Protein AF-A0A3B1D691-F1 (afdb_monomer_lite)

pLDDT: mean 89.22, std 8.23, range [53.0, 98.44]

Foldseek 3Di:
DLKAKFWQAFDKFFFDQQGDIDAKDKDKQCCGGVVPDHRGFHFQAQKKKKAKKFFKAKDDVVCVQQPGRDMPLVVLCSLPNLRSQLRIWMAGRRVSAFFAQQFFRDKDWRADQRPNKTWTWMWTWGAYNRRMTMIMIHPTDIPPSNDGMMIGGNTIMMMMDHDDADPWQKWKDQLPFDQDTDPPHGDKGKDQLQACLLPFAFWADPRRQHGDNVQDGCQFVVQKGKDKCVVVVAQDPVRDIGIWIKGHQLARPVDPPLRNSWRHFMKMFNLCPPHPGEFKQQWKKKKFFWAQAPVLQPDQWSFQFWAAWLGQRAFRQWTWGDPVPQWIWIAGNDDPVPTQTDNLDDHRDTKIWMWTGNCRTPQWTFIDILLHTSDIHGHDMFGQHQNLVFGAFSQRHGDDCSQAVSVVRDHRSNDWDPQPPVPRPGIGGSRRIMGGSGGSYDPVVDGISRHHIMITRMMMMISHGDDSVRSNVVD

Radius of gyration: 22.94 Å; chains: 1; bounding box: 53×48×65 Å

Sequence (475 aa):
DNDTLFDLTGMELKCVLFGDCFLDQSRDSANHPIPAGTPQYILPHTGYRYQLEGTLSTSGLIEAIIPNGSTLAEMMDILDPGQSRMLTGYTRNPAGDLPNSKNPIWLQRFNDDIAGLTLDITLETSISDQGVSRFEIRDIDISLGILFGTLRITEGSALIETWTPSPRQQTEWHFDDSLESVPNSGPSALRYLDDPAFGTILGGIGNEDNPDPSIPTGVTEAQSSFTTTTALGIPGPGGAEDMVFVTSPARNLSDSNPDFYRGVGLALFPATQPDFPGQFIGQWTLIYDLYIPGASWNTEWPLALIHGSHNNDGRASGLIRNPGNGNGSIGFDAQPGDYLQTNLLGPDRWMRIALVANFMQTNTTDIYIDGSLIGSTNSDWYYNSIDPTTPLYGDGEPVDPADWQAWGDFPSPWAQSSGTYPGSLGPTPLASLLGLFCDLGDPDLGPGGRSETAYLANLYFADDMLTPDEIATLG

Secondary structure (DSSP, 8-state):
---EEEE-TT-EEEE-TTSPBPP-EEEETTTSBSSSSSPP-PPP-SEEEEEEEEEEEEEETGGGTS-TT-BHHHHHHHHSTTGGGGGEEEEE-TT-SPPPTT-EEEEEEEEEEETTEEEEEEEEEEE-TT--EEEEEEEEEETTS---EEEEEEEEEEEEEE--PPPPPEEEE--SSSSPPPTTS-S-EEEETT-GGG-SPB-STT-TTSB-TTS-SSHHHHH-EEEEHHHHTSPPGGGS--EEEEPPPSS-TT---GGGGTT-SEEEE---TTSTT-SEESEEEEEEEEE--HHHHTSS--EEEEE-STT--SS-SEEEE--SSSSEEEEES--TTSPEEESS--SSSEEEEEEEEETTTTSEEEEEETTEEEEEE----EE----TTS-B-TTSPBPPGGGTGGGTS---TT-B--S-STT-SS--B----EEES---EETTTEE-------EEEEEEEESSPPPHHHHHHH-

Structure (mmCIF, N/CA/C/O backbone):
data_AF-A0A3B1D691-F1
#
_entry.id   AF-A0A3B1D691-F1
#
loop_
_atom_site.group_PDB
_atom_site.id
_atom_site.type_symbol
_atom_site.label_atom_id
_atom_site.label_alt_id
_atom_site.label_comp_id
_atom_site.label_asym_id
_atom_site.label_entity_id
_atom_site.label_seq_id
_atom_site.pdbx_PDB_ins_code
_atom_site.Cartn_x
_atom_site.Cartn_y
_atom_site.Cartn_z
_atom_site.occupancy
_atom_site.B_iso_or_equiv
_atom_site.auth_seq_id
_atom_site.auth_comp_id
_atom_site.auth_asym_id
_atom_site.auth_atom_id
_atom_site.pdbx_PDB_model_num
ATOM 1 N N . ASP A 1 1 ? -24.476 -16.483 16.155 1.00 57.62 1 ASP A N 1
ATOM 2 C CA . ASP A 1 1 ? -23.487 -15.443 15.859 1.00 57.62 1 ASP A CA 1
ATOM 3 C C . ASP A 1 1 ? -22.309 -15.640 16.772 1.00 57.62 1 ASP A C 1
ATOM 5 O O . ASP A 1 1 ? -22.502 -15.795 17.974 1.00 57.62 1 ASP A O 1
ATOM 9 N N . ASN A 1 2 ? -21.138 -15.814 16.167 1.00 83.12 2 ASN A N 1
ATOM 10 C CA . ASN A 1 2 ? -19.875 -16.060 16.865 1.00 83.12 2 ASN A CA 1
ATOM 11 C C . ASN A 1 2 ? -19.069 -14.764 16.961 1.00 83.12 2 ASN A C 1
ATOM 13 O O . ASN A 1 2 ? -17.846 -14.796 17.002 1.00 83.12 2 ASN A O 1
ATOM 17 N N . ASP A 1 3 ? -19.767 -13.637 16.927 1.00 92.44 3 ASP A N 1
ATOM 18 C CA . ASP A 1 3 ? -19.159 -12.325 16.948 1.00 92.44 3 ASP A CA 1
ATOM 19 C C . ASP A 1 3 ? -18.801 -11.984 18.388 1.00 92.44 3 ASP A C 1
ATOM 21 O O . ASP A 1 3 ? -19.453 -12.415 19.347 1.00 92.44 3 ASP A O 1
ATOM 25 N N . THR A 1 4 ? -17.751 -11.197 18.538 1.00 95.62 4 THR A N 1
ATOM 26 C CA . THR A 1 4 ? -17.334 -10.670 19.827 1.00 95.62 4 THR A CA 1
ATOM 27 C C . THR A 1 4 ? -17.537 -9.170 19.824 1.00 95.62 4 THR A C 1
ATOM 29 O O . THR A 1 4 ? -16.941 -8.475 19.005 1.00 95.62 4 THR A O 1
ATOM 32 N N . LEU A 1 5 ? -18.342 -8.679 20.758 1.00 97.12 5 LEU A N 1
ATOM 33 C CA . LEU A 1 5 ? -18.544 -7.264 21.026 1.00 97.12 5 LEU A CA 1
ATOM 34 C C . LEU A 1 5 ? -18.115 -6.997 22.465 1.00 97.12 5 LEU A C 1
ATOM 36 O O . LEU A 1 5 ? -18.632 -7.623 23.394 1.00 97.12 5 LEU A O 1
ATOM 40 N N . PHE A 1 6 ? -17.173 -6.084 22.666 1.00 97.25 6 PHE A N 1
ATOM 41 C CA . PHE A 1 6 ? -16.606 -5.844 23.988 1.00 97.25 6 PHE A CA 1
ATOM 42 C C . PHE A 1 6 ? -16.349 -4.372 24.279 1.00 97.25 6 PHE A C 1
ATOM 44 O O . PHE A 1 6 ? -16.187 -3.548 23.382 1.00 97.25 6 PHE A O 1
ATOM 51 N N . ASP A 1 7 ? -16.384 -4.058 25.570 1.00 97.38 7 ASP A N 1
ATOM 52 C CA . ASP A 1 7 ? -16.367 -2.706 26.110 1.00 97.38 7 ASP A CA 1
ATOM 53 C C . ASP A 1 7 ? -14.942 -2.153 26.192 1.00 97.38 7 ASP A C 1
ATOM 55 O O . ASP A 1 7 ? -14.055 -2.747 26.817 1.00 97.38 7 ASP A O 1
ATOM 59 N N . LEU A 1 8 ? -14.748 -0.978 25.592 1.00 96.62 8 LEU A N 1
ATOM 60 C CA . LEU A 1 8 ? -13.500 -0.215 25.650 1.00 96.62 8 LEU A CA 1
ATOM 61 C C . LEU A 1 8 ? -13.529 0.853 26.756 1.00 96.62 8 LEU A C 1
ATOM 63 O O . LEU A 1 8 ? -12.516 1.504 27.032 1.00 96.62 8 LEU A O 1
ATOM 67 N N . THR A 1 9 ? -14.671 1.033 27.428 1.00 96.06 9 THR A N 1
ATOM 68 C CA . THR A 1 9 ? -14.871 2.077 28.432 1.00 96.06 9 THR A CA 1
ATOM 69 C C . THR A 1 9 ? -13.839 1.992 29.549 1.00 96.06 9 THR A C 1
ATOM 71 O O . THR A 1 9 ? -13.694 1.006 30.278 1.00 96.06 9 THR A O 1
ATOM 74 N N . GLY A 1 10 ? -13.134 3.099 29.742 1.00 92.25 10 GLY A N 1
ATOM 75 C CA . GLY A 1 10 ? -12.125 3.271 30.767 1.00 92.25 10 GLY A CA 1
ATOM 76 C C . GLY A 1 10 ? -10.715 2.866 30.365 1.00 92.25 10 GLY A C 1
ATOM 77 O O . GLY A 1 10 ? -9.855 2.929 31.235 1.00 92.25 10 GLY A O 1
ATOM 78 N N . MET A 1 11 ? -10.461 2.474 29.113 1.00 92.75 11 MET A N 1
ATOM 79 C CA . MET A 1 11 ? -9.091 2.509 28.590 1.00 92.75 11 MET A CA 1
ATOM 80 C C . MET A 1 11 ? -8.576 3.949 28.634 1.00 92.75 11 MET A C 1
ATOM 82 O O . MET A 1 11 ? -9.296 4.878 28.258 1.00 92.75 11 MET A O 1
ATOM 86 N N . GLU A 1 12 ? -7.367 4.135 29.156 1.00 87.94 12 GLU A N 1
ATOM 87 C CA . GLU A 1 12 ? -6.803 5.451 29.444 1.00 87.94 12 GLU A CA 1
ATOM 88 C C . GLU A 1 12 ? -5.333 5.507 29.030 1.00 87.94 12 GLU A C 1
ATOM 90 O O . GLU A 1 12 ? -4.517 4.720 29.503 1.00 87.94 12 GLU A O 1
ATOM 95 N N . LEU A 1 13 ? -4.998 6.491 28.202 1.00 81.19 13 LEU A N 1
ATOM 96 C CA . LEU A 1 13 ? -3.643 6.986 28.041 1.00 81.19 13 LEU A CA 1
ATOM 97 C C . LEU A 1 13 ? -3.464 8.152 29.006 1.00 81.19 13 LEU A C 1
ATOM 99 O O . LEU A 1 13 ? -4.230 9.116 29.018 1.00 81.19 13 LEU A O 1
ATOM 103 N N . LYS A 1 14 ? -2.442 8.066 29.842 1.00 77.25 14 LYS A N 1
ATOM 104 C CA . LYS A 1 14 ? -2.111 9.112 30.801 1.00 77.25 14 LYS A CA 1
ATOM 105 C C . LYS A 1 14 ? -0.615 9.328 30.768 1.00 77.25 14 LYS A C 1
ATOM 107 O O . LYS A 1 14 ? 0.132 8.363 30.670 1.00 77.25 14 LYS A O 1
ATOM 112 N N . CYS A 1 15 ? -0.186 10.575 30.890 1.00 70.00 15 CYS A N 1
ATOM 113 C CA . CYS A 1 15 ? 1.228 10.910 31.013 1.00 70.00 15 CYS A CA 1
ATOM 114 C C . CYS A 1 15 ? 1.434 11.793 32.241 1.00 70.00 15 CYS A C 1
ATOM 116 O O . CYS A 1 15 ? 0.626 12.679 32.550 1.00 70.00 15 CYS A O 1
ATOM 118 N N . VAL A 1 16 ? 2.477 11.484 33.012 1.00 66.25 16 VAL A N 1
ATOM 119 C CA . VAL A 1 16 ? 2.854 12.288 34.175 1.00 66.25 16 VAL A CA 1
ATOM 120 C C . VAL A 1 16 ? 3.767 13.408 33.700 1.00 66.25 16 VAL A C 1
ATOM 122 O O . VAL A 1 16 ? 4.692 13.175 32.934 1.00 66.25 16 VAL A O 1
ATOM 125 N N . LEU A 1 17 ? 3.544 14.624 34.199 1.00 66.31 17 LEU A N 1
ATOM 126 C CA . LEU A 1 17 ? 4.439 15.745 33.925 1.00 66.31 17 LEU A CA 1
ATOM 127 C C . LEU A 1 17 ? 5.874 15.400 34.377 1.00 66.31 17 LEU A C 1
ATOM 129 O O . LEU A 1 17 ? 6.113 15.191 35.568 1.00 66.31 17 LEU A O 1
ATOM 133 N N . PHE A 1 18 ? 6.805 15.376 33.427 1.00 67.00 18 PHE A N 1
ATOM 134 C CA . PHE A 1 18 ? 8.198 14.929 33.550 1.00 67.00 18 PHE A CA 1
ATOM 135 C C . PHE A 1 18 ? 8.370 13.466 33.995 1.00 67.00 18 PHE A C 1
ATOM 137 O O . PHE A 1 18 ? 9.363 13.136 34.647 1.00 67.00 18 PHE A O 1
ATOM 144 N N . GLY A 1 19 ? 7.408 12.599 33.681 1.00 64.94 19 GLY A N 1
ATOM 145 C CA . GLY A 1 19 ? 7.466 11.168 33.968 1.00 64.94 19 GLY A CA 1
ATOM 146 C C . GLY A 1 19 ? 6.964 10.322 32.804 1.00 64.94 19 GLY A C 1
ATOM 147 O O . GLY A 1 19 ? 6.595 10.846 31.756 1.00 64.94 19 GLY A O 1
ATOM 148 N N . ASP A 1 20 ? 6.957 9.010 33.015 1.00 64.81 20 ASP A N 1
ATOM 149 C CA . ASP A 1 20 ? 6.553 8.048 31.994 1.00 64.81 20 ASP A CA 1
ATOM 150 C C . ASP A 1 20 ? 5.060 8.201 31.650 1.00 64.81 20 ASP A C 1
ATOM 152 O O . ASP A 1 20 ? 4.220 8.519 32.509 1.00 64.81 20 ASP A O 1
ATOM 156 N N . CYS A 1 21 ? 4.721 7.945 30.388 1.00 68.31 21 CYS A N 1
ATOM 157 C CA . CYS A 1 21 ? 3.351 7.618 30.022 1.00 68.31 21 CYS A CA 1
ATOM 158 C C . CYS A 1 21 ? 2.994 6.237 30.600 1.00 68.31 21 CYS A C 1
ATOM 160 O O . CYS A 1 21 ? 3.854 5.376 30.794 1.00 68.31 21 CYS A O 1
ATOM 162 N N . PHE A 1 22 ? 1.736 6.056 31.005 1.00 70.62 22 PHE A N 1
ATOM 163 C CA . PHE A 1 22 ? 1.278 4.817 31.635 1.00 70.62 22 PHE A CA 1
ATOM 164 C C . PHE A 1 22 ? 1.398 3.627 30.666 1.00 70.62 22 PHE A C 1
ATOM 166 O O . PHE A 1 22 ? 1.433 3.801 29.453 1.00 70.62 22 PHE A O 1
ATOM 173 N N . LEU A 1 23 ? 1.448 2.420 31.239 1.00 77.06 23 LEU A N 1
ATOM 174 C CA . LEU A 1 23 ? 1.605 1.148 30.525 1.00 77.06 23 LEU A CA 1
ATOM 175 C C . LEU A 1 23 ? 0.515 0.920 29.467 1.00 77.06 23 LEU A C 1
ATOM 177 O O . LEU A 1 23 ? -0.616 1.387 29.639 1.00 77.06 23 LEU A O 1
ATOM 181 N N . ASP A 1 24 ? 0.850 0.102 28.467 1.00 86.06 24 ASP A N 1
ATOM 182 C CA . ASP A 1 24 ? -0.071 -0.447 27.470 1.00 86.06 24 ASP A CA 1
ATOM 183 C C . ASP A 1 24 ? -1.425 -0.836 28.084 1.00 86.06 24 ASP A C 1
ATOM 185 O O . ASP A 1 24 ? -1.514 -1.435 29.165 1.00 86.06 24 ASP A O 1
ATOM 189 N N . GLN A 1 25 ? -2.499 -0.490 27.382 1.00 90.38 25 GLN A N 1
ATOM 190 C CA . GLN A 1 25 ? -3.868 -0.796 27.774 1.00 90.38 25 GLN A CA 1
ATOM 191 C C . GLN A 1 25 ? -4.410 -1.916 26.896 1.00 90.38 25 GLN A C 1
ATOM 193 O O . GLN A 1 25 ? -4.257 -1.883 25.681 1.00 90.38 25 GLN A O 1
ATOM 198 N N . SER A 1 26 ? -5.119 -2.868 27.501 1.00 92.44 26 SER A N 1
ATOM 199 C CA . SER A 1 26 ? -5.760 -3.976 26.789 1.00 92.44 26 SER A CA 1
ATOM 200 C C . SER A 1 26 ? -7.170 -4.208 27.323 1.00 92.44 26 SER A C 1
ATOM 202 O O . SER A 1 26 ? -7.387 -4.255 28.538 1.00 92.44 26 SER A O 1
ATOM 204 N N . ARG A 1 27 ? -8.124 -4.424 26.416 1.00 95.19 27 ARG A N 1
ATOM 205 C CA . ARG A 1 27 ? -9.469 -4.943 26.712 1.00 95.19 27 ARG A CA 1
ATOM 206 C C . ARG A 1 27 ? -9.759 -6.134 25.819 1.00 95.19 27 ARG A C 1
ATOM 208 O O . ARG A 1 27 ? -9.230 -6.229 24.719 1.00 95.19 27 ARG A O 1
ATOM 215 N N . ASP A 1 28 ? -10.587 -7.047 26.313 1.00 95.69 28 ASP A N 1
ATOM 216 C CA . ASP A 1 28 ? -10.854 -8.304 25.627 1.00 95.69 28 ASP A CA 1
ATOM 217 C C . ASP A 1 28 ? -12.293 -8.789 25.810 1.00 95.69 28 ASP A C 1
ATOM 219 O O . ASP A 1 28 ? -12.979 -8.437 26.777 1.00 95.69 28 ASP A O 1
ATOM 223 N N . SER A 1 29 ? -12.724 -9.633 24.879 1.00 96.00 29 SER A N 1
ATOM 224 C CA . SER A 1 29 ? -14.077 -10.177 24.801 1.00 96.00 29 SER A CA 1
ATOM 225 C C . SER A 1 29 ? -14.427 -11.183 25.895 1.00 96.00 29 SER A C 1
ATOM 227 O O . SER A 1 29 ? -15.605 -11.466 26.118 1.00 96.00 29 SER A O 1
ATOM 229 N N . ALA A 1 30 ? -13.438 -11.726 26.606 1.00 95.94 30 ALA A N 1
ATOM 230 C CA . ALA A 1 30 ? -13.677 -12.677 27.682 1.00 95.94 30 ALA A CA 1
ATOM 231 C C . ALA A 1 30 ? -13.988 -11.969 29.009 1.00 95.94 30 ALA A C 1
ATOM 233 O O . ALA A 1 30 ? -14.872 -12.392 29.754 1.00 95.94 30 ALA A O 1
ATOM 234 N N . ASN A 1 31 ? -13.275 -10.882 29.293 1.00 97.00 31 ASN A N 1
ATOM 235 C CA . ASN A 1 31 ? -13.349 -10.134 30.542 1.00 97.00 31 ASN A CA 1
ATOM 236 C C . ASN A 1 31 ? -14.277 -8.915 30.452 1.00 97.00 31 ASN A C 1
ATOM 238 O O . ASN A 1 31 ? -14.790 -8.470 31.480 1.00 97.00 31 ASN A O 1
ATOM 242 N N . HIS A 1 32 ? -14.512 -8.386 29.247 1.00 97.38 32 HIS A N 1
ATOM 243 C CA . HIS A 1 32 ? -15.295 -7.168 29.019 1.00 97.38 32 HIS A CA 1
ATOM 244 C C . HIS A 1 32 ? -16.404 -7.324 27.959 1.00 97.38 32 HIS A C 1
ATOM 246 O O . HIS A 1 32 ? -16.571 -6.428 27.136 1.00 97.38 32 HIS A O 1
ATOM 252 N N . PRO A 1 33 ? -17.181 -8.424 27.939 1.00 97.00 33 PRO A N 1
ATOM 253 C CA . PRO A 1 33 ? -18.195 -8.629 26.909 1.00 97.00 33 PRO A CA 1
ATOM 254 C C . PRO A 1 33 ? -19.327 -7.596 26.993 1.00 97.00 33 PRO A C 1
ATOM 256 O O . PRO A 1 33 ? -19.698 -7.144 28.079 1.00 97.00 33 PRO A O 1
ATOM 259 N N . ILE A 1 34 ? -19.939 -7.295 25.849 1.00 95.19 34 ILE A N 1
ATOM 260 C CA . ILE A 1 34 ? -21.197 -6.555 25.736 1.00 95.19 34 ILE A CA 1
ATOM 261 C C . ILE A 1 34 ? -22.274 -7.511 25.193 1.00 95.19 34 ILE A C 1
ATOM 263 O O . ILE A 1 34 ? -22.114 -8.055 24.099 1.00 95.19 34 ILE A O 1
ATOM 267 N N . PRO A 1 35 ? -23.396 -7.719 25.912 1.00 93.38 35 PRO A N 1
ATOM 268 C CA . PRO A 1 35 ? -23.671 -7.252 27.272 1.00 93.38 35 PRO A CA 1
ATOM 269 C C . PRO A 1 35 ? -22.764 -7.931 28.311 1.00 93.38 35 PRO A C 1
ATOM 271 O O . PRO A 1 35 ? -22.343 -9.074 28.129 1.00 93.38 35 PRO A O 1
ATOM 274 N N . ALA A 1 36 ? -22.527 -7.245 29.434 1.00 92.25 36 ALA A N 1
ATOM 275 C CA . ALA A 1 36 ? -21.703 -7.767 30.522 1.00 92.25 36 ALA A CA 1
ATOM 276 C C . ALA A 1 36 ? -22.196 -9.143 31.000 1.00 92.25 36 ALA A C 1
ATOM 278 O O . ALA A 1 36 ? -23.390 -9.346 31.240 1.00 92.25 36 ALA A O 1
ATOM 279 N N . GLY A 1 37 ? -21.265 -10.082 31.181 1.00 92.38 37 GLY A N 1
ATOM 280 C CA . GLY A 1 37 ? -21.577 -11.424 31.659 1.00 92.38 37 GLY A CA 1
ATOM 281 C C . GLY A 1 37 ? -20.672 -12.494 31.068 1.00 92.38 37 GLY A C 1
ATOM 282 O O . GLY A 1 37 ? -19.541 -12.663 31.508 1.00 92.38 37 GLY A O 1
ATOM 283 N N . THR A 1 38 ? -21.218 -13.281 30.143 1.00 92.94 38 THR A N 1
ATOM 284 C CA . THR A 1 38 ? -20.552 -14.490 29.641 1.00 92.94 38 THR A CA 1
ATOM 285 C C . THR A 1 38 ? -19.380 -14.111 28.734 1.00 92.94 38 THR A C 1
ATOM 287 O O . THR A 1 38 ? -19.610 -13.349 27.796 1.00 92.94 38 THR A O 1
ATOM 290 N N . PRO A 1 39 ? -18.170 -14.656 28.969 1.00 95.88 39 PRO A N 1
ATOM 291 C CA . PRO A 1 39 ? -17.042 -14.510 28.056 1.00 95.88 39 PRO A CA 1
ATOM 292 C C . PRO A 1 39 ? -17.434 -14.840 26.614 1.00 95.88 39 PRO A C 1
ATOM 294 O O . PRO A 1 39 ? -18.080 -15.863 26.368 1.00 95.88 39 PRO A O 1
ATOM 297 N N . GLN A 1 40 ? -17.049 -13.982 25.676 1.00 95.50 40 GLN A N 1
ATOM 298 C CA . GLN A 1 40 ? -17.309 -14.168 24.252 1.00 95.50 40 GLN A CA 1
ATOM 299 C C . GLN A 1 40 ? -16.039 -14.625 23.542 1.00 95.50 40 GLN A C 1
ATOM 301 O O . GLN A 1 40 ? -14.947 -14.125 23.822 1.00 95.50 40 GLN A O 1
ATOM 306 N N . TYR A 1 41 ? -16.204 -15.561 22.610 1.00 94.81 41 TYR A N 1
ATOM 307 C CA . TYR A 1 41 ? -15.119 -16.121 21.817 1.00 94.81 41 TYR A CA 1
ATOM 308 C C . TYR A 1 41 ? -15.534 -16.164 20.353 1.00 94.81 41 TYR A C 1
ATOM 310 O O . TYR A 1 41 ? -16.637 -16.621 20.043 1.00 94.81 41 TYR A O 1
ATOM 318 N N . ILE A 1 42 ? -14.637 -15.729 19.477 1.00 93.94 42 ILE A N 1
ATOM 319 C CA . ILE A 1 42 ? -14.790 -15.866 18.036 1.00 93.94 42 ILE A CA 1
ATOM 320 C C . ILE A 1 42 ? -14.393 -17.276 17.603 1.00 93.94 42 ILE A C 1
ATOM 322 O O . ILE A 1 42 ? -13.520 -17.910 18.201 1.00 93.94 42 ILE A O 1
ATOM 326 N N . LEU A 1 43 ? -15.064 -17.795 16.577 1.00 93.25 43 LEU A N 1
ATOM 327 C CA . LEU A 1 43 ? -14.732 -19.098 16.008 1.00 93.25 43 LEU A CA 1
ATOM 328 C C . LEU A 1 43 ? -13.729 -18.961 14.854 1.00 93.25 43 LEU A C 1
ATOM 330 O O . LEU A 1 43 ? -13.714 -17.922 14.193 1.00 93.25 43 LEU A O 1
ATOM 334 N N . PRO A 1 44 ? -12.951 -20.026 14.571 1.00 93.06 44 PRO A N 1
ATOM 335 C CA . PRO A 1 44 ? -12.160 -20.107 13.352 1.00 93.06 44 PRO A CA 1
ATOM 336 C C . PRO A 1 44 ? -13.004 -19.791 12.111 1.00 93.06 44 PRO A C 1
ATOM 338 O O . PRO A 1 44 ? -14.091 -20.353 11.928 1.00 93.06 44 PRO A O 1
ATOM 341 N N . HIS A 1 45 ? -12.510 -18.887 11.270 1.00 93.56 45 HIS A N 1
ATOM 342 C CA . HIS A 1 45 ? -13.159 -18.502 10.024 1.00 93.56 45 HIS A CA 1
ATOM 343 C C . HIS A 1 45 ? -12.133 -18.083 8.969 1.00 93.56 45 HIS A C 1
ATOM 345 O O . HIS A 1 45 ? -11.012 -17.699 9.295 1.00 93.56 45 HIS A O 1
ATOM 351 N N . THR A 1 46 ? -12.524 -18.101 7.694 1.00 91.69 46 THR A N 1
ATOM 3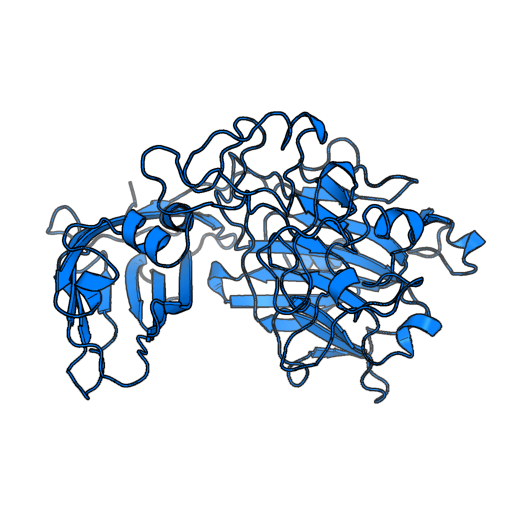52 C CA . THR A 1 46 ? -11.659 -17.712 6.565 1.00 91.69 46 THR A CA 1
ATOM 353 C C . THR A 1 46 ? -11.424 -16.202 6.447 1.00 91.69 46 THR A C 1
ATOM 355 O O . THR A 1 46 ? -10.699 -15.757 5.562 1.00 91.69 46 THR A O 1
ATOM 358 N N . GLY A 1 47 ? -12.039 -15.397 7.311 1.00 91.25 47 GLY A N 1
ATOM 359 C CA . GLY A 1 47 ? -11.923 -13.945 7.312 1.00 91.25 47 GLY A CA 1
ATOM 360 C C . GLY A 1 47 ? -12.640 -13.323 8.504 1.00 91.25 47 GLY A C 1
ATOM 361 O O . GLY A 1 47 ? -13.552 -13.931 9.076 1.00 91.25 47 GLY A O 1
ATOM 362 N N . TYR A 1 48 ? -12.217 -12.116 8.862 1.00 91.94 48 TYR A N 1
ATOM 363 C CA . TYR A 1 48 ? -12.749 -11.344 9.981 1.00 91.94 48 TYR A CA 1
ATOM 364 C C . TYR A 1 48 ? -12.995 -9.900 9.551 1.00 91.94 48 TYR A C 1
ATOM 366 O O . TYR A 1 48 ? -12.232 -9.352 8.755 1.00 91.94 48 TYR A O 1
ATOM 374 N N . ARG A 1 49 ? -14.044 -9.286 10.096 1.00 92.25 49 ARG A N 1
ATOM 375 C CA . ARG A 1 49 ? -14.289 -7.843 10.015 1.00 92.25 49 ARG A CA 1
ATOM 376 C C . ARG A 1 49 ? -14.181 -7.248 11.408 1.00 92.25 49 ARG A C 1
ATOM 378 O O . ARG A 1 49 ? -14.641 -7.865 12.367 1.00 92.25 49 ARG A O 1
ATOM 385 N N . TYR A 1 50 ? -13.609 -6.054 11.501 1.00 92.81 50 TYR A N 1
ATOM 386 C CA . TYR A 1 50 ? -13.573 -5.286 12.738 1.00 92.81 50 TYR A CA 1
ATOM 387 C C . TYR A 1 50 ? -14.277 -3.939 12.586 1.00 92.81 50 TYR A C 1
ATOM 389 O O . TYR A 1 50 ? -14.382 -3.382 11.488 1.00 92.81 50 TYR A O 1
ATOM 397 N N . GLN A 1 51 ? -14.760 -3.429 13.712 1.00 94.38 51 GLN A N 1
ATOM 398 C CA . GLN A 1 51 ? -15.281 -2.079 13.851 1.00 94.38 51 GLN A CA 1
ATOM 399 C C . GLN A 1 51 ? -14.951 -1.549 15.245 1.00 94.38 51 GLN A C 1
ATOM 401 O O . GLN A 1 51 ? -15.195 -2.225 16.246 1.00 94.38 51 GLN A O 1
ATOM 406 N N . LEU A 1 52 ? -14.411 -0.335 15.291 1.00 94.88 52 LEU A N 1
ATOM 407 C CA . LEU A 1 52 ? -14.031 0.369 16.508 1.00 94.88 52 LEU A CA 1
ATOM 408 C C . LEU A 1 52 ? -14.815 1.671 16.616 1.00 94.88 52 LEU A C 1
ATOM 410 O O . LEU A 1 52 ? -14.929 2.431 15.656 1.00 94.88 52 LEU A O 1
ATOM 414 N N . GLU A 1 53 ? -15.324 1.956 17.805 1.00 96.19 53 GLU A N 1
ATOM 415 C CA . GLU A 1 53 ? -16.020 3.203 18.092 1.00 96.19 53 GLU A CA 1
ATOM 416 C C . GLU A 1 53 ? -15.756 3.650 19.527 1.00 96.19 53 GLU A C 1
ATOM 418 O O . GLU A 1 53 ? -15.524 2.846 20.432 1.00 96.19 53 GLU A O 1
ATOM 423 N N . GLY A 1 54 ? -15.821 4.957 19.756 1.00 95.50 54 GLY A N 1
ATOM 424 C CA . GLY A 1 54 ? -15.756 5.483 21.106 1.00 95.50 54 GLY A CA 1
ATOM 425 C C . GLY A 1 54 ? -15.871 6.993 21.176 1.00 95.50 54 GLY A C 1
ATOM 426 O O . GLY A 1 54 ? -15.727 7.691 20.178 1.00 95.50 54 GLY A O 1
ATOM 427 N N . THR A 1 55 ? -16.132 7.478 22.381 1.00 97.12 55 THR A N 1
ATOM 428 C CA . THR A 1 55 ? -16.071 8.879 22.791 1.00 97.12 55 THR A CA 1
ATOM 429 C C . THR A 1 55 ? -14.949 9.032 23.805 1.00 97.12 55 THR A C 1
ATOM 431 O O . THR A 1 55 ? -14.749 8.179 24.674 1.00 97.12 55 THR A O 1
ATOM 434 N N . LEU A 1 56 ? -14.207 10.124 23.693 1.00 95.00 56 LEU A N 1
ATOM 435 C CA . LEU A 1 56 ? -13.021 10.407 24.475 1.00 95.00 56 LEU A CA 1
ATOM 436 C C . LEU A 1 56 ? -13.307 11.523 25.475 1.00 95.00 56 LEU A C 1
ATOM 438 O O . LEU A 1 56 ? -13.906 12.549 25.156 1.00 95.00 56 LEU A O 1
ATOM 442 N N . SER A 1 57 ? -12.815 11.350 26.696 1.00 95.38 57 SER A N 1
ATOM 443 C CA . SER A 1 57 ? -12.566 12.454 27.609 1.00 95.38 57 SER A CA 1
ATOM 444 C C . SER A 1 57 ? -11.080 12.743 27.632 1.00 95.38 57 SER A C 1
ATOM 446 O O . SER A 1 57 ? -10.269 11.873 27.963 1.00 95.38 57 SER A O 1
ATOM 448 N N . THR A 1 58 ? -10.735 13.972 27.281 1.00 91.19 58 THR A N 1
ATOM 449 C CA . THR A 1 58 ? -9.361 14.454 27.282 1.00 91.19 58 THR A CA 1
ATOM 450 C C . THR A 1 58 ? -9.181 15.521 28.355 1.00 91.19 58 THR A C 1
ATOM 452 O O . THR A 1 58 ? -10.139 16.160 28.790 1.00 91.19 58 THR A O 1
ATOM 455 N N . SER A 1 59 ? -7.959 15.670 28.861 1.00 89.88 59 SER A N 1
ATOM 456 C CA . SER A 1 59 ? -7.617 16.735 29.805 1.00 89.88 59 SER A CA 1
ATOM 457 C C . SER A 1 59 ? -6.178 17.205 29.625 1.00 89.88 59 SER A C 1
ATOM 459 O O . SER A 1 59 ? -5.343 16.502 29.049 1.00 89.88 59 SER A O 1
ATOM 461 N N . GLY A 1 60 ? -5.870 18.386 30.159 1.00 85.44 60 GLY A N 1
ATOM 462 C CA . GLY A 1 60 ? -4.514 18.931 30.144 1.00 85.44 60 GLY A CA 1
ATOM 463 C C . GLY A 1 60 ? -4.088 19.376 28.744 1.00 85.44 60 GLY A C 1
ATOM 464 O O . GLY A 1 60 ? -4.868 19.983 28.022 1.00 85.44 60 GLY A O 1
ATOM 465 N N . LEU A 1 61 ? -2.840 19.104 28.368 1.00 81.06 61 LEU A N 1
ATOM 466 C CA . LEU A 1 61 ? -2.295 19.447 27.055 1.00 81.06 61 LEU A CA 1
ATOM 467 C C . LEU A 1 61 ? -2.886 18.577 25.937 1.00 81.06 61 LEU A C 1
ATOM 469 O O . LEU A 1 61 ? -3.030 19.063 24.823 1.00 81.06 61 LEU A O 1
ATOM 473 N N . ILE A 1 62 ? -3.299 17.341 26.243 1.00 81.44 62 ILE A N 1
ATOM 474 C CA . ILE A 1 62 ? -3.995 16.478 25.275 1.00 81.44 62 ILE A CA 1
ATOM 475 C C . ILE A 1 62 ? -5.304 17.132 24.819 1.00 81.44 62 ILE A C 1
ATOM 477 O O . ILE A 1 62 ? -5.599 17.117 23.633 1.00 81.44 62 ILE A O 1
ATOM 481 N N . GLU A 1 63 ? -6.054 17.762 25.731 1.00 88.56 63 GLU A N 1
ATOM 482 C CA . GLU A 1 63 ? -7.318 18.449 25.409 1.00 88.56 63 GLU A CA 1
ATOM 483 C C . GLU A 1 63 ? -7.140 19.608 24.416 1.00 88.56 63 GLU A C 1
ATOM 485 O O . GLU A 1 63 ? -8.066 19.945 23.683 1.00 88.56 63 GLU A O 1
ATOM 490 N N . ALA A 1 64 ? -5.947 20.211 24.368 1.00 84.12 64 ALA A N 1
ATOM 491 C CA . ALA A 1 64 ? -5.637 21.270 23.413 1.00 84.12 64 ALA A CA 1
ATOM 492 C C . ALA A 1 64 ? -5.428 20.751 21.979 1.00 84.12 64 ALA A C 1
ATOM 494 O O . ALA A 1 64 ? -5.511 21.547 21.047 1.00 84.12 64 ALA A O 1
ATOM 495 N N . ILE A 1 65 ? -5.151 19.453 21.816 1.00 85.31 65 ILE A N 1
ATOM 496 C CA . ILE A 1 65 ? -4.943 18.793 20.519 1.00 85.31 65 ILE A CA 1
ATOM 497 C C . ILE A 1 65 ? -6.205 18.025 20.130 1.00 85.31 65 ILE A C 1
ATOM 499 O O . ILE A 1 65 ? -6.764 18.254 19.066 1.00 85.31 65 ILE A O 1
ATOM 503 N N . ILE A 1 66 ? -6.681 17.158 21.026 1.00 89.25 66 ILE A N 1
ATOM 504 C CA . ILE A 1 66 ? -7.884 16.342 20.863 1.00 89.25 66 ILE A CA 1
ATOM 505 C C . ILE A 1 66 ? -8.939 16.875 21.841 1.00 89.25 66 ILE A C 1
ATOM 507 O O . ILE A 1 66 ? -8.828 16.613 23.045 1.00 89.25 66 ILE A O 1
ATOM 511 N N . PRO A 1 67 ? -9.952 17.629 21.376 1.00 93.12 67 PRO A N 1
ATOM 512 C CA . PRO A 1 67 ? -10.957 18.231 22.244 1.00 93.12 67 PRO A CA 1
ATOM 513 C C . PRO A 1 67 ? -11.689 17.219 23.133 1.00 93.12 67 PRO A C 1
ATOM 515 O O . PRO A 1 67 ? -11.976 16.085 22.748 1.00 93.12 67 PRO A O 1
ATOM 518 N N . ASN A 1 68 ? -12.038 17.634 24.351 1.00 95.62 68 ASN A N 1
ATOM 519 C CA . ASN A 1 68 ? -12.802 16.772 25.246 1.00 95.62 68 ASN A CA 1
ATOM 520 C C . ASN A 1 68 ? -14.216 16.541 24.690 1.00 95.62 68 ASN A C 1
ATOM 522 O O . ASN A 1 68 ? -14.950 17.495 24.429 1.00 95.62 68 ASN A O 1
ATOM 526 N N . GLY A 1 69 ? -14.617 15.274 24.589 1.00 95.44 69 GLY A N 1
ATOM 527 C CA . GLY A 1 69 ? -15.862 14.852 23.952 1.00 95.44 69 GLY A CA 1
ATOM 528 C C . GLY A 1 69 ? -15.696 14.403 22.500 1.00 95.44 69 GLY A C 1
ATOM 529 O O . GLY A 1 69 ? -16.685 13.950 21.931 1.00 95.44 69 GLY A O 1
ATOM 530 N N . SER A 1 70 ? -14.490 14.493 21.922 1.00 95.19 70 SER A N 1
ATOM 531 C CA . SER A 1 70 ? -14.216 13.962 20.585 1.00 95.19 70 SER A CA 1
ATOM 532 C C . SER A 1 70 ? -14.472 12.459 20.504 1.00 95.19 70 SER A C 1
ATOM 534 O O . SER A 1 70 ? -14.239 11.718 21.459 1.00 95.19 70 SER A O 1
ATOM 536 N N . THR A 1 71 ? -14.933 11.993 19.355 1.00 95.12 71 THR A N 1
ATOM 537 C CA . THR A 1 71 ? -15.035 10.569 19.038 1.00 95.12 71 THR A CA 1
ATOM 538 C C . THR A 1 71 ? -13.668 9.976 18.694 1.00 95.12 71 THR A C 1
ATOM 540 O O . THR A 1 71 ? -12.712 10.698 18.410 1.00 95.12 71 THR A O 1
ATOM 543 N N . LEU A 1 72 ? -13.565 8.645 18.689 1.00 92.44 72 LEU A N 1
ATOM 544 C CA . LEU A 1 72 ? -12.379 7.950 18.192 1.00 92.44 72 LEU A CA 1
ATOM 545 C C . LEU A 1 72 ? -12.120 8.291 16.715 1.00 92.44 72 LEU A C 1
ATOM 547 O O . LEU A 1 72 ? -10.973 8.481 16.341 1.00 92.44 72 LEU A O 1
ATOM 551 N N . ALA A 1 73 ? -13.172 8.434 15.903 1.00 91.94 73 ALA A N 1
ATOM 552 C CA . ALA A 1 73 ? -13.066 8.860 14.508 1.00 91.94 73 ALA A CA 1
ATOM 553 C C . ALA A 1 73 ? -12.469 10.270 14.388 1.00 91.94 73 ALA A C 1
ATOM 555 O O . ALA A 1 73 ? -11.473 10.456 13.702 1.00 91.94 73 ALA A O 1
ATOM 556 N N . GLU A 1 74 ? -13.010 11.235 15.134 1.00 92.38 74 GLU A N 1
ATOM 557 C CA . GLU A 1 74 ? -12.466 12.598 15.163 1.00 92.38 74 GLU A CA 1
ATOM 558 C C . GLU A 1 74 ? -11.023 12.622 15.671 1.00 92.38 74 GLU A C 1
ATOM 560 O O . GLU A 1 74 ? -10.222 13.388 15.160 1.00 92.38 74 GLU A O 1
ATOM 565 N N . MET A 1 75 ? -10.660 11.781 16.646 1.00 90.56 75 MET A N 1
ATOM 566 C CA . MET A 1 75 ? -9.265 11.649 17.068 1.00 90.56 75 MET A CA 1
ATOM 567 C C . MET A 1 75 ? -8.380 11.186 15.913 1.00 90.56 75 MET A C 1
ATOM 569 O O . MET A 1 75 ? -7.362 11.819 15.674 1.00 90.56 75 MET A O 1
ATOM 573 N N . MET A 1 76 ? -8.758 10.119 15.204 1.00 90.06 76 MET A N 1
ATOM 574 C CA . MET A 1 76 ? -7.988 9.619 14.060 1.00 90.06 76 MET A CA 1
ATOM 575 C C . MET A 1 76 ? -7.787 10.721 13.015 1.00 90.06 76 MET A C 1
ATOM 577 O O . MET A 1 76 ? -6.664 10.928 12.584 1.00 90.06 76 MET A O 1
ATOM 581 N N . ASP A 1 77 ? -8.838 11.480 12.700 1.00 90.06 77 ASP A N 1
ATOM 582 C CA . ASP A 1 77 ? -8.787 12.567 11.714 1.00 90.06 77 ASP A CA 1
ATOM 583 C C . ASP A 1 77 ? -8.070 13.839 12.212 1.00 90.06 77 ASP A C 1
ATOM 585 O O . ASP A 1 77 ? -7.598 14.634 11.403 1.00 90.06 77 ASP A O 1
ATOM 589 N N . ILE A 1 78 ? -7.977 14.056 13.530 1.00 88.56 78 ILE A N 1
ATOM 590 C CA . ILE A 1 78 ? -7.117 15.095 14.126 1.00 88.56 78 ILE A CA 1
ATOM 591 C C . ILE A 1 78 ? -5.645 14.697 14.004 1.00 88.56 78 ILE A C 1
ATOM 593 O O . ILE A 1 78 ? -4.800 15.567 13.798 1.00 88.56 78 ILE A O 1
ATOM 597 N N . LEU A 1 79 ? -5.342 13.410 14.203 1.00 85.88 79 LEU A N 1
ATOM 598 C CA . LEU A 1 79 ? -3.982 12.892 14.101 1.00 85.88 79 LEU A CA 1
ATOM 599 C C . LEU A 1 79 ? -3.516 12.877 12.642 1.00 85.88 79 LEU A C 1
ATOM 601 O O . LEU A 1 79 ? -2.397 13.294 12.371 1.00 85.88 79 LEU A O 1
ATOM 605 N N . ASP A 1 80 ? -4.379 12.432 11.730 1.00 85.88 80 ASP A N 1
ATOM 606 C CA . ASP A 1 80 ? -4.135 12.414 10.290 1.00 85.88 80 ASP A CA 1
ATOM 607 C C . ASP A 1 80 ? -5.485 12.427 9.527 1.00 85.88 80 ASP A C 1
ATOM 609 O O . ASP A 1 80 ? -6.264 11.467 9.617 1.00 85.88 80 ASP A O 1
ATOM 613 N N . PRO A 1 81 ? -5.822 13.523 8.816 1.00 88.00 81 PRO A N 1
ATOM 614 C CA . PRO A 1 81 ? -7.115 13.691 8.158 1.00 88.00 81 PRO A CA 1
ATOM 615 C C . PRO A 1 81 ? -7.512 12.539 7.219 1.00 88.00 81 PRO A C 1
ATOM 617 O O . PRO A 1 81 ? -6.839 12.224 6.239 1.00 88.00 81 PRO A O 1
ATOM 620 N N . GLY A 1 82 ? -8.689 11.958 7.464 1.00 86.12 82 GLY A N 1
ATOM 621 C CA . GLY A 1 82 ? -9.261 10.870 6.671 1.00 86.12 82 GLY A CA 1
ATOM 622 C C . GLY A 1 82 ? -8.933 9.478 7.214 1.00 86.12 82 GLY A C 1
ATOM 623 O O . GLY A 1 82 ? -9.448 8.496 6.677 1.00 86.12 82 GLY A O 1
ATOM 624 N N . GLN A 1 83 ? -8.124 9.354 8.273 1.00 87.62 83 GLN A N 1
ATOM 625 C CA . GLN A 1 83 ? -7.801 8.064 8.891 1.00 87.62 83 GLN A CA 1
ATOM 626 C C . GLN A 1 83 ? -8.938 7.451 9.709 1.00 87.62 83 GLN A C 1
ATOM 628 O O . GLN A 1 83 ? -8.871 6.266 10.048 1.00 87.62 83 GLN A O 1
ATOM 633 N N . SER A 1 84 ? -10.021 8.178 9.997 1.00 88.88 84 SER A N 1
ATOM 634 C CA . SER A 1 84 ? -11.205 7.593 10.642 1.00 88.88 84 SER A CA 1
ATOM 635 C C . SER A 1 84 ? -11.778 6.398 9.871 1.00 88.88 84 SER A C 1
ATOM 637 O O . SER A 1 84 ? -12.332 5.477 10.477 1.00 88.88 84 SER A O 1
ATOM 639 N N . ARG A 1 85 ? -11.549 6.341 8.553 1.00 85.06 85 ARG A N 1
ATOM 640 C CA . ARG A 1 85 ? -11.898 5.211 7.680 1.00 85.06 85 ARG A CA 1
ATOM 641 C C . ARG A 1 85 ? -11.229 3.885 8.068 1.00 85.06 85 ARG A C 1
ATOM 643 O O . ARG A 1 85 ? -11.767 2.827 7.752 1.00 85.06 85 ARG A O 1
ATOM 650 N N . MET A 1 86 ? -10.104 3.929 8.787 1.00 87.12 86 MET A N 1
ATOM 651 C CA . MET A 1 86 ? -9.368 2.747 9.255 1.00 87.12 86 MET A CA 1
ATOM 652 C C . MET A 1 86 ? -9.996 2.090 10.489 1.00 87.12 86 MET A C 1
ATOM 654 O O . MET A 1 86 ? -9.597 0.989 10.861 1.00 87.12 86 MET A O 1
ATOM 658 N N . LEU A 1 87 ? -10.990 2.721 11.127 1.00 90.06 87 LEU A N 1
ATOM 659 C CA . LEU A 1 87 ? -11.695 2.153 12.286 1.00 90.06 87 LEU A CA 1
ATOM 660 C C . LEU A 1 87 ? -12.640 1.004 11.917 1.00 90.06 87 LEU A C 1
ATOM 662 O O . LEU A 1 87 ? -13.189 0.344 12.800 1.00 90.06 87 LEU A O 1
ATOM 666 N N . THR A 1 88 ? -12.814 0.744 10.624 1.00 89.56 88 THR A N 1
ATOM 667 C CA . THR A 1 88 ? -13.520 -0.421 10.098 1.00 89.56 88 THR A CA 1
ATOM 668 C C . THR A 1 88 ? -12.710 -1.055 8.986 1.00 89.56 88 THR A C 1
ATOM 670 O O . THR A 1 88 ? -12.199 -0.347 8.121 1.00 89.56 88 THR A O 1
ATOM 673 N N . GLY A 1 89 ? -12.652 -2.379 8.948 1.00 88.75 89 GLY A N 1
ATOM 674 C CA . GLY A 1 89 ? -11.916 -3.066 7.896 1.00 88.75 89 GLY A CA 1
ATOM 675 C C . GLY A 1 89 ? -12.087 -4.573 7.931 1.00 88.75 89 GLY A C 1
ATOM 676 O O . GLY A 1 89 ? -12.818 -5.124 8.761 1.00 88.75 89 GLY A O 1
ATOM 677 N N . TYR A 1 90 ? -11.407 -5.230 6.999 1.00 89.06 90 TYR A N 1
ATOM 678 C CA . TYR A 1 90 ? -11.503 -6.662 6.764 1.00 89.06 90 TYR A CA 1
ATOM 679 C C . TYR A 1 90 ? -10.111 -7.273 6.670 1.00 89.06 90 TYR A C 1
ATOM 681 O O . TYR A 1 90 ? -9.213 -6.692 6.068 1.00 89.06 90 TYR A O 1
ATOM 689 N N . THR A 1 91 ? -9.970 -8.495 7.178 1.00 89.38 91 THR A N 1
ATOM 690 C CA . THR A 1 91 ? -8.731 -9.273 7.074 1.00 89.38 91 THR A CA 1
ATOM 691 C C . THR A 1 91 ? -9.051 -10.690 6.630 1.00 89.38 91 THR A C 1
ATOM 693 O O . THR A 1 91 ? -9.934 -11.351 7.191 1.00 89.38 91 THR A O 1
ATOM 696 N N . ARG A 1 92 ? -8.338 -11.175 5.608 1.00 88.50 92 ARG A N 1
ATOM 697 C CA . ARG A 1 92 ? -8.440 -12.561 5.151 1.00 88.50 92 ARG A CA 1
ATOM 698 C C . ARG A 1 92 ? -7.645 -13.462 6.081 1.00 88.50 92 ARG A C 1
ATOM 700 O O . ARG A 1 92 ? -6.582 -13.119 6.598 1.00 88.50 92 ARG A O 1
ATOM 707 N N . ASN A 1 93 ? -8.167 -14.663 6.268 1.00 89.44 93 ASN A N 1
ATOM 708 C CA . ASN A 1 93 ? -7.522 -15.705 7.044 1.00 89.44 93 ASN A CA 1
ATOM 709 C C . ASN A 1 93 ? -7.600 -17.037 6.284 1.00 89.44 93 ASN A C 1
ATOM 711 O O . ASN A 1 93 ? -8.396 -17.903 6.649 1.00 89.44 93 ASN A O 1
ATOM 715 N N . PRO A 1 94 ? -6.802 -17.220 5.214 1.00 85.50 94 PRO A N 1
ATOM 716 C CA . PRO A 1 94 ? -6.936 -18.367 4.312 1.00 85.50 94 PRO A CA 1
ATOM 717 C C . PRO A 1 94 ? -6.826 -19.731 5.004 1.00 85.50 94 PRO A C 1
ATOM 719 O O . PRO A 1 94 ? -7.455 -20.693 4.569 1.00 85.50 94 PRO A O 1
ATOM 722 N N . ALA A 1 95 ? -6.074 -19.813 6.107 1.00 86.00 95 ALA A N 1
ATOM 723 C CA . ALA A 1 95 ? -5.955 -21.028 6.909 1.00 86.00 95 ALA A CA 1
ATOM 724 C C . ALA A 1 95 ? -7.297 -21.492 7.504 1.00 86.00 95 ALA A C 1
ATOM 726 O O . ALA A 1 95 ? -7.465 -22.675 7.779 1.00 86.00 95 ALA A O 1
ATOM 727 N N . GLY A 1 96 ? -8.244 -20.576 7.730 1.00 88.50 96 GLY A N 1
ATOM 728 C CA . GLY A 1 96 ? -9.540 -20.862 8.349 1.00 88.50 96 GLY A CA 1
ATOM 729 C C . GLY A 1 96 ? -9.478 -21.204 9.842 1.00 88.50 96 GLY A C 1
ATOM 730 O O . GLY A 1 96 ? -10.515 -21.189 10.499 1.00 88.50 96 GLY A O 1
ATOM 731 N N . ASP A 1 97 ? -8.289 -21.474 10.380 1.00 90.00 97 ASP A N 1
ATOM 732 C CA . ASP A 1 97 ? -8.028 -21.709 11.799 1.00 90.00 97 ASP A CA 1
ATOM 733 C C . ASP A 1 97 ? -8.021 -20.394 12.600 1.00 90.00 97 ASP A C 1
ATOM 735 O O . ASP A 1 97 ? -7.982 -19.302 12.032 1.00 90.00 97 ASP A O 1
ATOM 739 N N . LEU A 1 98 ? -8.058 -20.460 13.935 1.00 87.94 98 LEU A N 1
ATOM 740 C CA . LEU A 1 98 ? -7.847 -19.253 14.740 1.00 87.94 98 LEU A CA 1
ATOM 741 C C . LEU A 1 98 ? -6.439 -18.692 14.481 1.00 87.94 98 LEU A C 1
ATOM 743 O O . LEU A 1 98 ? -5.486 -19.479 14.413 1.00 87.94 98 LEU A O 1
ATOM 747 N N . PRO A 1 99 ? -6.286 -17.360 14.359 1.00 72.19 99 PRO A N 1
ATOM 748 C CA . PRO A 1 99 ? -4.972 -16.753 14.241 1.00 72.19 99 PRO A CA 1
ATOM 749 C C . PRO A 1 99 ? -4.092 -17.148 15.431 1.00 72.19 99 PRO A C 1
ATOM 751 O O . PRO A 1 99 ? -4.572 -17.392 16.541 1.00 72.19 99 PRO A O 1
ATOM 754 N N . ASN A 1 100 ? -2.780 -17.222 15.209 1.00 68.94 100 ASN A N 1
ATOM 755 C CA . ASN A 1 100 ? -1.850 -17.376 16.321 1.00 68.94 100 ASN A CA 1
ATOM 756 C C . ASN A 1 100 ? -2.043 -16.195 17.288 1.00 68.94 100 ASN A C 1
ATOM 758 O O . ASN A 1 100 ? -2.358 -15.093 16.850 1.00 68.94 100 ASN A O 1
ATOM 762 N N . SER A 1 101 ? -1.809 -16.393 18.587 1.00 57.12 101 SER A N 1
ATOM 763 C CA . SER A 1 101 ? -2.093 -15.418 19.657 1.00 57.12 101 SER A CA 1
ATOM 764 C C . SER A 1 101 ? -1.349 -14.077 19.565 1.00 57.12 101 SER A C 1
ATOM 766 O O . SER A 1 101 ? -1.495 -13.237 20.449 1.00 57.12 101 SER A O 1
ATOM 768 N N . LYS A 1 102 ? -0.551 -13.884 18.513 1.00 59.38 102 LYS A N 1
ATOM 769 C CA . LYS A 1 102 ? 0.199 -12.671 18.190 1.00 59.38 102 LYS A CA 1
ATOM 770 C C . LYS A 1 102 ? -0.192 -12.039 16.855 1.00 59.38 102 LYS A C 1
ATOM 772 O O . LYS A 1 102 ? 0.466 -11.087 16.464 1.00 59.38 102 LYS A O 1
ATOM 777 N N . ASN A 1 103 ? -1.171 -12.588 16.138 1.00 71.56 103 ASN A N 1
ATOM 778 C CA . ASN A 1 103 ? -1.510 -12.117 14.803 1.00 71.56 103 ASN A CA 1
ATOM 779 C C . ASN A 1 103 ? -2.599 -11.041 14.919 1.00 71.56 103 ASN A C 1
ATOM 781 O O . ASN A 1 103 ? -3.722 -11.367 15.333 1.00 71.56 103 ASN A O 1
ATOM 785 N N . PRO A 1 104 ? -2.296 -9.783 14.563 1.00 83.06 104 PRO A N 1
ATOM 786 C CA . PRO A 1 104 ? -3.318 -8.762 14.451 1.00 83.06 104 PRO A CA 1
ATOM 787 C C . PRO A 1 104 ? -4.365 -9.153 13.402 1.00 83.06 104 PRO A C 1
ATOM 789 O O . PRO A 1 104 ? -4.133 -9.943 12.483 1.00 83.06 104 PRO A O 1
ATOM 792 N N . ILE A 1 105 ? -5.551 -8.579 13.546 1.00 86.88 105 ILE A N 1
ATOM 793 C CA . ILE A 1 105 ? -6.485 -8.407 12.434 1.00 86.88 105 ILE A CA 1
ATOM 794 C C . ILE A 1 105 ? -6.455 -6.973 11.907 1.00 86.88 105 ILE A C 1
ATOM 796 O O . ILE A 1 105 ? -6.902 -6.749 10.790 1.00 86.88 105 ILE A O 1
ATOM 800 N N . TRP A 1 106 ? -5.943 -6.029 12.697 1.00 88.19 106 TRP A N 1
ATOM 801 C CA . TRP A 1 106 ? -5.676 -4.652 12.306 1.00 88.19 106 TRP A CA 1
ATOM 802 C C . TRP A 1 106 ? -4.654 -4.031 13.252 1.00 88.19 106 TRP A C 1
ATOM 804 O O . TRP A 1 106 ? -4.675 -4.308 14.454 1.00 88.19 106 TRP A O 1
ATOM 814 N N . LEU A 1 107 ? -3.795 -3.173 12.713 1.00 87.19 107 LEU A N 1
ATOM 815 C CA . LEU A 1 107 ? -2.852 -2.368 13.471 1.00 87.19 107 LEU A CA 1
ATOM 816 C C . LEU A 1 107 ? -2.639 -1.032 12.758 1.00 87.19 107 LEU A C 1
ATOM 818 O O . LEU A 1 107 ? -2.410 -1.011 11.552 1.00 87.19 107 LEU A O 1
ATOM 822 N N . GLN A 1 108 ? -2.672 0.061 13.515 1.00 85.00 108 GLN A N 1
ATOM 823 C CA . GLN A 1 108 ? -2.294 1.393 13.059 1.00 85.00 108 GLN A CA 1
ATOM 824 C C . GLN A 1 108 ? -1.291 1.988 14.037 1.00 85.00 108 GLN A C 1
ATOM 826 O O . GLN A 1 108 ? -1.544 2.032 15.242 1.00 85.00 108 GLN A O 1
ATOM 831 N N . ARG A 1 109 ? -0.175 2.491 13.511 1.00 84.50 109 ARG A N 1
ATOM 832 C CA . ARG A 1 109 ? 0.793 3.269 14.280 1.00 84.50 109 ARG A CA 1
ATOM 833 C C . ARG A 1 109 ? 0.720 4.728 13.856 1.00 84.50 109 ARG A C 1
ATOM 835 O O . ARG A 1 109 ? 0.697 5.026 12.667 1.00 84.50 109 ARG A O 1
ATOM 842 N N . PHE A 1 110 ? 0.693 5.614 14.835 1.00 81.69 110 PHE A N 1
ATOM 843 C CA . PHE A 1 110 ? 0.885 7.045 14.659 1.00 81.69 110 PHE A CA 1
ATOM 844 C C . PHE A 1 110 ? 2.274 7.365 15.180 1.00 81.69 110 PHE A C 1
ATOM 846 O O . PHE A 1 110 ? 2.544 7.070 16.338 1.00 81.69 110 PHE A O 1
ATOM 853 N N . ASN A 1 111 ? 3.143 7.900 14.328 1.00 81.38 111 ASN A N 1
ATOM 854 C CA . ASN A 1 111 ? 4.482 8.347 14.696 1.00 81.38 111 ASN A CA 1
ATOM 855 C C . ASN A 1 111 ? 4.734 9.683 13.996 1.00 81.38 111 ASN A C 1
ATOM 857 O O . ASN A 1 111 ? 5.187 9.696 12.855 1.00 81.38 111 ASN A O 1
ATOM 861 N N . ASP A 1 112 ? 4.344 10.782 14.643 1.00 74.19 112 ASP A N 1
ATOM 862 C CA . ASP A 1 112 ? 4.474 12.118 14.054 1.00 74.19 112 ASP A CA 1
ATOM 863 C C . ASP A 1 112 ? 4.560 13.234 15.112 1.00 74.19 112 ASP A C 1
ATOM 865 O O . ASP A 1 112 ? 4.238 13.039 16.290 1.00 74.19 112 ASP A O 1
ATOM 869 N N . ASP A 1 113 ? 4.994 14.420 14.686 1.00 75.38 113 ASP A N 1
ATOM 870 C CA . ASP A 1 113 ? 5.054 15.651 15.467 1.00 75.38 113 ASP A CA 1
ATOM 871 C C . ASP A 1 113 ? 3.743 16.443 15.353 1.00 75.38 113 ASP A C 1
ATOM 873 O O . ASP A 1 113 ? 3.555 17.304 14.491 1.00 75.38 113 ASP A O 1
ATOM 877 N N . ILE A 1 114 ? 2.841 16.243 16.311 1.00 69.25 114 ILE A N 1
ATOM 878 C CA . ILE A 1 114 ? 1.530 16.895 16.319 1.00 69.25 114 ILE A CA 1
ATOM 879 C C . ILE A 1 114 ? 1.569 18.106 17.243 1.00 69.25 114 ILE A C 1
ATOM 881 O O . ILE A 1 114 ? 1.776 17.998 18.453 1.00 69.25 114 ILE A O 1
ATOM 885 N N . ALA A 1 115 ? 1.379 19.297 16.668 1.00 70.06 115 ALA A N 1
ATOM 886 C CA . ALA A 1 115 ? 1.424 20.573 17.391 1.00 70.06 115 ALA A CA 1
ATOM 887 C C . ALA A 1 115 ? 2.715 20.771 18.226 1.00 70.06 115 ALA A C 1
ATOM 889 O O . ALA A 1 115 ? 2.697 21.403 19.287 1.00 70.06 115 ALA A O 1
ATOM 890 N N . GLY A 1 116 ? 3.847 20.252 17.731 1.00 69.00 116 GLY A N 1
ATOM 891 C CA . GLY A 1 116 ? 5.158 20.335 18.386 1.00 69.00 116 GLY A CA 1
ATOM 892 C C . GLY A 1 116 ? 5.402 19.279 19.469 1.00 69.00 116 GLY A C 1
ATOM 893 O O . GLY A 1 116 ? 6.302 19.461 20.292 1.00 69.00 116 GLY A O 1
ATOM 894 N N . LEU A 1 117 ? 4.599 18.213 19.496 1.00 69.12 117 LEU A N 1
ATOM 895 C CA . LEU A 1 117 ? 4.755 17.063 20.381 1.00 69.12 117 LEU A CA 1
ATOM 896 C C . LEU A 1 117 ? 4.920 15.807 19.529 1.00 69.12 117 LEU A C 1
ATOM 898 O O . LEU A 1 117 ? 4.002 15.453 18.794 1.00 69.12 117 LEU A O 1
ATOM 902 N N . THR A 1 118 ? 6.055 15.124 19.661 1.00 76.75 118 THR A N 1
ATOM 903 C CA . THR A 1 118 ? 6.236 13.816 19.021 1.00 76.75 118 THR A CA 1
ATOM 904 C C . THR A 1 118 ? 5.362 12.806 19.741 1.00 76.75 118 THR A C 1
ATOM 906 O O . THR A 1 118 ? 5.501 12.633 20.958 1.00 76.75 118 THR A O 1
ATOM 909 N N . LEU A 1 119 ? 4.471 12.165 18.997 1.00 76.50 119 LEU A N 1
ATOM 910 C CA . LEU A 1 119 ? 3.539 11.158 19.470 1.00 76.50 119 LEU A CA 1
ATOM 911 C C . LEU A 1 119 ? 3.833 9.838 18.763 1.00 76.50 119 LEU A C 1
ATOM 913 O O . LEU A 1 119 ? 3.747 9.772 17.542 1.00 76.50 119 LEU A O 1
ATOM 917 N N . ASP A 1 120 ? 4.125 8.797 19.538 1.00 82.44 120 ASP A N 1
ATOM 918 C CA . ASP A 1 120 ? 4.153 7.408 19.092 1.00 82.44 120 ASP A CA 1
ATOM 919 C C . ASP A 1 120 ? 3.036 6.646 19.810 1.00 82.44 120 ASP A C 1
ATOM 921 O O . ASP A 1 120 ? 3.035 6.563 21.039 1.00 82.44 120 ASP A O 1
ATOM 925 N N . ILE A 1 121 ? 2.037 6.164 19.072 1.00 83.69 121 ILE A N 1
ATOM 926 C CA . ILE A 1 121 ? 0.945 5.340 19.606 1.00 83.69 121 ILE A CA 1
ATOM 927 C C . ILE A 1 121 ? 0.622 4.246 18.601 1.00 83.69 121 ILE A C 1
ATOM 929 O O . ILE A 1 121 ? 0.392 4.519 17.425 1.00 83.69 121 ILE A O 1
ATOM 933 N N . THR A 1 122 ? 0.491 3.015 19.088 1.00 87.56 122 THR A N 1
ATOM 934 C CA . THR A 1 122 ? -0.045 1.893 18.317 1.00 87.56 122 THR A CA 1
ATOM 935 C C . THR A 1 122 ? -1.442 1.521 18.805 1.00 87.56 122 THR A C 1
ATOM 937 O O . THR A 1 122 ? -1.651 1.251 19.990 1.00 87.56 122 THR A O 1
ATOM 940 N N . LEU A 1 123 ? -2.396 1.475 17.878 1.00 89.12 123 LEU A N 1
ATOM 941 C CA . LEU A 1 123 ? -3.721 0.891 18.064 1.00 89.12 123 LEU A CA 1
ATOM 942 C C . LEU A 1 123 ? -3.743 -0.478 17.386 1.00 89.12 123 LEU A C 1
ATOM 944 O O . LEU A 1 123 ? -3.349 -0.596 16.229 1.00 89.12 123 LEU A O 1
ATOM 948 N N . GLU A 1 124 ? -4.208 -1.510 18.084 1.00 91.19 124 GLU A N 1
ATOM 949 C CA . GLU A 1 124 ? -4.225 -2.874 17.554 1.00 91.19 124 GLU A CA 1
ATOM 950 C C . GLU A 1 124 ? -5.523 -3.593 17.902 1.00 91.19 124 GLU A C 1
ATOM 952 O O . GLU A 1 124 ? -6.036 -3.483 19.014 1.00 91.19 124 GLU A O 1
ATOM 957 N N . THR A 1 125 ? -6.029 -4.380 16.957 1.00 91.56 125 THR A N 1
ATOM 958 C CA . THR A 1 125 ? -7.060 -5.388 17.204 1.00 91.56 125 THR A CA 1
ATOM 959 C C . THR A 1 125 ? -6.519 -6.766 16.838 1.00 91.56 125 THR A C 1
ATOM 961 O O . THR A 1 125 ? -5.951 -6.938 15.760 1.00 91.56 125 THR A O 1
ATOM 964 N N . SER A 1 126 ? -6.711 -7.764 17.702 1.00 92.56 126 SER A N 1
ATOM 965 C CA . SER A 1 126 ? -6.180 -9.122 17.518 1.00 92.56 126 SER A CA 1
ATOM 966 C C . SER A 1 126 ? -7.131 -10.211 18.030 1.00 92.56 126 SER A C 1
ATOM 968 O O . SER A 1 126 ? -8.089 -9.944 18.762 1.00 92.56 126 SER A O 1
ATOM 970 N N . ILE A 1 127 ? -6.880 -11.459 17.617 1.00 92.00 127 ILE A N 1
ATOM 971 C CA . ILE A 1 127 ? -7.621 -12.654 18.049 1.00 92.00 127 ILE A CA 1
ATOM 972 C C . ILE A 1 127 ? -6.623 -13.666 18.616 1.00 92.00 127 ILE A C 1
ATOM 974 O O . ILE A 1 127 ? -5.618 -13.983 17.984 1.00 92.00 127 ILE A O 1
ATOM 978 N N . SER A 1 128 ? -6.899 -14.197 19.808 1.00 90.06 128 SER A N 1
ATOM 979 C CA . SER A 1 128 ? -6.055 -15.217 20.429 1.00 90.06 128 SER A CA 1
ATOM 980 C C . SER A 1 128 ? -6.269 -16.619 19.845 1.00 90.06 128 SER A C 1
ATOM 982 O O . SER A 1 128 ? -7.290 -16.913 19.225 1.00 90.06 128 SER A O 1
ATOM 984 N N . ASP A 1 129 ? -5.363 -17.542 20.172 1.00 88.88 129 ASP A N 1
ATOM 985 C CA . ASP A 1 129 ? -5.481 -18.970 19.841 1.00 88.88 129 ASP A CA 1
ATOM 986 C C . ASP A 1 129 ? -6.664 -19.678 20.540 1.00 88.88 129 ASP A C 1
ATOM 988 O O . ASP A 1 129 ? -6.987 -20.822 20.222 1.00 88.88 129 ASP A O 1
ATOM 992 N N . GLN A 1 130 ? -7.324 -19.001 21.487 1.00 90.88 130 GLN A N 1
ATOM 993 C CA . GLN A 1 130 ? -8.559 -19.442 22.142 1.00 90.88 130 GLN A CA 1
ATOM 994 C C . GLN A 1 130 ? -9.807 -18.726 21.603 1.00 90.88 130 GLN A C 1
ATOM 996 O O . GLN A 1 130 ? -10.899 -18.942 22.124 1.00 90.88 130 GLN A O 1
ATOM 1001 N N . GLY A 1 131 ? -9.660 -17.843 20.612 1.00 92.00 131 GLY A N 1
ATOM 1002 C CA . GLY A 1 131 ? -10.752 -17.040 20.067 1.00 92.00 131 GLY A CA 1
ATOM 1003 C C . GLY A 1 131 ? -11.117 -15.838 20.936 1.00 92.00 131 GLY A C 1
ATOM 1004 O O . GLY A 1 131 ? -12.202 -15.289 20.790 1.00 92.00 131 GLY A O 1
ATOM 1005 N N . VAL A 1 132 ? -10.257 -15.425 21.871 1.00 93.94 132 VAL A N 1
ATOM 1006 C CA . VAL A 1 132 ? -10.479 -14.181 22.622 1.00 93.94 132 VAL A CA 1
ATOM 1007 C C . VAL A 1 132 ? -10.068 -13.012 21.744 1.00 93.94 132 VAL A C 1
ATOM 1009 O O . VAL A 1 132 ? -8.904 -12.907 21.363 1.00 93.94 132 VAL A O 1
ATOM 1012 N N . SER A 1 133 ? -11.018 -12.134 21.475 1.00 94.50 133 SER A N 1
ATOM 1013 C CA . SER A 1 133 ? -10.816 -10.913 20.708 1.00 94.50 133 SER A CA 1
ATOM 1014 C C . SER A 1 133 ? -10.315 -9.804 21.620 1.00 94.50 133 SER A C 1
ATOM 1016 O O . SER A 1 133 ? -10.769 -9.700 22.764 1.00 94.50 133 SER A O 1
ATOM 1018 N N . ARG A 1 134 ? -9.377 -8.988 21.141 1.00 94.38 134 ARG A N 1
ATOM 1019 C CA . ARG A 1 134 ? -8.697 -7.971 21.943 1.00 94.38 134 ARG A CA 1
ATOM 1020 C C . ARG A 1 134 ? -8.526 -6.668 21.173 1.00 94.38 134 ARG A C 1
ATOM 1022 O O . ARG A 1 134 ? -8.291 -6.696 19.971 1.00 94.38 134 ARG A O 1
ATOM 1029 N N . PHE A 1 135 ? -8.602 -5.556 21.896 1.00 94.38 135 PHE A N 1
ATOM 1030 C CA . PHE A 1 135 ? -8.145 -4.245 21.449 1.00 94.38 135 PHE A CA 1
ATOM 1031 C C . PHE A 1 135 ? -7.071 -3.719 22.408 1.00 94.38 135 PHE A C 1
ATOM 1033 O O . PHE A 1 135 ? -7.241 -3.790 23.633 1.00 94.38 135 PHE A O 1
ATOM 1040 N N . GLU A 1 136 ? -5.977 -3.203 21.852 1.00 92.44 136 GLU A N 1
ATOM 1041 C CA . GLU A 1 136 ? -4.816 -2.706 22.590 1.00 92.44 136 GLU A CA 1
ATOM 1042 C C . GLU A 1 136 ? -4.443 -1.285 22.149 1.00 92.44 136 GLU A C 1
ATOM 1044 O O . GLU A 1 136 ? -4.497 -0.945 20.969 1.00 92.44 136 GLU A O 1
ATOM 1049 N N . ILE A 1 137 ? -4.049 -0.465 23.126 1.00 89.25 137 ILE A N 1
ATOM 1050 C CA . ILE A 1 137 ? -3.347 0.807 22.919 1.00 89.25 137 ILE A CA 1
ATOM 1051 C C . ILE A 1 137 ? -1.964 0.604 23.529 1.00 89.25 137 ILE A C 1
ATOM 1053 O O . ILE A 1 137 ? -1.863 0.437 24.749 1.00 89.25 137 ILE A O 1
ATOM 1057 N N . ARG A 1 138 ? -0.923 0.562 22.701 1.00 87.62 138 ARG A N 1
ATOM 1058 C CA . ARG A 1 138 ? 0.431 0.175 23.116 1.00 87.62 138 ARG A CA 1
ATOM 1059 C C . ARG A 1 138 ? 1.514 1.028 22.469 1.00 87.62 138 ARG A C 1
ATOM 1061 O O . ARG A 1 138 ? 1.215 1.851 21.607 1.00 87.62 138 ARG A O 1
ATOM 1068 N N . ASP A 1 139 ? 2.753 0.815 22.908 1.00 80.31 139 ASP A N 1
ATOM 1069 C CA . ASP A 1 139 ? 3.951 1.505 22.405 1.00 80.31 139 ASP A CA 1
ATOM 1070 C C . ASP A 1 139 ? 3.818 3.032 22.491 1.00 80.31 139 ASP A C 1
ATOM 1072 O O . ASP A 1 139 ? 4.160 3.765 21.570 1.00 80.31 139 ASP A O 1
ATOM 1076 N N . ILE A 1 140 ? 3.273 3.496 23.618 1.00 76.31 140 ILE A N 1
ATOM 1077 C CA . ILE A 1 140 ? 3.014 4.911 23.864 1.00 76.31 140 ILE A CA 1
ATOM 1078 C C . ILE A 1 140 ? 4.332 5.601 24.227 1.00 76.31 140 ILE A C 1
ATOM 1080 O O . ILE A 1 140 ? 4.798 5.481 25.365 1.00 76.31 140 ILE A O 1
ATOM 1084 N N . ASP A 1 141 ? 4.901 6.358 23.292 1.00 76.19 141 ASP A N 1
ATOM 1085 C CA . ASP A 1 141 ? 6.034 7.252 23.543 1.00 76.19 141 ASP A CA 1
ATOM 1086 C C . ASP A 1 141 ? 5.664 8.689 23.182 1.00 76.19 141 ASP A C 1
ATOM 1088 O O . ASP A 1 141 ? 5.068 8.974 22.148 1.00 76.19 141 ASP A O 1
ATOM 1092 N N . ILE A 1 142 ? 5.992 9.615 24.073 1.00 72.12 142 ILE A N 1
ATOM 1093 C CA . ILE A 1 142 ? 5.695 11.029 23.904 1.00 72.12 142 ILE A CA 1
ATOM 1094 C C . ILE A 1 142 ? 6.932 11.817 24.298 1.00 72.12 142 ILE A C 1
ATOM 1096 O O . ILE A 1 142 ? 7.306 11.886 25.479 1.00 72.12 142 ILE A O 1
ATOM 1100 N N . SER A 1 143 ? 7.557 12.453 23.309 1.00 63.62 143 SER A N 1
ATOM 1101 C CA . SER A 1 143 ? 8.838 13.112 23.522 1.00 63.62 143 SER A CA 1
ATOM 1102 C C . SER A 1 143 ? 8.712 14.258 24.541 1.00 63.62 143 SER A C 1
ATOM 1104 O O . SER A 1 143 ? 7.734 15.005 24.600 1.00 63.62 143 SER A O 1
ATOM 1106 N N . LEU A 1 144 ? 9.736 14.371 25.398 1.00 58.47 144 LEU A N 1
ATOM 1107 C CA . LEU A 1 144 ? 9.942 15.390 26.439 1.00 58.47 144 LEU A CA 1
ATOM 1108 C C . LEU A 1 144 ? 9.159 15.238 27.761 1.00 58.47 144 LEU A C 1
ATOM 1110 O O . LEU A 1 144 ? 9.448 15.988 28.699 1.00 58.47 144 LEU A O 1
ATOM 1114 N N . GLY A 1 145 ? 8.201 14.313 27.892 1.00 53.03 145 GLY A N 1
ATOM 1115 C CA . GLY A 1 145 ? 7.428 14.130 29.137 1.00 53.03 145 GLY A CA 1
ATOM 1116 C C . GLY A 1 145 ? 6.702 15.398 29.626 1.00 53.03 145 GLY A C 1
ATOM 1117 O O . GLY A 1 145 ? 6.226 15.460 30.755 1.00 53.03 145 GLY A O 1
ATOM 1118 N N . ILE A 1 146 ? 6.632 16.455 28.808 1.00 54.16 146 ILE A N 1
ATOM 1119 C CA . ILE A 1 146 ? 5.988 17.739 29.150 1.00 54.16 146 ILE A CA 1
ATOM 1120 C C . ILE A 1 146 ? 4.472 17.649 28.940 1.00 54.16 146 ILE A C 1
ATOM 1122 O O . ILE A 1 146 ? 3.725 18.550 29.324 1.00 54.16 146 ILE A O 1
ATOM 1126 N N . LEU A 1 147 ? 4.012 16.546 28.350 1.00 58.59 147 LEU A N 1
ATOM 1127 C CA . LEU A 1 147 ? 2.611 16.229 28.170 1.00 58.59 147 LEU A CA 1
ATOM 1128 C C . LEU A 1 147 ? 2.001 15.857 29.530 1.00 58.59 147 LEU A C 1
ATOM 1130 O O . LEU A 1 147 ? 2.147 14.754 30.046 1.00 58.59 147 LEU A O 1
ATOM 1134 N N . PHE A 1 148 ? 1.327 16.833 30.138 1.00 71.06 148 PHE A N 1
ATOM 1135 C CA . PHE A 1 148 ? 0.395 16.612 31.239 1.00 71.06 148 PHE A CA 1
ATOM 1136 C C . PHE A 1 148 ? -0.996 16.429 30.648 1.00 71.06 148 PHE A C 1
ATOM 1138 O O . PHE A 1 148 ? -1.490 17.334 29.981 1.00 71.06 148 PHE A O 1
ATOM 1145 N N . GLY A 1 149 ? -1.647 15.301 30.909 1.00 77.19 149 GLY A N 1
ATOM 1146 C CA . GLY A 1 149 ? -3.009 15.087 30.440 1.00 77.19 149 GLY A CA 1
ATOM 1147 C C . GLY A 1 149 ? -3.459 13.642 30.523 1.00 77.19 149 GLY A C 1
ATOM 1148 O O . GLY A 1 149 ? -2.696 12.743 30.888 1.00 77.19 149 GLY A O 1
ATOM 1149 N N . THR A 1 150 ? -4.725 13.444 30.187 1.00 84.00 150 THR A N 1
ATOM 1150 C CA . THR A 1 150 ? -5.347 12.126 30.048 1.00 84.00 150 THR A CA 1
ATOM 1151 C C . THR A 1 150 ? -6.111 12.087 28.740 1.00 84.00 150 THR A C 1
ATOM 1153 O O . THR A 1 150 ? -6.741 13.079 28.391 1.00 84.00 150 THR A O 1
ATOM 1156 N N . LEU A 1 151 ? -6.115 10.943 28.074 1.00 87.81 151 LEU A N 1
ATOM 1157 C CA . LEU A 1 151 ? -7.074 10.564 27.050 1.00 87.81 151 LEU A CA 1
ATOM 1158 C C . LEU A 1 151 ? -7.749 9.296 27.545 1.00 87.81 151 LEU A C 1
ATOM 1160 O O . LEU A 1 151 ? -7.081 8.304 27.811 1.00 87.81 151 LEU A O 1
ATOM 1164 N N . ARG A 1 152 ? -9.065 9.324 27.714 1.00 92.62 152 ARG A N 1
ATOM 1165 C CA . ARG A 1 152 ? -9.820 8.194 28.248 1.00 92.62 152 ARG A CA 1
ATOM 1166 C C . ARG A 1 152 ? -11.035 7.914 27.390 1.00 92.62 152 ARG A C 1
ATOM 1168 O O . ARG A 1 152 ? -11.836 8.815 27.181 1.00 92.62 152 ARG A O 1
ATOM 1175 N N . ILE A 1 153 ? -11.238 6.660 27.003 1.00 95.06 153 ILE A N 1
ATOM 1176 C CA . ILE A 1 153 ? -12.486 6.231 26.367 1.00 95.06 153 ILE A CA 1
ATOM 1177 C C . ILE A 1 153 ? -13.588 6.244 27.438 1.00 95.06 153 ILE A C 1
ATOM 1179 O O . ILE A 1 153 ? -13.517 5.499 28.419 1.00 95.06 153 ILE A O 1
ATOM 1183 N N . THR A 1 154 ? -14.573 7.132 27.316 1.00 96.44 154 THR A N 1
ATOM 1184 C CA . THR A 1 154 ? -15.697 7.252 28.266 1.00 96.44 154 THR A CA 1
ATOM 1185 C C . THR A 1 154 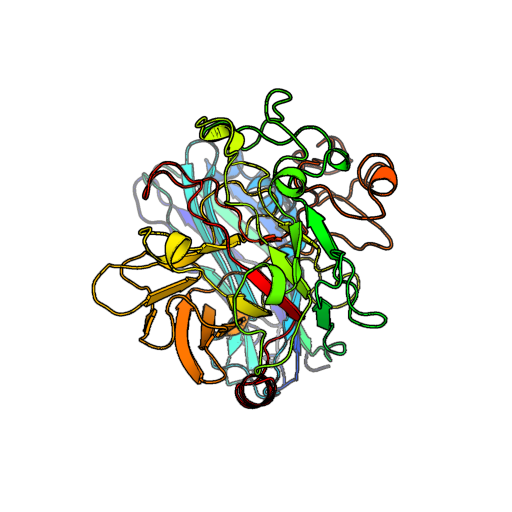? -16.859 6.337 27.926 1.00 96.44 154 THR A C 1
ATOM 1187 O O . THR A 1 154 ? -17.584 5.925 28.828 1.00 96.44 154 THR A O 1
ATOM 1190 N N . GLU A 1 155 ? -17.005 6.028 26.647 1.00 96.19 155 GLU A N 1
ATOM 1191 C CA . GLU A 1 155 ? -17.944 5.073 26.076 1.00 96.19 155 GLU A CA 1
ATOM 1192 C C . GLU A 1 155 ? -17.311 4.573 24.781 1.00 96.19 155 GLU A C 1
ATOM 1194 O O . GLU A 1 155 ? -16.775 5.381 24.028 1.00 96.19 155 GLU A O 1
ATOM 1199 N N . GLY A 1 156 ? -17.311 3.271 24.523 1.00 96.19 156 GLY A N 1
ATOM 1200 C CA . GLY A 1 156 ? -16.746 2.739 23.289 1.00 96.19 156 GLY A CA 1
ATOM 1201 C C . GLY A 1 156 ? -16.808 1.228 23.222 1.00 96.19 156 GLY A C 1
ATOM 1202 O O . GLY A 1 156 ? -16.916 0.551 24.248 1.00 96.19 156 GLY A O 1
ATOM 1203 N N . SER A 1 157 ? -16.741 0.704 22.007 1.00 97.06 157 SER A N 1
ATOM 1204 C CA . SER A 1 157 ? -16.844 -0.722 21.750 1.00 97.06 157 SER A CA 1
ATOM 1205 C C . SER A 1 157 ? -15.890 -1.158 20.643 1.00 97.06 157 SER A C 1
ATOM 1207 O O . SER A 1 157 ? -15.489 -0.372 19.782 1.00 97.06 157 SER A O 1
ATOM 1209 N N . ALA A 1 158 ? -15.511 -2.429 20.702 1.00 97.12 158 ALA A N 1
ATOM 1210 C CA . ALA A 1 158 ? -14.858 -3.128 19.612 1.00 97.12 158 ALA A CA 1
ATOM 1211 C C . ALA A 1 158 ? -15.720 -4.327 19.220 1.00 97.12 158 ALA A C 1
ATOM 1213 O O . ALA A 1 158 ? -16.066 -5.162 20.063 1.00 97.12 158 ALA A O 1
ATOM 1214 N N . LEU A 1 159 ? -16.061 -4.396 17.938 1.00 96.25 159 LEU A N 1
ATOM 1215 C CA . LEU A 1 159 ? -16.742 -5.516 17.308 1.00 96.25 159 LEU A CA 1
ATOM 1216 C C . LEU A 1 159 ? -15.743 -6.262 16.429 1.00 96.25 159 LEU A C 1
ATOM 1218 O O . LEU A 1 159 ? -15.080 -5.650 15.595 1.00 96.25 159 LEU A O 1
ATOM 1222 N N . ILE A 1 160 ? -15.682 -7.581 16.584 1.00 95.19 160 ILE A N 1
ATOM 1223 C CA . ILE A 1 160 ? -15.045 -8.480 15.622 1.00 95.19 160 ILE A CA 1
ATOM 1224 C C . ILE A 1 160 ? -16.058 -9.551 15.243 1.00 95.19 160 ILE A C 1
ATOM 1226 O O . ILE A 1 160 ? -16.582 -10.248 16.115 1.00 95.19 160 ILE A O 1
ATOM 1230 N N . GLU A 1 161 ? -16.323 -9.684 13.950 1.00 94.69 161 GLU A N 1
ATOM 1231 C CA . GLU A 1 161 ? -17.279 -10.640 13.398 1.00 94.69 161 GLU A CA 1
ATOM 1232 C C . GLU A 1 161 ? -16.620 -11.550 12.359 1.00 94.69 161 GLU A C 1
ATOM 1234 O O . GLU A 1 161 ? -15.638 -11.190 11.700 1.00 94.69 161 GLU A O 1
ATOM 1239 N N . THR A 1 162 ? -17.159 -12.760 12.214 1.00 93.69 162 THR A N 1
ATOM 1240 C CA . THR A 1 162 ? -16.711 -13.675 11.159 1.00 93.69 162 THR A CA 1
ATOM 1241 C C . THR A 1 162 ? -17.215 -13.199 9.802 1.00 93.69 162 THR A C 1
ATOM 1243 O O . THR A 1 162 ? -18.397 -12.899 9.647 1.00 93.69 162 THR A O 1
ATOM 1246 N N . TRP A 1 163 ? -16.346 -13.198 8.796 1.00 91.31 163 TRP A N 1
ATOM 1247 C CA . TRP A 1 163 ? -16.668 -12.746 7.445 1.00 91.31 163 TRP A CA 1
ATOM 1248 C C . TRP A 1 163 ? -16.216 -13.773 6.406 1.00 91.31 163 TRP A C 1
ATOM 1250 O O . TRP A 1 163 ? -15.115 -14.315 6.492 1.00 91.31 163 TRP A O 1
ATOM 1260 N N . THR A 1 164 ? -17.071 -14.068 5.422 1.00 91.06 164 THR A N 1
ATOM 1261 C CA . THR A 1 164 ? -16.702 -14.919 4.279 1.00 91.06 164 THR A CA 1
ATOM 1262 C C . THR A 1 164 ? -16.061 -14.050 3.209 1.00 91.06 164 THR A C 1
ATOM 1264 O O . THR A 1 164 ? -16.777 -13.213 2.652 1.00 91.06 164 THR A O 1
ATOM 1267 N N . PRO A 1 165 ? -14.766 -14.249 2.890 1.00 89.56 165 PRO A N 1
ATOM 1268 C CA . PRO A 1 165 ? -14.114 -13.423 1.900 1.00 89.56 165 PRO A CA 1
ATOM 1269 C C . PRO A 1 165 ? -14.781 -13.457 0.535 1.00 89.56 165 PRO A C 1
ATOM 1271 O O . PRO A 1 165 ? -15.218 -14.517 0.075 1.00 89.56 165 PRO A O 1
ATOM 1274 N N . SER A 1 166 ? -14.828 -12.301 -0.128 1.00 87.56 166 SER A N 1
ATOM 1275 C CA . SER A 1 166 ? -15.117 -12.254 -1.557 1.00 87.56 166 SER A CA 1
ATOM 1276 C C . SER A 1 166 ? -14.050 -13.051 -2.323 1.00 87.56 166 SER A C 1
ATOM 1278 O O . SER A 1 166 ? -12.920 -13.227 -1.840 1.00 87.56 166 SER A O 1
ATOM 1280 N N . PRO A 1 167 ? -14.369 -13.555 -3.528 1.00 88.94 167 PRO A N 1
ATOM 1281 C CA . PRO A 1 167 ? -13.346 -14.096 -4.412 1.00 88.94 167 PRO A CA 1
ATOM 1282 C C . PRO A 1 167 ? -12.189 -13.106 -4.570 1.00 88.94 167 PRO A C 1
ATOM 1284 O O . PRO A 1 167 ? -12.419 -11.899 -4.616 1.00 88.94 167 PRO A O 1
ATOM 1287 N N . ARG A 1 168 ? -10.961 -13.629 -4.633 1.00 89.50 168 ARG A N 1
ATOM 1288 C CA . ARG A 1 168 ? -9.765 -12.835 -4.936 1.00 89.50 168 ARG A CA 1
ATOM 1289 C C . ARG A 1 168 ? -9.993 -12.034 -6.215 1.00 89.50 168 ARG A C 1
ATOM 1291 O O . ARG A 1 168 ? -10.395 -12.603 -7.234 1.00 89.50 168 ARG A O 1
ATOM 1298 N N . GLN A 1 169 ? -9.697 -10.747 -6.156 1.00 92.25 169 GLN A N 1
ATOM 1299 C CA . GLN A 1 169 ? -9.599 -9.891 -7.322 1.00 92.25 169 GLN A CA 1
ATOM 1300 C C . GLN A 1 169 ? -8.151 -9.903 -7.799 1.00 92.25 169 GLN A C 1
ATOM 1302 O O . GLN A 1 169 ? -7.220 -9.704 -7.021 1.00 92.25 169 GLN A O 1
ATOM 1307 N N . GLN A 1 170 ? -7.960 -10.200 -9.080 1.00 94.25 170 GLN A N 1
ATOM 1308 C CA . GLN A 1 170 ? -6.636 -10.396 -9.652 1.00 94.25 170 GLN A CA 1
ATOM 1309 C C . GLN A 1 170 ? -6.553 -9.765 -11.030 1.00 94.25 170 GLN A C 1
ATOM 1311 O O . GLN A 1 170 ? -7.317 -10.129 -11.922 1.00 94.25 170 GLN A O 1
ATOM 1316 N N . THR A 1 171 ? -5.625 -8.839 -11.200 1.00 97.00 171 THR A N 1
ATOM 1317 C CA . THR A 1 171 ? -5.451 -8.072 -12.430 1.00 97.00 171 THR A CA 1
ATOM 1318 C C . THR A 1 171 ? -4.105 -8.409 -13.040 1.00 97.00 171 THR A C 1
ATOM 1320 O O . THR A 1 171 ? -3.105 -8.498 -12.330 1.00 97.00 171 THR A O 1
ATOM 1323 N N . GLU A 1 172 ? -4.088 -8.612 -14.352 1.00 96.81 172 GLU A N 1
ATOM 1324 C CA . GLU A 1 172 ? -2.896 -8.989 -15.105 1.00 96.81 172 GLU A CA 1
ATOM 1325 C C . GLU A 1 172 ? -2.673 -7.997 -16.246 1.00 96.81 172 GLU A C 1
ATOM 1327 O O . GLU A 1 172 ? -3.634 -7.507 -16.842 1.00 96.81 172 GLU A O 1
ATOM 1332 N N . TRP A 1 173 ? -1.412 -7.723 -16.563 1.00 97.75 173 TRP A N 1
ATOM 1333 C CA . TRP A 1 173 ? -0.985 -6.896 -17.689 1.00 97.75 173 TRP A CA 1
ATOM 1334 C C . TRP A 1 173 ? 0.093 -7.637 -18.474 1.00 97.75 173 TRP A C 1
ATOM 1336 O O . TRP A 1 173 ? 1.030 -8.143 -17.860 1.00 97.75 173 TRP A O 1
ATOM 1346 N N . HIS A 1 174 ? -0.029 -7.666 -19.805 1.00 95.00 174 HIS A N 1
ATOM 1347 C CA . HIS A 1 174 ? 0.944 -8.280 -20.736 1.00 95.00 174 HIS A CA 1
ATOM 1348 C C . HIS A 1 174 ? 1.742 -7.241 -21.544 1.00 95.00 174 HIS A C 1
ATOM 1350 O O . HIS A 1 174 ? 2.584 -7.595 -22.353 1.00 95.00 174 HIS A O 1
ATOM 1356 N N . PHE A 1 175 ? 1.468 -5.944 -21.345 1.00 95.25 175 PHE A N 1
ATOM 1357 C CA . PHE A 1 175 ? 2.161 -4.822 -21.999 1.00 95.25 175 PHE A CA 1
ATOM 1358 C C . PHE A 1 175 ? 2.265 -4.918 -23.537 1.00 95.25 175 PHE A C 1
ATOM 1360 O O . PHE A 1 175 ? 3.230 -4.448 -24.146 1.00 95.25 175 PHE A O 1
ATOM 1367 N N . ASP A 1 176 ? 1.216 -5.450 -24.168 1.00 89.19 176 ASP A N 1
ATOM 1368 C CA . ASP A 1 176 ? 1.022 -5.508 -25.621 1.00 89.19 176 ASP A CA 1
ATOM 1369 C C . ASP A 1 176 ? 0.641 -4.125 -26.196 1.00 89.19 176 ASP A C 1
ATOM 1371 O O . ASP A 1 176 ? -0.489 -3.896 -26.628 1.00 89.19 176 ASP A O 1
ATOM 1375 N N . ASP A 1 177 ? 1.594 -3.189 -26.199 1.00 92.88 177 ASP A N 1
ATOM 1376 C CA . ASP A 1 177 ? 1.477 -1.816 -26.738 1.00 92.88 177 ASP A CA 1
ATOM 1377 C C . ASP A 1 177 ? 0.569 -0.881 -25.918 1.00 92.88 177 ASP A C 1
ATOM 1379 O O . ASP A 1 177 ? 0.197 0.206 -26.365 1.00 92.88 177 ASP A O 1
ATOM 1383 N N . SER A 1 178 ? 0.187 -1.286 -24.705 1.00 95.38 178 SER A N 1
ATOM 1384 C CA . SER A 1 178 ? -0.637 -0.470 -23.814 1.00 95.38 178 SER A CA 1
ATOM 1385 C C . SER A 1 178 ? -0.429 -0.804 -22.332 1.00 95.38 178 SER A C 1
ATOM 1387 O O . SER A 1 178 ? 0.163 -1.821 -21.968 1.00 95.38 178 SER A O 1
ATOM 1389 N N . LEU A 1 179 ? -0.934 0.080 -21.465 1.00 96.62 179 LEU A N 1
ATOM 1390 C CA . LEU A 1 179 ? -1.067 -0.151 -20.020 1.00 96.62 179 LEU A CA 1
ATOM 1391 C C . LEU A 1 179 ? -2.430 -0.769 -19.647 1.00 96.62 179 LEU A C 1
ATOM 1393 O O . LEU A 1 179 ? -2.770 -0.847 -18.465 1.00 96.62 179 LEU A O 1
ATOM 1397 N N . GLU A 1 180 ? -3.238 -1.172 -20.633 1.00 95.94 180 GLU A N 1
ATOM 1398 C CA . GLU A 1 180 ? -4.534 -1.797 -20.371 1.00 95.94 180 GLU A CA 1
ATOM 1399 C C . GLU A 1 180 ? -4.331 -3.194 -19.778 1.00 95.94 180 GLU A C 1
ATOM 1401 O O . GLU A 1 180 ? -3.432 -3.941 -20.172 1.00 95.94 180 GLU A O 1
ATOM 1406 N N . SER A 1 181 ? -5.167 -3.546 -18.804 1.00 96.31 181 SER A N 1
ATOM 1407 C CA . SER A 1 181 ? -5.157 -4.886 -18.235 1.00 96.31 181 SER A CA 1
ATOM 1408 C C . SER A 1 181 ? -5.719 -5.905 -19.227 1.00 96.31 181 SER A C 1
ATOM 1410 O O . SER A 1 181 ? -6.488 -5.589 -20.141 1.00 96.31 181 SER A O 1
ATOM 1412 N N . VAL A 1 182 ? -5.345 -7.167 -19.034 1.00 96.38 182 VAL A N 1
ATOM 1413 C CA . VAL A 1 182 ? -5.848 -8.289 -19.825 1.00 96.38 182 VAL A CA 1
ATOM 1414 C C . VAL A 1 182 ? -7.382 -8.310 -19.746 1.00 96.38 182 VAL A C 1
ATOM 1416 O O . VAL A 1 182 ? -7.939 -8.239 -18.642 1.00 96.38 182 VAL A O 1
ATOM 1419 N N . PRO A 1 183 ? -8.104 -8.447 -20.877 1.00 93.75 183 PRO A N 1
ATOM 1420 C CA . PRO A 1 183 ? -9.561 -8.443 -20.870 1.00 93.75 183 PRO A CA 1
ATOM 1421 C C . PRO A 1 183 ? -10.155 -9.506 -19.941 1.00 93.75 183 PRO A C 1
ATOM 1423 O O . PRO A 1 183 ? -9.843 -10.693 -20.053 1.00 93.75 183 PRO A O 1
ATOM 1426 N N . ASN A 1 184 ? -11.107 -9.094 -19.102 1.00 90.44 184 ASN A N 1
ATOM 1427 C CA . ASN A 1 184 ? -11.737 -9.919 -18.059 1.00 90.44 184 ASN A CA 1
ATOM 1428 C C . ASN A 1 184 ? -10.802 -10.337 -16.908 1.00 90.44 184 ASN A C 1
ATOM 1430 O O . ASN A 1 184 ? -11.163 -11.238 -16.147 1.00 90.44 184 ASN A O 1
ATOM 1434 N N . SER A 1 185 ? -9.632 -9.706 -16.765 1.00 92.75 185 SER A N 1
ATOM 1435 C CA . SER A 1 185 ? -8.925 -9.688 -15.482 1.00 92.75 185 SER A CA 1
ATOM 1436 C C . SER A 1 185 ? -9.628 -8.735 -14.496 1.00 92.75 185 SER A C 1
ATOM 1438 O O . SER A 1 185 ? -10.703 -8.203 -14.788 1.00 92.75 185 SER A O 1
ATOM 1440 N N . GLY A 1 186 ? -9.084 -8.610 -13.289 1.00 91.69 186 GLY A N 1
ATOM 1441 C CA . GLY A 1 186 ? -9.608 -7.795 -12.198 1.00 91.69 186 GLY A CA 1
ATOM 1442 C C . GLY A 1 186 ? -9.696 -6.299 -12.525 1.00 91.69 186 GLY A C 1
ATOM 1443 O O . GLY A 1 186 ? -9.300 -5.858 -13.604 1.00 91.69 186 GLY A O 1
ATOM 1444 N N . PRO A 1 187 ? -10.255 -5.502 -11.601 1.00 92.56 187 PRO A N 1
ATOM 1445 C CA . PRO A 1 187 ? -10.630 -4.116 -11.875 1.00 92.56 187 PRO A CA 1
ATOM 1446 C C . PRO A 1 187 ? -9.456 -3.134 -11.843 1.00 92.56 187 PRO A C 1
ATOM 1448 O O . PRO A 1 187 ? -9.649 -1.958 -12.145 1.00 92.56 187 PRO A O 1
ATOM 1451 N N . SER A 1 188 ? -8.262 -3.579 -11.449 1.00 94.94 188 SER A N 1
ATOM 1452 C CA . SER A 1 188 ? -7.136 -2.673 -11.243 1.00 94.94 188 SER A CA 1
ATOM 1453 C C . SER A 1 188 ? -6.690 -2.028 -12.554 1.00 94.94 188 SER A C 1
ATOM 1455 O O . SER A 1 188 ? -6.802 -2.606 -13.636 1.00 94.94 188 SER A O 1
ATOM 1457 N N . ALA A 1 189 ? -6.133 -0.828 -12.454 1.00 95.38 189 ALA A N 1
ATOM 1458 C CA . ALA A 1 189 ? -5.704 -0.052 -13.607 1.00 95.38 189 ALA A CA 1
ATOM 1459 C C . ALA A 1 189 ? -4.302 0.526 -13.400 1.00 95.38 189 ALA A C 1
ATOM 1461 O O . ALA A 1 189 ? -3.886 0.792 -12.271 1.00 95.38 189 ALA A O 1
ATOM 1462 N N . LEU A 1 190 ? -3.595 0.752 -14.509 1.00 96.44 190 LEU A N 1
ATOM 1463 C CA . LEU A 1 190 ? -2.309 1.442 -14.548 1.00 96.44 190 LEU A CA 1
ATOM 1464 C C . LEU A 1 190 ? -2.432 2.742 -15.341 1.00 96.44 190 LEU A C 1
ATOM 1466 O O . LEU A 1 190 ? -3.066 2.772 -16.396 1.00 96.44 190 LEU A O 1
ATOM 1470 N N . ARG A 1 191 ? -1.764 3.795 -14.869 1.00 95.19 191 ARG A N 1
ATOM 1471 C CA . ARG A 1 191 ? -1.506 5.028 -15.629 1.00 95.19 191 ARG A CA 1
ATOM 1472 C C . ARG A 1 191 ? -0.084 5.516 -15.374 1.00 95.19 191 ARG A C 1
ATOM 1474 O O . ARG A 1 191 ? 0.588 5.039 -14.462 1.00 95.19 191 ARG A O 1
ATOM 1481 N N . TYR A 1 192 ? 0.382 6.466 -16.174 1.00 95.31 192 TYR A N 1
ATOM 1482 C CA . TYR A 1 192 ? 1.607 7.196 -15.858 1.00 95.31 192 TYR A CA 1
ATOM 1483 C C . TYR A 1 192 ? 1.357 8.087 -14.643 1.00 95.31 192 TYR A C 1
ATOM 1485 O O . TYR A 1 192 ? 0.340 8.771 -14.588 1.00 95.31 192 TYR A O 1
ATOM 1493 N N . LEU A 1 193 ? 2.257 8.064 -13.663 1.00 93.12 193 LEU A N 1
ATOM 1494 C CA . LEU A 1 193 ? 2.091 8.774 -12.395 1.00 93.12 193 LEU A CA 1
ATOM 1495 C C . LEU A 1 193 ? 2.014 10.303 -12.596 1.00 93.12 193 LEU A C 1
ATOM 1497 O O . LEU A 1 193 ? 1.290 10.986 -11.880 1.00 93.12 193 LEU A O 1
ATOM 1501 N N . ASP A 1 194 ? 2.679 10.824 -13.624 1.00 93.25 194 ASP A N 1
ATOM 1502 C CA . ASP A 1 194 ? 2.668 12.218 -14.069 1.00 93.25 194 ASP A CA 1
ATOM 1503 C C . ASP A 1 194 ? 1.814 12.439 -15.325 1.00 93.25 194 ASP A C 1
ATOM 1505 O O . ASP A 1 194 ? 2.095 13.354 -16.106 1.00 93.25 194 ASP A O 1
ATOM 1509 N N . ASP A 1 195 ? 0.785 11.616 -15.558 1.00 92.88 195 ASP A N 1
ATOM 1510 C CA . ASP A 1 195 ? -0.169 11.859 -16.642 1.00 92.88 195 ASP A CA 1
ATOM 1511 C C . ASP A 1 195 ? -0.692 13.308 -16.542 1.00 92.88 195 ASP A C 1
ATOM 1513 O O . ASP A 1 195 ? -1.247 13.684 -15.503 1.00 92.88 195 ASP A O 1
ATOM 1517 N N . PRO A 1 196 ? -0.541 14.144 -17.593 1.00 90.56 196 PRO A N 1
ATOM 1518 C CA . PRO A 1 196 ? -1.006 15.528 -17.575 1.00 90.56 196 PRO A CA 1
ATOM 1519 C C . PRO A 1 196 ? -2.493 15.684 -17.234 1.00 90.56 196 PRO A C 1
ATOM 1521 O O . PRO A 1 196 ? -2.911 16.772 -16.835 1.00 90.56 196 PRO A O 1
ATOM 1524 N N . ALA A 1 197 ? -3.292 14.623 -17.393 1.00 88.44 197 ALA A N 1
ATOM 1525 C CA . ALA A 1 197 ? -4.669 14.580 -16.938 1.00 88.44 197 ALA A CA 1
ATOM 1526 C C . ALA A 1 197 ? -4.777 14.851 -15.430 1.00 88.44 197 ALA A C 1
ATOM 1528 O O . ALA A 1 197 ? -5.612 15.663 -15.060 1.00 88.44 197 ALA A O 1
ATOM 1529 N N . PHE A 1 198 ? -3.901 14.292 -14.582 1.00 86.88 198 PHE A N 1
ATOM 1530 C CA . PHE A 1 198 ? -3.961 14.419 -13.114 1.00 86.88 198 PHE A CA 1
ATOM 1531 C C . PHE A 1 198 ? -3.782 15.838 -12.565 1.00 86.88 198 PHE A C 1
ATOM 1533 O O . PHE A 1 198 ? -3.936 16.054 -11.361 1.00 86.88 198 PHE A O 1
ATOM 1540 N N . GLY A 1 199 ? -3.464 16.805 -13.425 1.00 86.00 199 GLY A N 1
ATOM 1541 C CA . GLY A 1 199 ? -3.300 18.199 -13.051 1.00 86.00 199 GLY A CA 1
ATOM 1542 C C . GLY A 1 199 ? -1.918 18.497 -12.481 1.00 86.00 199 GLY A C 1
ATOM 1543 O O . GLY A 1 199 ? -0.912 17.906 -12.871 1.00 86.00 199 GLY A O 1
ATOM 1544 N N . THR A 1 200 ? -1.864 19.498 -11.607 1.00 88.00 200 THR A N 1
ATOM 1545 C CA . THR A 1 200 ? -0.609 19.974 -11.024 1.00 88.00 200 THR A CA 1
ATOM 1546 C C . THR A 1 200 ? -0.067 18.948 -10.033 1.00 88.00 200 THR A C 1
ATOM 1548 O O . THR A 1 200 ? -0.726 18.649 -9.041 1.00 88.00 200 THR A O 1
ATOM 1551 N N . ILE A 1 201 ? 1.145 18.456 -10.284 1.00 89.69 201 ILE A N 1
ATOM 1552 C CA . ILE A 1 201 ? 1.859 17.543 -9.385 1.00 89.69 201 ILE A CA 1
ATOM 1553 C C . ILE A 1 201 ? 2.236 18.295 -8.099 1.00 89.69 201 ILE A C 1
ATOM 1555 O O . ILE A 1 201 ? 2.505 19.500 -8.123 1.00 89.69 201 ILE A O 1
ATOM 1559 N N . LEU A 1 202 ? 2.246 17.590 -6.969 1.00 85.75 202 LEU A N 1
ATOM 1560 C CA . LEU A 1 202 ? 2.799 18.106 -5.715 1.00 85.75 202 LEU A CA 1
ATOM 1561 C C . LEU A 1 202 ? 4.305 18.420 -5.857 1.00 85.75 202 LEU A C 1
ATOM 1563 O O . LEU A 1 202 ? 4.979 17.925 -6.759 1.00 85.75 202 LEU A O 1
ATOM 1567 N N . GLY A 1 203 ? 4.838 19.274 -4.989 1.00 82.75 203 GLY A N 1
ATOM 1568 C CA . GLY A 1 203 ? 6.222 19.745 -5.049 1.00 82.75 203 GLY A CA 1
ATOM 1569 C C . GLY A 1 203 ? 7.264 18.666 -4.747 1.00 82.75 203 GLY A C 1
ATOM 1570 O O . GLY A 1 203 ? 6.939 17.544 -4.384 1.00 82.75 203 GLY A O 1
ATOM 1571 N N . GLY A 1 204 ? 8.542 18.994 -4.901 1.00 80.06 204 GLY A N 1
ATOM 1572 C CA . GLY A 1 204 ? 9.645 18.081 -4.599 1.00 80.06 204 GLY A CA 1
ATOM 1573 C C . GLY A 1 204 ? 9.980 17.943 -3.113 1.00 80.06 204 GLY A C 1
ATOM 1574 O O . GLY A 1 204 ? 9.151 18.192 -2.239 1.00 80.06 204 GLY A O 1
ATOM 1575 N N . ILE A 1 205 ? 11.235 17.578 -2.842 1.00 80.00 205 ILE A N 1
ATOM 1576 C CA . ILE A 1 205 ? 11.749 17.364 -1.483 1.00 80.00 205 ILE A CA 1
ATOM 1577 C C . ILE A 1 205 ? 11.621 18.656 -0.658 1.00 80.00 205 ILE A C 1
ATOM 1579 O O . ILE A 1 205 ? 12.127 19.711 -1.046 1.00 80.00 205 ILE A O 1
ATOM 1583 N N . GLY A 1 206 ? 10.997 18.570 0.515 1.00 79.44 206 GLY A N 1
ATOM 1584 C CA . GLY A 1 206 ? 10.708 19.691 1.410 1.00 79.44 206 GLY A CA 1
ATOM 1585 C C . GLY A 1 206 ? 9.497 20.540 1.007 1.00 79.44 206 GLY A C 1
ATOM 1586 O O . GLY A 1 206 ? 9.283 21.603 1.597 1.00 79.44 206 GLY A O 1
ATOM 1587 N N . ASN A 1 207 ? 8.735 20.120 -0.003 1.00 81.75 207 ASN A N 1
ATOM 1588 C CA . ASN A 1 207 ? 7.491 20.755 -0.423 1.00 81.75 207 ASN A CA 1
ATOM 1589 C C . ASN A 1 207 ? 6.421 19.711 -0.779 1.00 81.75 207 ASN A C 1
ATOM 1591 O O . ASN A 1 207 ? 5.676 19.877 -1.751 1.00 81.75 207 ASN A O 1
ATOM 1595 N N . GLU A 1 208 ? 6.367 18.623 -0.009 1.00 81.19 208 GLU A N 1
ATOM 1596 C CA . GLU A 1 208 ? 5.708 17.403 -0.442 1.00 81.19 208 GLU A CA 1
ATOM 1597 C C . GLU A 1 208 ? 4.170 17.502 -0.507 1.00 81.19 208 GLU A C 1
ATOM 1599 O O . GLU A 1 208 ? 3.524 16.714 -1.195 1.00 81.19 208 GLU A O 1
ATOM 1604 N N . ASP A 1 209 ? 3.576 18.510 0.115 1.00 80.12 209 ASP A N 1
ATOM 1605 C CA . ASP A 1 209 ? 2.116 18.638 0.198 1.00 80.12 209 ASP A CA 1
ATOM 1606 C C . ASP A 1 209 ? 1.553 19.785 -0.642 1.00 80.12 209 ASP A C 1
ATOM 1608 O O . ASP A 1 209 ? 0.344 20.013 -0.661 1.00 80.12 209 ASP A O 1
ATOM 1612 N N . ASN A 1 210 ? 2.408 20.534 -1.346 1.00 85.62 210 ASN A N 1
ATOM 1613 C CA . ASN A 1 210 ? 1.984 21.738 -2.057 1.00 85.62 210 ASN A CA 1
ATOM 1614 C C . ASN A 1 210 ? 2.076 21.548 -3.575 1.00 85.62 210 ASN A C 1
ATOM 1616 O O . ASN A 1 210 ? 3.169 21.279 -4.074 1.00 85.62 210 ASN A O 1
ATOM 1620 N N . PRO A 1 211 ? 0.986 21.762 -4.334 1.00 88.31 211 PRO A N 1
ATOM 1621 C CA . PRO A 1 211 ? 1.016 21.734 -5.794 1.00 88.31 211 PRO A CA 1
ATOM 1622 C C . PRO A 1 211 ? 2.047 22.707 -6.381 1.00 88.31 211 PRO A C 1
ATOM 1624 O O . PRO A 1 211 ? 2.060 23.892 -6.034 1.00 88.31 211 PRO A O 1
ATOM 1627 N N . ASP A 1 212 ? 2.866 22.233 -7.320 1.00 90.31 212 ASP A N 1
ATOM 1628 C CA . ASP A 1 212 ? 3.887 23.030 -7.998 1.00 90.31 212 ASP A CA 1
ATOM 1629 C C . ASP A 1 212 ? 3.753 22.923 -9.534 1.00 90.31 212 ASP A C 1
ATOM 1631 O O . ASP A 1 212 ? 4.131 21.920 -10.140 1.00 90.31 212 ASP A O 1
ATOM 1635 N N . PRO A 1 213 ? 3.247 23.973 -10.213 1.00 91.00 213 PRO A N 1
ATOM 1636 C CA . PRO A 1 213 ? 3.055 23.969 -11.665 1.00 91.00 213 PRO A CA 1
ATOM 1637 C C . PRO A 1 213 ? 4.364 24.024 -12.468 1.00 91.00 213 PRO A C 1
ATOM 1639 O O . PRO A 1 213 ? 4.316 24.036 -13.698 1.00 91.00 213 PRO A O 1
ATOM 1642 N N . SER A 1 214 ? 5.521 24.131 -11.809 1.00 89.06 214 SER A N 1
ATOM 1643 C CA . SER A 1 214 ? 6.827 24.052 -12.465 1.00 89.06 214 SER A CA 1
ATOM 1644 C C . SER A 1 214 ? 7.321 22.617 -12.659 1.00 89.06 214 SER A C 1
ATOM 1646 O O . SER A 1 214 ? 8.198 22.404 -13.500 1.00 89.06 214 SER A O 1
ATOM 1648 N N . ILE A 1 215 ? 6.745 21.645 -11.940 1.00 89.56 215 ILE A N 1
ATOM 1649 C CA . ILE A 1 215 ? 7.075 20.228 -12.097 1.00 89.56 215 ILE A CA 1
ATOM 1650 C C . ILE A 1 215 ? 6.524 19.743 -13.448 1.00 89.56 215 ILE A C 1
ATOM 1652 O O . ILE A 1 215 ? 5.336 19.929 -13.734 1.00 89.56 215 ILE A O 1
ATOM 1656 N N . PRO A 1 216 ? 7.364 19.160 -14.321 1.00 90.62 216 PRO A N 1
ATOM 1657 C CA . PRO A 1 216 ? 6.921 18.693 -15.627 1.00 90.62 216 PRO A CA 1
ATOM 1658 C C . PRO A 1 216 ? 5.995 17.475 -15.506 1.00 90.62 216 PRO A C 1
ATOM 1660 O O . PRO A 1 216 ? 6.228 16.589 -14.691 1.00 90.62 216 PRO A O 1
ATOM 1663 N N . THR A 1 217 ? 4.985 17.414 -16.375 1.00 93.50 217 THR A N 1
ATOM 1664 C CA . THR A 1 217 ? 4.096 16.256 -16.561 1.00 93.50 217 THR A CA 1
ATOM 1665 C C . THR A 1 217 ? 4.412 15.528 -17.873 1.00 93.50 217 THR A C 1
ATOM 1667 O O . THR A 1 217 ? 5.057 16.087 -18.767 1.00 93.50 217 THR A O 1
ATOM 1670 N N . GLY A 1 218 ? 3.954 14.281 -18.013 1.00 94.94 218 GLY A N 1
ATOM 1671 C CA . GLY A 1 218 ? 4.143 13.449 -19.209 1.00 94.94 218 GLY A CA 1
ATOM 1672 C C . GLY A 1 218 ? 5.591 13.006 -19.461 1.00 94.94 218 GLY A C 1
ATOM 1673 O O . GLY A 1 218 ? 5.917 12.535 -20.552 1.00 94.94 218 GLY A O 1
ATOM 1674 N N . VAL A 1 219 ? 6.471 13.158 -18.473 1.00 95.75 219 VAL A N 1
ATOM 1675 C CA . VAL A 1 219 ? 7.862 12.703 -18.500 1.00 95.75 219 VAL A CA 1
ATOM 1676 C C . VAL A 1 219 ? 7.914 11.183 -18.525 1.00 95.75 219 VAL A C 1
ATOM 1678 O O . VAL A 1 219 ? 8.662 10.633 -19.334 1.00 95.75 219 VAL A O 1
ATOM 1681 N N . THR A 1 220 ? 7.117 10.491 -17.702 1.00 96.31 220 THR A N 1
ATOM 1682 C CA . THR A 1 220 ? 7.148 9.020 -17.674 1.00 96.31 220 THR A CA 1
ATOM 1683 C C . THR A 1 220 ? 6.794 8.449 -19.038 1.00 96.31 220 THR A C 1
ATOM 1685 O O . THR A 1 220 ? 7.539 7.616 -19.552 1.00 96.31 220 THR A O 1
ATOM 1688 N N . GLU A 1 221 ? 5.703 8.916 -19.650 1.00 96.81 221 GLU A N 1
ATOM 1689 C CA . GLU A 1 221 ? 5.292 8.472 -20.984 1.00 96.81 221 GLU A CA 1
ATOM 1690 C C . GLU A 1 221 ? 6.382 8.758 -22.021 1.00 96.81 221 GLU A C 1
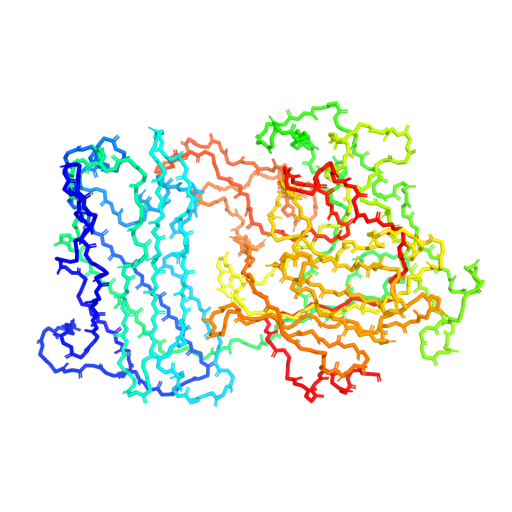ATOM 1692 O O . GLU A 1 221 ? 6.776 7.866 -22.768 1.00 96.81 221 GLU A O 1
ATOM 1697 N N . ALA A 1 222 ? 6.928 9.979 -22.031 1.00 97.25 222 ALA A N 1
ATOM 1698 C CA . ALA A 1 222 ? 7.947 10.385 -22.996 1.00 97.25 222 ALA A CA 1
ATOM 1699 C C . ALA A 1 222 ? 9.266 9.597 -22.880 1.00 97.25 222 ALA A C 1
ATOM 1701 O O . ALA A 1 222 ? 10.016 9.511 -23.856 1.00 97.25 222 ALA A O 1
ATOM 1702 N N . GLN A 1 223 ? 9.572 9.056 -21.697 1.00 97.12 223 GLN A N 1
ATOM 1703 C CA . GLN A 1 223 ? 10.781 8.272 -21.424 1.00 97.12 223 GLN A CA 1
ATOM 1704 C C . GLN A 1 223 ? 10.553 6.758 -21.457 1.00 97.12 223 GLN A C 1
ATOM 1706 O O . GLN A 1 223 ? 11.523 6.000 -21.402 1.00 97.12 223 GLN A O 1
ATOM 1711 N N . SER A 1 224 ? 9.299 6.324 -21.545 1.00 97.75 224 SER A N 1
ATOM 1712 C CA . SER A 1 224 ? 8.927 4.916 -21.626 1.00 97.75 224 SER A CA 1
ATOM 1713 C C . SER A 1 224 ? 8.632 4.516 -23.069 1.00 97.75 224 SER A C 1
ATOM 1715 O O . SER A 1 224 ? 8.479 5.352 -23.959 1.00 97.75 224 SER A O 1
ATOM 1717 N N . SER A 1 225 ? 8.578 3.214 -23.337 1.00 97.69 225 SER A N 1
ATOM 1718 C CA . SER A 1 225 ? 8.152 2.725 -24.652 1.00 97.69 225 SER A CA 1
ATOM 1719 C C . SER A 1 225 ? 7.654 1.291 -24.592 1.00 97.69 225 SER A C 1
ATOM 1721 O O . SER A 1 225 ? 8.090 0.522 -23.742 1.00 97.69 225 SER A O 1
ATOM 1723 N N . PHE A 1 226 ? 6.801 0.921 -25.541 1.00 98.31 226 PHE A N 1
ATOM 1724 C CA . PHE A 1 226 ? 6.480 -0.471 -25.834 1.00 98.31 226 PHE A CA 1
ATOM 1725 C C . PHE A 1 226 ? 7.319 -0.939 -27.017 1.00 98.31 226 PHE A C 1
ATOM 1727 O O . PHE A 1 226 ? 7.451 -0.240 -28.026 1.00 98.31 226 PHE A O 1
ATOM 1734 N N . THR A 1 227 ? 7.954 -2.099 -26.888 1.00 97.94 227 THR A N 1
ATOM 1735 C CA . THR A 1 227 ? 8.829 -2.627 -27.939 1.00 97.94 227 THR A CA 1
ATOM 1736 C C . THR A 1 227 ? 8.974 -4.136 -27.830 1.00 97.94 227 THR A C 1
ATOM 1738 O O . THR A 1 227 ? 8.584 -4.739 -26.839 1.00 97.94 227 THR A O 1
ATOM 1741 N N . THR A 1 228 ? 9.552 -4.768 -28.847 1.00 97.88 228 THR A N 1
ATOM 1742 C CA . THR A 1 228 ? 9.803 -6.212 -28.821 1.00 97.88 228 THR A CA 1
ATOM 1743 C C . THR A 1 228 ? 11.152 -6.538 -28.193 1.00 97.88 228 THR A C 1
ATOM 1745 O O . THR A 1 228 ? 12.139 -5.811 -28.336 1.00 97.88 228 THR A O 1
ATOM 1748 N N . THR A 1 229 ? 11.228 -7.707 -27.572 1.00 97.69 229 THR A N 1
ATOM 1749 C CA . THR A 1 229 ? 12.480 -8.306 -27.078 1.00 97.69 229 THR A CA 1
ATOM 1750 C C . THR A 1 229 ? 13.536 -8.444 -28.185 1.00 97.69 229 THR A C 1
ATOM 1752 O O . THR A 1 229 ? 14.706 -8.121 -27.969 1.00 97.69 229 THR A O 1
ATOM 1755 N N . THR A 1 230 ? 13.123 -8.773 -29.417 1.00 97.62 230 THR A N 1
ATOM 1756 C CA . THR A 1 230 ? 13.982 -8.738 -30.613 1.00 97.62 230 THR A CA 1
ATOM 1757 C C . THR A 1 230 ? 14.579 -7.352 -30.875 1.00 97.62 230 THR A C 1
ATOM 1759 O O . THR A 1 230 ? 15.776 -7.248 -31.150 1.00 97.62 230 THR A O 1
ATOM 1762 N N . ALA A 1 231 ? 13.784 -6.279 -30.790 1.00 97.81 231 ALA A N 1
ATOM 1763 C CA . ALA A 1 231 ? 14.266 -4.914 -31.017 1.00 97.81 231 ALA A CA 1
ATOM 1764 C C . ALA A 1 231 ? 15.256 -4.452 -29.935 1.00 97.81 231 ALA A C 1
ATOM 1766 O O . ALA A 1 231 ? 16.177 -3.689 -30.231 1.00 97.81 231 ALA A O 1
ATOM 1767 N N . LEU A 1 232 ? 15.101 -4.953 -28.709 1.00 97.38 232 LEU A N 1
ATOM 1768 C CA . LEU A 1 232 ? 16.031 -4.730 -27.600 1.00 97.38 232 LEU A CA 1
ATOM 1769 C C . LEU A 1 232 ? 17.288 -5.615 -27.677 1.00 97.38 232 LEU A C 1
ATOM 1771 O O . LEU A 1 232 ? 18.265 -5.354 -26.978 1.00 97.38 232 LEU A O 1
ATOM 1775 N N . GLY A 1 233 ? 17.295 -6.645 -28.529 1.00 97.19 233 GLY A N 1
ATOM 1776 C CA . GLY A 1 233 ? 18.413 -7.581 -28.660 1.00 97.19 233 GLY A CA 1
ATOM 1777 C C . GLY A 1 233 ? 18.567 -8.528 -27.466 1.00 97.19 233 GLY A C 1
ATOM 1778 O O . GLY A 1 233 ? 19.672 -9.005 -27.208 1.00 97.19 233 GLY A O 1
ATOM 1779 N N . ILE A 1 234 ? 17.475 -8.796 -26.749 1.00 97.19 234 ILE A N 1
ATOM 1780 C CA . ILE A 1 234 ? 17.429 -9.668 -25.569 1.00 97.19 234 ILE A CA 1
ATOM 1781 C C . ILE A 1 234 ? 16.603 -10.927 -25.877 1.00 97.19 234 ILE A C 1
ATOM 1783 O O . ILE A 1 234 ? 15.747 -10.894 -26.764 1.00 97.19 234 ILE A O 1
ATOM 1787 N N . PRO A 1 235 ? 16.823 -12.056 -25.178 1.00 96.31 235 PRO A N 1
ATOM 1788 C CA . PRO A 1 235 ? 15.862 -13.156 -25.222 1.00 96.31 235 PRO A CA 1
ATOM 1789 C C . PRO A 1 235 ? 14.530 -12.672 -24.647 1.00 96.31 235 PRO A C 1
ATOM 1791 O O . PRO A 1 235 ? 14.542 -11.878 -23.710 1.00 96.31 235 PRO A O 1
ATOM 1794 N N . GLY A 1 236 ? 13.394 -13.145 -25.153 1.00 94.81 236 GLY A N 1
ATOM 1795 C CA . GLY A 1 236 ? 12.127 -12.908 -24.464 1.00 94.81 236 GLY A CA 1
ATOM 1796 C C . GLY A 1 236 ? 11.856 -13.923 -23.346 1.00 94.81 236 GLY A C 1
ATOM 1797 O O . GLY A 1 236 ? 12.607 -14.903 -23.196 1.00 94.81 236 GLY A O 1
ATOM 1798 N N . PRO A 1 237 ? 10.845 -13.660 -22.504 1.00 91.88 237 PRO A N 1
ATOM 1799 C CA . PRO A 1 237 ? 10.510 -14.502 -21.363 1.00 91.88 237 PRO A CA 1
ATOM 1800 C C . PRO A 1 237 ? 10.186 -15.928 -21.827 1.00 91.88 237 PRO A C 1
ATOM 1802 O O . PRO A 1 237 ? 9.598 -16.155 -22.884 1.00 91.88 237 PRO A O 1
ATOM 1805 N N . GLY A 1 238 ? 10.688 -16.930 -21.097 1.00 88.31 238 GLY A N 1
ATOM 1806 C CA . GLY A 1 238 ? 10.569 -18.342 -21.496 1.00 88.31 238 GLY A CA 1
ATOM 1807 C C . GLY A 1 238 ? 11.259 -18.715 -22.824 1.00 88.31 238 GLY A C 1
ATOM 1808 O O . GLY A 1 238 ? 11.123 -19.847 -23.287 1.00 88.31 238 GLY A O 1
ATOM 1809 N N . GLY A 1 239 ? 12.013 -17.798 -23.443 1.00 90.06 239 GLY A N 1
ATOM 1810 C CA . GLY A 1 239 ? 12.664 -17.989 -24.741 1.00 90.06 239 GLY A CA 1
ATOM 1811 C C . GLY A 1 239 ? 11.771 -17.726 -25.960 1.00 90.06 239 GLY A C 1
ATOM 1812 O O . GLY A 1 239 ? 12.206 -18.004 -27.080 1.00 90.06 239 GLY A O 1
ATOM 1813 N N . ALA A 1 240 ? 10.556 -17.208 -25.768 1.00 92.06 240 ALA A N 1
ATOM 1814 C CA . ALA A 1 240 ? 9.675 -16.764 -26.847 1.00 92.06 240 ALA A CA 1
ATOM 1815 C C . ALA A 1 240 ? 9.853 -15.261 -27.107 1.00 92.06 240 ALA A C 1
ATOM 1817 O O . ALA A 1 240 ? 10.233 -14.528 -26.205 1.00 92.06 240 ALA A O 1
ATOM 1818 N N . GLU A 1 241 ? 9.614 -14.806 -28.339 1.00 95.19 241 GLU A N 1
ATOM 1819 C CA . GLU A 1 241 ? 9.521 -13.369 -28.622 1.00 95.19 241 GLU A CA 1
ATOM 1820 C C . GLU A 1 241 ? 8.287 -12.792 -27.928 1.00 95.19 241 GLU A C 1
ATOM 1822 O O . GLU A 1 241 ? 7.241 -13.437 -27.902 1.00 95.19 241 GLU A O 1
ATOM 1827 N N . ASP A 1 242 ? 8.438 -11.583 -27.400 1.00 95.56 242 ASP A N 1
ATOM 1828 C CA . ASP A 1 242 ? 7.405 -10.893 -26.632 1.00 95.56 242 ASP A CA 1
ATOM 1829 C C . ASP A 1 242 ? 7.484 -9.374 -26.815 1.00 95.56 242 ASP A C 1
ATOM 1831 O O . ASP A 1 242 ? 8.555 -8.848 -27.176 1.00 95.56 242 ASP A O 1
ATOM 1835 N N . MET A 1 243 ? 6.365 -8.695 -26.562 1.00 96.81 243 MET A N 1
ATOM 1836 C CA . MET A 1 243 ? 6.294 -7.247 -26.400 1.00 96.81 243 MET A CA 1
ATOM 1837 C C . MET A 1 243 ? 6.472 -6.895 -24.923 1.00 96.81 243 MET A C 1
ATOM 1839 O O . MET A 1 243 ? 6.043 -7.622 -24.041 1.00 96.81 243 MET A O 1
ATOM 1843 N N . VAL A 1 244 ? 7.197 -5.817 -24.642 1.00 97.62 244 VAL A N 1
ATOM 1844 C CA . VAL A 1 244 ? 7.551 -5.431 -23.276 1.00 97.62 244 VAL A CA 1
ATOM 1845 C C . VAL A 1 244 ? 7.405 -3.933 -23.097 1.00 97.62 244 VAL A C 1
ATOM 1847 O O . VAL A 1 244 ? 7.649 -3.151 -24.024 1.00 97.62 244 VAL A O 1
ATOM 1850 N N . PHE A 1 245 ? 7.087 -3.534 -21.872 1.00 98.44 245 PHE A N 1
ATOM 1851 C CA . PHE A 1 245 ? 7.163 -2.152 -21.439 1.00 98.44 245 PHE A CA 1
ATOM 1852 C C . PHE A 1 245 ? 8.582 -1.826 -20.964 1.00 98.44 245 PHE A C 1
ATOM 1854 O O . PHE A 1 245 ? 9.114 -2.442 -20.040 1.00 98.44 245 PHE A O 1
ATOM 1861 N N . VAL A 1 246 ? 9.209 -0.846 -21.604 1.00 98.12 246 VAL A N 1
ATOM 1862 C CA . VAL A 1 246 ? 10.479 -0.253 -21.186 1.00 98.12 246 VAL A CA 1
ATOM 1863 C C . VAL A 1 246 ? 10.169 0.869 -20.209 1.00 98.12 246 VAL A C 1
ATOM 1865 O O . VAL A 1 246 ? 9.599 1.884 -20.609 1.00 98.12 246 VAL A O 1
ATOM 1868 N N . THR A 1 247 ? 10.554 0.692 -18.947 1.00 97.19 247 THR A N 1
ATOM 1869 C CA . THR A 1 247 ? 10.250 1.665 -17.898 1.00 97.19 247 THR A CA 1
ATOM 1870 C C . THR A 1 247 ? 11.107 2.923 -18.034 1.00 97.19 247 THR A C 1
ATOM 1872 O O . THR A 1 247 ? 12.307 2.876 -18.342 1.00 97.19 247 THR A O 1
ATOM 1875 N N . SER A 1 248 ? 10.505 4.067 -17.723 1.00 95.56 248 SER A N 1
ATOM 1876 C CA . SER A 1 248 ? 11.250 5.276 -17.384 1.00 95.56 248 SER A CA 1
ATOM 1877 C C . SER A 1 248 ? 12.135 5.026 -16.150 1.00 95.56 248 SER A C 1
ATOM 1879 O O . SER A 1 248 ? 11.693 4.364 -15.208 1.00 95.56 248 SER A O 1
ATOM 1881 N N . PRO A 1 249 ? 13.352 5.595 -16.085 1.00 94.31 249 PRO A N 1
ATOM 1882 C CA . PRO A 1 249 ? 14.025 5.842 -14.811 1.00 94.31 249 PRO A CA 1
ATOM 1883 C C . PRO A 1 249 ? 13.141 6.700 -13.893 1.00 94.31 249 PRO A C 1
ATOM 1885 O O . PRO A 1 249 ? 12.328 7.481 -14.391 1.00 94.31 249 PRO A O 1
ATOM 1888 N N . ALA A 1 250 ? 13.340 6.646 -12.573 1.00 93.06 250 ALA A N 1
ATOM 1889 C CA . ALA A 1 250 ? 12.562 7.429 -11.589 1.00 93.06 250 ALA A CA 1
ATOM 1890 C C . ALA A 1 250 ? 12.929 8.930 -11.567 1.00 93.06 250 ALA A C 1
ATOM 1892 O O . ALA A 1 250 ? 12.917 9.582 -10.529 1.00 93.06 250 ALA A O 1
ATOM 1893 N N . ARG A 1 251 ? 13.354 9.481 -12.704 1.00 92.31 251 ARG A N 1
ATOM 1894 C CA . ARG A 1 251 ? 13.831 10.855 -12.839 1.00 92.31 251 ARG A CA 1
ATOM 1895 C C . ARG A 1 251 ? 13.638 11.363 -14.255 1.00 92.31 251 ARG A C 1
ATOM 1897 O O . ARG A 1 251 ? 13.716 10.600 -15.220 1.00 92.31 251 ARG A O 1
ATOM 1904 N N . ASN A 1 252 ? 13.500 12.675 -14.381 1.00 92.31 252 ASN A N 1
ATOM 1905 C CA . ASN A 1 252 ? 13.601 13.343 -15.667 1.00 92.31 252 ASN A CA 1
ATOM 1906 C C . ASN A 1 252 ? 15.055 13.288 -16.176 1.00 92.31 252 ASN A C 1
ATOM 1908 O O . ASN A 1 252 ? 15.977 13.784 -15.543 1.00 92.31 252 ASN A O 1
ATOM 1912 N N . LEU A 1 253 ? 15.297 12.686 -17.337 1.00 92.50 253 LEU A N 1
ATOM 1913 C CA . LEU A 1 253 ? 16.632 12.577 -17.932 1.00 92.50 253 LEU A CA 1
ATOM 1914 C C . LEU A 1 253 ? 17.120 13.890 -18.555 1.00 92.50 253 LEU A C 1
ATOM 1916 O O . LEU A 1 253 ? 18.308 14.027 -18.849 1.00 92.50 253 LEU A O 1
ATOM 1920 N N . SER A 1 254 ? 16.218 14.847 -18.773 1.00 92.31 254 SER A N 1
ATOM 1921 C CA . SER A 1 254 ? 16.551 16.163 -19.320 1.00 92.31 254 SER A CA 1
ATOM 1922 C C . SER A 1 254 ? 16.922 17.198 -18.255 1.00 92.31 254 SER A C 1
ATOM 1924 O O . SER A 1 254 ? 17.434 18.260 -18.613 1.00 92.31 254 SER A O 1
ATOM 1926 N N . ASP A 1 255 ? 16.719 16.890 -16.969 1.00 88.81 255 ASP A N 1
ATOM 1927 C CA . ASP A 1 255 ? 16.968 17.806 -15.858 1.00 88.81 255 ASP A CA 1
ATOM 1928 C C . ASP A 1 255 ? 17.373 17.047 -14.584 1.00 88.81 255 ASP A C 1
ATOM 1930 O O . ASP A 1 255 ? 16.764 16.055 -14.208 1.00 88.81 255 ASP A O 1
ATOM 1934 N N . SER A 1 256 ? 18.410 17.521 -13.899 1.00 86.12 256 SER A N 1
ATOM 1935 C CA . SER A 1 256 ? 18.919 16.904 -12.672 1.00 86.12 256 SER A CA 1
ATOM 1936 C C . SER A 1 256 ? 18.272 17.436 -11.386 1.00 86.12 256 SER A C 1
ATOM 1938 O O . SER A 1 256 ? 18.791 17.150 -10.307 1.00 86.12 256 SER A O 1
ATOM 1940 N N . ASN A 1 257 ? 17.235 18.277 -11.469 1.00 87.12 257 ASN A N 1
ATOM 1941 C CA . ASN A 1 257 ? 16.540 18.782 -10.289 1.00 87.12 257 ASN A CA 1
ATOM 1942 C C . ASN A 1 257 ? 15.821 17.628 -9.564 1.00 87.12 257 ASN A C 1
ATOM 1944 O O . ASN A 1 257 ? 14.916 17.035 -10.155 1.00 87.12 257 ASN A O 1
ATOM 1948 N N . PRO A 1 258 ? 16.169 17.319 -8.299 1.00 83.31 258 PRO A N 1
ATOM 1949 C CA . PRO A 1 258 ? 15.504 16.260 -7.548 1.00 83.31 258 PRO A CA 1
ATOM 1950 C C . PRO A 1 258 ? 14.006 16.487 -7.344 1.00 83.31 258 PRO A C 1
ATOM 1952 O O . PRO A 1 258 ? 13.272 15.515 -7.193 1.00 83.31 258 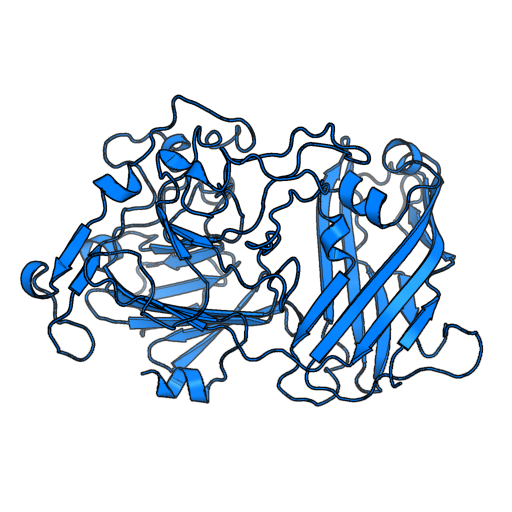PRO A O 1
ATOM 1955 N N . ASP A 1 259 ? 13.527 17.730 -7.422 1.00 81.12 259 ASP A N 1
ATOM 1956 C CA . ASP A 1 259 ? 12.091 18.001 -7.344 1.00 81.12 259 ASP A CA 1
ATOM 1957 C C . ASP A 1 259 ? 11.319 17.375 -8.513 1.00 81.12 259 ASP A C 1
ATOM 1959 O O . ASP A 1 259 ? 10.160 16.999 -8.369 1.00 81.12 259 ASP A O 1
ATOM 1963 N N . PHE A 1 260 ? 11.973 17.193 -9.665 1.00 86.62 260 PHE A N 1
ATOM 1964 C CA . PHE A 1 260 ? 11.370 16.590 -10.857 1.00 86.62 260 PHE A CA 1
ATOM 1965 C C . PHE A 1 260 ? 11.424 15.059 -10.844 1.00 86.62 260 PHE A C 1
ATOM 1967 O O . PHE A 1 260 ? 11.091 14.423 -11.842 1.00 86.62 260 PHE A O 1
ATOM 1974 N N . TYR A 1 261 ? 11.892 14.451 -9.753 1.00 86.31 261 TYR A N 1
ATOM 1975 C CA . TYR A 1 261 ? 11.782 13.005 -9.549 1.00 86.31 261 TYR A CA 1
ATOM 1976 C C . TYR A 1 261 ? 10.388 12.639 -9.033 1.00 86.31 261 TYR A C 1
ATOM 1978 O O . TYR A 1 261 ? 9.959 11.490 -9.150 1.00 86.31 261 TYR A O 1
ATOM 1986 N N . ARG A 1 262 ? 9.640 13.622 -8.512 1.00 85.94 262 ARG A N 1
ATOM 1987 C CA . ARG A 1 262 ? 8.251 13.420 -8.134 1.00 85.94 262 ARG A CA 1
ATOM 1988 C C . ARG A 1 262 ? 7.366 13.239 -9.356 1.00 85.94 262 ARG A C 1
ATOM 1990 O O . ARG A 1 262 ? 7.518 13.929 -10.357 1.00 85.94 262 ARG A O 1
ATOM 1997 N N . GLY A 1 263 ? 6.422 12.310 -9.250 1.00 81.19 263 GLY A N 1
ATOM 1998 C CA . GLY A 1 263 ? 5.471 12.032 -10.318 1.00 81.19 263 GLY A CA 1
ATOM 1999 C C . GLY A 1 263 ? 6.031 11.148 -11.432 1.00 81.19 263 GLY A C 1
ATOM 2000 O O . GLY A 1 263 ? 5.281 10.754 -12.309 1.00 81.19 263 GLY A O 1
ATOM 2001 N N . VAL A 1 264 ? 7.309 10.765 -11.407 1.00 90.62 264 VAL A N 1
ATOM 2002 C CA . VAL A 1 264 ? 7.883 9.910 -12.455 1.00 90.62 264 VAL A CA 1
ATOM 2003 C C . VAL A 1 264 ? 7.732 8.437 -12.083 1.00 90.62 264 VAL A C 1
ATOM 2005 O O . VAL A 1 264 ? 8.235 8.012 -11.047 1.00 90.62 264 VAL A O 1
ATOM 2008 N N . GLY A 1 265 ? 7.073 7.650 -12.933 1.00 94.44 265 GLY A N 1
ATOM 2009 C CA . GLY A 1 265 ? 6.798 6.227 -12.724 1.00 94.44 265 GLY A CA 1
ATOM 2010 C C . GLY A 1 265 ? 5.378 5.848 -13.143 1.00 94.44 265 GLY A C 1
ATOM 2011 O O . GLY A 1 265 ? 4.690 6.605 -13.826 1.00 94.44 265 GLY A O 1
ATOM 2012 N N . LEU A 1 266 ? 4.917 4.668 -12.739 1.00 95.62 266 LEU A N 1
ATOM 2013 C CA . LEU A 1 266 ? 3.526 4.257 -12.945 1.00 95.62 266 LEU A CA 1
ATOM 2014 C C . LEU A 1 266 ? 2.719 4.442 -11.660 1.00 95.62 266 LEU A C 1
ATOM 2016 O O . LEU A 1 266 ? 3.243 4.289 -10.560 1.00 95.62 266 LEU A O 1
ATOM 2020 N N . ALA A 1 267 ? 1.433 4.726 -11.816 1.00 94.75 267 ALA A N 1
ATOM 2021 C CA . ALA A 1 267 ? 0.434 4.664 -10.764 1.00 94.75 267 ALA A CA 1
ATOM 2022 C C . ALA A 1 267 ? -0.427 3.415 -10.973 1.00 94.75 267 ALA A C 1
ATOM 2024 O O . ALA A 1 267 ? -0.976 3.219 -12.060 1.00 94.75 267 ALA A O 1
ATOM 2025 N N . LEU A 1 268 ? -0.567 2.595 -9.935 1.00 95.75 268 LEU A N 1
ATOM 2026 C CA . LEU A 1 268 ? -1.487 1.464 -9.884 1.00 95.75 268 LEU A CA 1
ATOM 2027 C C . LEU A 1 268 ? -2.669 1.830 -8.990 1.00 95.75 268 LEU A C 1
ATOM 2029 O O . LEU A 1 268 ? -2.487 2.120 -7.810 1.00 95.75 268 LEU A O 1
ATOM 2033 N N . PHE A 1 269 ? -3.875 1.788 -9.553 1.00 94.94 269 PHE A N 1
ATOM 2034 C CA . PHE A 1 269 ? -5.135 1.868 -8.815 1.00 94.94 269 PHE A CA 1
ATOM 2035 C C . PHE A 1 269 ? -5.673 0.451 -8.598 1.00 94.94 269 PHE A C 1
ATOM 2037 O O . PHE A 1 269 ? -6.057 -0.186 -9.582 1.00 94.94 269 PHE A O 1
ATOM 2044 N N . PRO A 1 270 ? -5.701 -0.077 -7.356 1.00 93.12 270 PRO A N 1
ATOM 2045 C CA . PRO A 1 270 ? -6.204 -1.427 -7.105 1.00 93.12 270 PRO A CA 1
ATOM 2046 C C . PRO A 1 270 ? -7.672 -1.599 -7.507 1.00 93.12 270 PRO A C 1
ATOM 2048 O O . PRO A 1 270 ? -8.026 -2.648 -8.044 1.00 93.12 270 PRO A O 1
ATOM 2051 N N . ALA A 1 271 ? -8.487 -0.559 -7.291 1.00 92.19 271 ALA A N 1
ATOM 2052 C CA . ALA A 1 271 ? -9.908 -0.486 -7.638 1.00 92.19 271 ALA A CA 1
ATOM 2053 C C . ALA A 1 271 ? -10.759 -1.628 -7.061 1.00 92.19 271 ALA A C 1
ATOM 2055 O O . ALA A 1 271 ? -11.704 -2.083 -7.702 1.00 92.19 271 ALA A O 1
ATOM 2056 N N . THR A 1 272 ? -10.422 -2.110 -5.860 1.00 89.19 272 THR A N 1
ATOM 2057 C CA . THR A 1 272 ? -11.048 -3.321 -5.306 1.00 89.19 272 THR A CA 1
ATOM 2058 C C . THR A 1 272 ? -12.304 -3.054 -4.467 1.00 89.19 272 THR A C 1
ATOM 2060 O O . THR A 1 272 ? -13.063 -3.979 -4.181 1.00 89.19 272 THR A O 1
ATOM 2063 N N . GLN A 1 273 ? -12.577 -1.788 -4.134 1.00 88.31 273 GLN A N 1
ATOM 2064 C CA . GLN A 1 273 ? -13.832 -1.327 -3.518 1.00 88.31 273 GLN A CA 1
ATOM 2065 C C . GLN A 1 273 ? -15.032 -1.408 -4.482 1.00 88.31 273 GLN A C 1
ATOM 2067 O O . GLN A 1 273 ? -14.839 -1.372 -5.699 1.00 88.31 273 GLN A O 1
ATOM 2072 N N . PRO A 1 274 ? -16.284 -1.465 -3.976 1.00 79.50 274 PRO A N 1
ATOM 2073 C CA . PRO A 1 274 ? -16.705 -1.474 -2.563 1.00 79.50 274 PRO A CA 1
ATOM 2074 C C . PRO A 1 274 ? -16.599 -2.846 -1.884 1.00 79.50 274 PRO A C 1
ATOM 2076 O O . PRO A 1 274 ? -17.043 -3.023 -0.746 1.00 79.50 274 PRO A O 1
ATOM 2079 N N . ASP A 1 275 ? -16.074 -3.841 -2.597 1.00 77.00 275 ASP A N 1
ATOM 2080 C CA . ASP A 1 275 ? -15.819 -5.157 -2.035 1.00 77.00 275 ASP A CA 1
ATOM 2081 C C . ASP A 1 275 ? -14.621 -5.103 -1.055 1.00 77.00 275 ASP A C 1
ATOM 2083 O O . ASP A 1 275 ? -14.157 -4.048 -0.612 1.00 77.00 275 ASP A O 1
ATOM 2087 N N . PHE A 1 276 ? -14.119 -6.271 -0.661 1.00 74.38 276 PHE A N 1
ATOM 2088 C CA . PHE A 1 276 ? -12.873 -6.375 0.097 1.00 74.38 276 PHE A CA 1
ATOM 2089 C C . PHE A 1 276 ? -11.721 -5.626 -0.594 1.00 74.38 276 PHE A C 1
ATOM 2091 O O . PHE A 1 276 ? -11.648 -5.654 -1.823 1.00 74.38 276 PHE A O 1
ATOM 2098 N N . PRO A 1 277 ? -10.764 -5.045 0.159 1.00 69.44 277 PRO A N 1
ATOM 2099 C CA . PRO A 1 277 ? -10.582 -5.025 1.625 1.00 69.44 277 PRO A CA 1
ATOM 2100 C C . PRO A 1 277 ? -11.210 -3.858 2.387 1.00 69.44 277 PRO A C 1
ATOM 2102 O O . PRO A 1 277 ? -10.932 -3.668 3.573 1.00 69.44 277 PRO A O 1
ATOM 2105 N N . GLY A 1 278 ? -12.095 -3.094 1.754 1.00 78.62 278 GLY A N 1
ATOM 2106 C CA . GLY A 1 278 ? -12.457 -1.782 2.267 1.00 78.62 278 GLY A CA 1
ATOM 2107 C C . GLY A 1 278 ? -11.330 -0.783 1.998 1.00 78.62 278 GLY A C 1
ATOM 2108 O O . GLY A 1 278 ? -10.703 -0.821 0.941 1.00 78.62 278 GLY A O 1
ATOM 2109 N N . GLN A 1 279 ? -11.101 0.135 2.938 1.00 84.00 279 GLN A N 1
ATOM 2110 C CA . GLN A 1 279 ? -10.390 1.404 2.710 1.00 84.00 279 GLN A CA 1
ATOM 2111 C C . GLN A 1 279 ? -8.857 1.272 2.606 1.00 84.00 279 GLN A C 1
ATOM 2113 O O . GLN A 1 279 ? -8.169 2.227 2.249 1.00 84.00 279 GLN A O 1
ATOM 2118 N N . PHE A 1 280 ? -8.319 0.086 2.881 1.00 87.31 280 PHE A N 1
ATOM 2119 C CA . PHE A 1 280 ? -6.898 -0.238 2.790 1.00 87.31 280 PHE A CA 1
ATOM 2120 C C . PHE A 1 280 ? -6.705 -1.724 2.482 1.00 87.31 280 PHE A C 1
ATOM 2122 O O . PHE A 1 280 ? -7.557 -2.539 2.817 1.00 87.31 280 PHE A O 1
ATOM 2129 N N . ILE A 1 281 ? -5.560 -2.091 1.912 1.00 88.81 281 ILE A N 1
ATOM 2130 C CA . ILE A 1 281 ? -5.160 -3.456 1.568 1.00 88.81 281 ILE A CA 1
ATOM 2131 C C . ILE A 1 281 ? -3.959 -3.849 2.429 1.00 88.81 281 ILE A C 1
ATOM 2133 O O . ILE A 1 281 ? -2.837 -3.433 2.162 1.00 88.81 281 ILE A O 1
ATOM 2137 N N . GLY A 1 282 ? -4.182 -4.656 3.467 1.00 88.44 282 GLY A N 1
ATOM 2138 C CA . GLY A 1 282 ? -3.104 -5.166 4.332 1.00 88.44 282 GLY A CA 1
ATOM 2139 C C . GLY A 1 282 ? -2.567 -6.548 3.949 1.00 88.44 282 GLY A C 1
ATOM 2140 O O . GLY A 1 282 ? -1.651 -7.061 4.589 1.00 88.44 282 GLY A O 1
ATOM 2141 N N . GLN A 1 283 ? -3.167 -7.184 2.947 1.00 91.25 283 GLN A N 1
ATOM 2142 C CA . GLN A 1 283 ? -2.760 -8.479 2.412 1.00 91.25 283 GLN A CA 1
ATOM 2143 C C . GLN A 1 283 ? -2.865 -8.403 0.896 1.00 91.25 283 GLN A C 1
ATOM 2145 O O . GLN A 1 283 ? -3.950 -8.167 0.371 1.00 91.25 283 GLN A O 1
ATOM 2150 N N . TRP A 1 284 ? -1.743 -8.545 0.205 1.00 94.12 284 TRP A N 1
ATOM 2151 C CA . TRP A 1 284 ? -1.676 -8.355 -1.240 1.00 94.12 284 TRP A CA 1
ATOM 2152 C C . TRP A 1 284 ? -0.509 -9.128 -1.838 1.00 94.12 284 TRP A C 1
ATOM 2154 O O . TRP A 1 284 ? 0.438 -9.508 -1.146 1.00 94.12 284 TRP A O 1
ATOM 2164 N N . THR A 1 285 ? -0.570 -9.346 -3.147 1.00 96.69 285 THR A N 1
ATOM 2165 C CA . THR A 1 285 ? 0.536 -9.913 -3.912 1.00 96.69 285 THR A CA 1
ATOM 2166 C C . THR A 1 285 ? 0.779 -9.094 -5.165 1.00 96.69 285 THR A C 1
ATOM 2168 O O . THR A 1 285 ? -0.160 -8.789 -5.898 1.00 96.69 285 THR A O 1
ATOM 2171 N N . LEU A 1 286 ? 2.045 -8.791 -5.441 1.00 97.50 286 LEU A N 1
ATOM 2172 C CA . LEU A 1 286 ? 2.477 -8.168 -6.685 1.00 97.50 286 LEU A CA 1
ATOM 2173 C C . LEU A 1 286 ? 3.576 -9.019 -7.322 1.00 97.50 286 LEU A C 1
ATOM 2175 O O . LEU A 1 286 ? 4.552 -9.374 -6.660 1.00 97.50 286 LEU A O 1
ATOM 2179 N N . ILE A 1 287 ? 3.406 -9.375 -8.592 1.00 97.56 287 ILE A N 1
ATOM 2180 C CA . ILE A 1 287 ? 4.341 -10.214 -9.344 1.00 97.56 287 ILE A CA 1
ATOM 2181 C C . ILE A 1 287 ? 4.771 -9.472 -10.594 1.00 97.56 287 ILE A C 1
ATOM 2183 O O . ILE A 1 287 ? 3.937 -8.974 -11.347 1.00 97.56 287 ILE A O 1
ATOM 2187 N N . TYR A 1 288 ? 6.075 -9.448 -10.821 1.00 97.44 288 TYR A N 1
ATOM 2188 C CA . TYR A 1 288 ? 6.699 -8.791 -11.948 1.00 97.44 288 TYR A CA 1
ATOM 2189 C C . TYR A 1 288 ? 7.514 -9.797 -12.756 1.00 97.44 288 TYR A C 1
ATOM 2191 O O . TYR A 1 288 ? 8.375 -10.476 -12.192 1.00 97.44 288 TYR A O 1
ATOM 2199 N N . ASP A 1 289 ? 7.321 -9.819 -14.070 1.00 96.62 289 ASP A N 1
ATOM 2200 C CA . ASP A 1 289 ? 8.254 -10.457 -14.998 1.00 96.62 289 ASP A CA 1
ATOM 2201 C C . ASP A 1 289 ? 9.208 -9.393 -15.532 1.00 96.62 289 ASP A C 1
ATOM 2203 O O . ASP A 1 289 ? 8.868 -8.637 -16.441 1.00 96.62 289 ASP A O 1
ATOM 2207 N N . LEU A 1 290 ? 10.393 -9.312 -14.926 1.00 96.31 290 LEU A N 1
ATOM 2208 C CA . LEU A 1 290 ? 11.353 -8.224 -15.096 1.00 96.31 290 LEU A CA 1
ATOM 2209 C C . LEU A 1 290 ? 12.645 -8.681 -15.762 1.00 96.31 290 LEU A C 1
ATOM 2211 O O . LEU A 1 290 ? 13.211 -9.720 -15.426 1.00 96.31 290 LEU A O 1
ATOM 2215 N N . TYR A 1 291 ? 13.179 -7.827 -16.625 1.00 97.75 291 TYR A N 1
ATOM 2216 C CA . TYR A 1 291 ? 14.537 -7.902 -17.144 1.00 97.75 291 TYR A CA 1
ATOM 2217 C C . TYR A 1 291 ? 15.276 -6.616 -16.779 1.00 97.75 291 TYR A C 1
ATOM 2219 O O . TYR A 1 291 ? 14.857 -5.523 -17.162 1.00 97.75 291 TYR A O 1
ATOM 2227 N N . ILE A 1 292 ? 16.398 -6.730 -16.064 1.00 97.56 292 ILE A N 1
ATOM 2228 C CA . ILE A 1 292 ? 17.255 -5.583 -15.734 1.00 97.56 292 ILE A CA 1
ATOM 2229 C C . ILE A 1 292 ? 18.491 -5.626 -16.641 1.00 97.56 292 ILE A C 1
ATOM 2231 O O . ILE A 1 292 ? 19.328 -6.521 -16.479 1.00 97.56 292 ILE A O 1
ATOM 2235 N N . PRO A 1 293 ? 18.642 -4.686 -17.593 1.00 96.88 293 PRO A N 1
ATOM 2236 C CA . PRO A 1 293 ? 19.816 -4.636 -18.457 1.00 96.88 293 PRO A CA 1
ATOM 2237 C C . PRO A 1 293 ? 21.102 -4.446 -17.660 1.00 96.88 293 PRO A C 1
ATOM 2239 O O . PRO A 1 293 ? 21.119 -3.724 -16.661 1.00 96.88 293 PRO A O 1
ATOM 2242 N N . GLY A 1 294 ? 22.214 -4.996 -18.148 1.00 95.19 294 GLY A N 1
ATOM 2243 C CA . GLY A 1 294 ? 23.522 -4.823 -17.514 1.00 95.19 294 GLY A CA 1
ATOM 2244 C C . GLY A 1 294 ? 23.913 -3.353 -17.296 1.00 95.19 294 GLY A C 1
ATOM 2245 O O . GLY A 1 294 ? 24.551 -3.027 -16.299 1.00 95.19 294 GLY A O 1
ATOM 2246 N N . ALA A 1 295 ? 23.494 -2.442 -18.182 1.00 94.00 295 ALA A N 1
ATOM 2247 C CA . ALA A 1 295 ? 23.721 -1.003 -18.017 1.00 94.00 295 ALA A CA 1
ATOM 2248 C C . ALA A 1 295 ? 23.033 -0.437 -16.761 1.00 94.00 295 ALA A C 1
ATOM 2250 O O . ALA A 1 295 ? 23.674 0.287 -16.001 1.00 94.00 295 ALA A O 1
ATOM 2251 N N . SER A 1 296 ? 21.778 -0.822 -16.524 1.00 95.56 296 SER A N 1
ATOM 2252 C CA . SER A 1 296 ? 20.990 -0.454 -15.343 1.00 95.56 296 SER A CA 1
ATOM 2253 C C . SER A 1 296 ? 21.512 -1.145 -14.084 1.00 95.56 296 SER A C 1
ATOM 2255 O O . SER A 1 296 ? 21.662 -0.525 -13.040 1.00 95.56 296 SER A O 1
ATOM 2257 N N . TRP A 1 297 ? 21.877 -2.425 -14.192 1.00 95.00 297 TRP A N 1
ATOM 2258 C CA . TRP A 1 297 ? 22.387 -3.221 -13.074 1.00 95.00 297 TRP A CA 1
ATOM 2259 C C . TRP A 1 297 ? 23.711 -2.711 -12.496 1.00 95.00 297 TRP A C 1
ATOM 2261 O O . TRP A 1 297 ? 24.019 -2.951 -11.332 1.00 95.00 297 TRP A O 1
ATOM 2271 N N . ASN A 1 298 ? 24.532 -2.041 -13.305 1.00 92.12 298 ASN A N 1
ATOM 2272 C CA . ASN A 1 298 ? 25.836 -1.542 -12.870 1.00 92.12 298 ASN A CA 1
ATOM 2273 C C . ASN A 1 298 ? 25.752 -0.303 -11.959 1.00 92.12 298 ASN A C 1
ATOM 2275 O O . ASN A 1 298 ? 26.793 0.160 -11.487 1.00 92.12 298 ASN A O 1
ATOM 2279 N N . THR A 1 299 ? 24.556 0.232 -11.703 1.00 91.06 299 THR A N 1
ATOM 2280 C CA . THR A 1 299 ? 24.337 1.238 -10.659 1.00 91.06 299 THR A CA 1
ATOM 2281 C C . THR A 1 299 ? 24.146 0.562 -9.299 1.00 91.06 299 THR A C 1
ATOM 2283 O O . THR A 1 299 ? 23.828 -0.621 -9.209 1.00 91.06 299 THR A O 1
ATOM 2286 N N . GLU A 1 300 ? 24.351 1.304 -8.208 1.00 87.12 300 GLU A N 1
ATOM 2287 C CA . GLU A 1 300 ? 24.093 0.776 -6.859 1.00 87.12 300 GLU A CA 1
ATOM 2288 C C . GLU A 1 300 ? 22.602 0.467 -6.635 1.00 87.12 300 GLU A C 1
ATOM 2290 O O . GLU A 1 300 ? 22.264 -0.480 -5.918 1.00 87.12 300 GLU A O 1
ATOM 2295 N N . TRP A 1 301 ? 21.727 1.231 -7.297 1.00 88.88 301 TRP A N 1
ATOM 2296 C CA . TRP A 1 301 ? 20.272 1.170 -7.178 1.00 88.88 301 TRP A CA 1
ATOM 2297 C C . TRP A 1 301 ? 19.635 0.886 -8.541 1.00 88.88 301 TRP A C 1
ATOM 2299 O O . TRP A 1 301 ? 19.134 1.810 -9.187 1.00 88.88 301 TRP A O 1
ATOM 2309 N N . PRO A 1 302 ? 19.677 -0.371 -9.016 1.00 86.69 302 PRO A N 1
ATOM 2310 C CA . PRO A 1 302 ? 19.167 -0.695 -10.338 1.00 86.69 302 PRO A CA 1
ATOM 2311 C C . PRO A 1 302 ? 17.678 -0.411 -10.512 1.00 86.69 302 PRO A C 1
ATOM 2313 O O . PRO A 1 302 ? 17.271 -0.055 -11.613 1.00 86.69 302 PRO A O 1
ATOM 2316 N N . LEU A 1 303 ? 16.857 -0.604 -9.473 1.00 94.75 303 LEU A N 1
ATOM 2317 C CA . LEU A 1 303 ? 15.405 -0.566 -9.639 1.00 94.75 303 LEU A CA 1
ATOM 2318 C C . LEU A 1 303 ? 14.666 -0.255 -8.333 1.00 94.75 303 LEU A C 1
ATOM 2320 O O . LEU A 1 303 ? 14.845 -0.960 -7.337 1.00 94.75 303 LEU A O 1
ATOM 2324 N N . ALA A 1 304 ? 13.775 0.733 -8.382 1.00 94.62 304 ALA A N 1
ATOM 2325 C CA . ALA A 1 304 ? 12.647 0.858 -7.464 1.00 94.62 304 ALA A CA 1
ATOM 2326 C C . ALA A 1 304 ? 11.484 0.020 -8.001 1.00 94.62 304 ALA A C 1
ATOM 2328 O O . ALA A 1 304 ? 11.159 0.104 -9.180 1.00 94.62 304 ALA A O 1
ATOM 2329 N N . LEU A 1 305 ? 10.873 -0.812 -7.162 1.00 94.88 305 LEU A N 1
ATOM 2330 C CA . LEU A 1 305 ? 9.776 -1.698 -7.565 1.00 94.88 305 LEU A CA 1
ATOM 2331 C C . LEU A 1 305 ? 8.416 -1.084 -7.259 1.00 94.88 305 LEU A C 1
ATOM 2333 O O . LEU A 1 305 ? 7.533 -1.055 -8.115 1.00 94.88 305 LEU A O 1
ATOM 2337 N N . ILE A 1 306 ? 8.263 -0.613 -6.026 1.00 94.31 306 ILE A N 1
ATOM 2338 C CA . ILE A 1 306 ? 6.998 -0.138 -5.484 1.00 94.31 306 ILE A CA 1
ATOM 2339 C C . ILE A 1 306 ? 7.247 0.928 -4.425 1.00 94.31 306 ILE A C 1
ATOM 2341 O O . ILE A 1 306 ? 8.223 0.867 -3.673 1.00 94.31 306 ILE A O 1
ATOM 2345 N N . HIS A 1 307 ? 6.330 1.875 -4.354 1.00 91.00 307 HIS A N 1
ATOM 2346 C CA . HIS A 1 307 ? 6.230 2.883 -3.325 1.00 91.00 307 HIS A CA 1
ATOM 2347 C C . HIS A 1 307 ? 4.811 2.874 -2.745 1.00 91.00 307 HIS A C 1
ATOM 2349 O O . HIS A 1 307 ? 3.830 2.893 -3.491 1.00 91.00 307 HIS A O 1
ATOM 2355 N N . GLY A 1 308 ? 4.732 2.795 -1.416 1.00 81.44 308 GLY A N 1
ATOM 2356 C CA . GLY A 1 308 ? 3.486 2.596 -0.679 1.00 81.44 308 GLY A CA 1
ATOM 2357 C C . GLY A 1 308 ? 2.651 3.847 -0.428 1.00 81.44 308 GLY A C 1
ATOM 2358 O O . GLY A 1 308 ? 1.460 3.708 -0.154 1.00 81.44 308 GLY A O 1
ATOM 2359 N N . SER A 1 309 ? 3.224 5.054 -0.541 1.00 83.06 309 SER A N 1
ATOM 2360 C CA . SER A 1 309 ? 2.419 6.269 -0.394 1.00 83.06 309 SER A CA 1
ATOM 2361 C C . SER A 1 309 ? 1.619 6.552 -1.655 1.00 83.06 309 SER A C 1
ATOM 2363 O O . SER A 1 309 ? 2.064 6.362 -2.792 1.00 83.06 309 SER A O 1
ATOM 2365 N N . HIS A 1 310 ? 0.424 7.077 -1.428 1.00 81.75 310 HIS A N 1
ATOM 2366 C CA . HIS A 1 310 ? -0.530 7.434 -2.461 1.00 81.75 310 HIS A CA 1
ATOM 2367 C C . HIS A 1 310 ? -0.051 8.554 -3.392 1.00 81.75 310 HIS A C 1
ATOM 2369 O O . HIS A 1 310 ? -0.608 8.696 -4.474 1.00 81.75 310 HIS A O 1
ATOM 2375 N N . ASN A 1 311 ? 0.943 9.347 -2.990 1.00 83.25 311 ASN A N 1
ATOM 2376 C CA . ASN A 1 311 ? 1.394 10.550 -3.691 1.00 83.25 311 ASN A CA 1
ATOM 2377 C C . ASN A 1 311 ? 2.930 10.614 -3.863 1.00 83.25 311 ASN A C 1
ATOM 2379 O O . ASN A 1 311 ? 3.485 11.708 -4.026 1.00 83.25 311 ASN A O 1
ATOM 2383 N N . ASN A 1 312 ? 3.628 9.471 -3.843 1.00 83.88 312 ASN A N 1
ATOM 2384 C CA . ASN A 1 312 ? 5.080 9.401 -4.071 1.00 83.88 312 ASN A CA 1
ATOM 2385 C C . ASN A 1 312 ? 5.865 10.485 -3.306 1.00 83.88 312 ASN A C 1
ATOM 2387 O O . ASN A 1 312 ? 6.595 11.278 -3.908 1.00 83.88 312 ASN A O 1
ATOM 2391 N N . ASP A 1 313 ? 5.625 10.561 -2.000 1.00 79.44 313 ASP A N 1
ATOM 2392 C CA . ASP A 1 313 ? 6.139 11.571 -1.064 1.00 79.44 313 ASP A CA 1
ATOM 2393 C C . ASP A 1 313 ? 7.488 11.194 -0.436 1.00 79.44 313 ASP A C 1
ATOM 2395 O O . ASP A 1 313 ? 8.031 11.942 0.372 1.00 79.44 313 ASP A O 1
ATOM 2399 N N . GLY A 1 314 ? 8.070 10.060 -0.821 1.00 85.06 314 GLY A N 1
ATOM 2400 C CA . GLY A 1 314 ? 9.316 9.612 -0.221 1.00 85.06 314 GLY A CA 1
ATOM 2401 C C . GLY A 1 314 ? 10.041 8.536 -1.008 1.00 85.06 314 GLY A C 1
ATOM 2402 O O . GLY A 1 314 ? 9.887 8.372 -2.226 1.00 85.06 314 GLY A O 1
ATOM 2403 N N . ARG A 1 315 ? 10.880 7.794 -0.287 1.00 87.69 315 ARG A N 1
ATOM 2404 C CA . ARG A 1 315 ? 11.652 6.690 -0.847 1.00 87.69 315 ARG A CA 1
ATOM 2405 C C . ARG A 1 315 ? 10.722 5.570 -1.295 1.00 87.69 315 ARG A C 1
ATOM 2407 O O . ARG A 1 315 ? 9.746 5.251 -0.620 1.00 87.69 315 ARG A O 1
ATOM 2414 N N . ALA A 1 316 ? 11.075 4.896 -2.384 1.00 91.50 316 ALA A N 1
ATOM 2415 C CA . ALA A 1 316 ? 10.474 3.610 -2.719 1.00 91.50 316 ALA A CA 1
ATOM 2416 C C . ALA A 1 316 ? 10.509 2.629 -1.525 1.00 91.50 316 ALA A C 1
ATOM 2418 O O . ALA A 1 316 ? 11.541 2.441 -0.872 1.00 91.50 316 ALA A O 1
ATOM 2419 N N . SER A 1 317 ? 9.382 1.967 -1.268 1.00 91.50 317 SER A N 1
ATOM 2420 C CA . SER A 1 317 ? 9.261 0.943 -0.226 1.00 91.50 317 SER A CA 1
ATOM 2421 C C . SER A 1 317 ? 9.993 -0.336 -0.638 1.00 91.50 317 SER A C 1
ATOM 2423 O O . SER A 1 317 ? 10.599 -0.996 0.198 1.00 91.50 317 SER A O 1
ATOM 2425 N N . GLY A 1 318 ? 9.978 -0.683 -1.929 1.00 94.00 318 GLY A N 1
ATOM 2426 C CA . GLY A 1 318 ? 10.660 -1.853 -2.485 1.00 94.00 318 GLY A CA 1
ATOM 2427 C C . GLY A 1 318 ? 11.807 -1.473 -3.417 1.00 94.00 318 GLY A C 1
ATOM 2428 O O . GLY A 1 318 ? 11.576 -0.811 -4.428 1.00 94.00 318 GLY A O 1
ATOM 2429 N N . LEU A 1 319 ? 13.027 -1.934 -3.130 1.00 94.06 319 LEU A N 1
ATOM 2430 C CA . LEU A 1 319 ? 14.227 -1.624 -3.920 1.00 94.06 319 LEU A CA 1
ATOM 2431 C C . LEU A 1 319 ? 15.062 -2.874 -4.203 1.00 94.06 319 LEU A C 1
ATOM 2433 O O . LEU A 1 319 ? 15.293 -3.711 -3.327 1.00 94.06 319 LEU A O 1
ATOM 2437 N N . ILE A 1 320 ? 15.594 -2.947 -5.422 1.00 95.44 320 ILE A N 1
ATOM 2438 C CA . ILE A 1 320 ? 16.687 -3.844 -5.798 1.00 95.44 320 ILE A CA 1
ATOM 2439 C C . ILE A 1 320 ? 17.989 -3.050 -5.748 1.00 95.44 320 ILE A C 1
ATOM 2441 O O . ILE A 1 320 ? 18.067 -1.915 -6.217 1.00 95.44 320 ILE A O 1
ATOM 2445 N N . ARG A 1 321 ? 19.033 -3.673 -5.201 1.00 93.75 321 ARG A N 1
ATOM 2446 C CA . ARG A 1 321 ? 20.387 -3.123 -5.113 1.00 93.75 321 ARG A CA 1
ATOM 2447 C C . ARG A 1 321 ? 21.405 -4.072 -5.716 1.00 93.75 321 ARG A C 1
ATOM 2449 O O . ARG A 1 321 ? 21.303 -5.293 -5.570 1.00 93.75 321 ARG A O 1
ATOM 2456 N N . ASN A 1 322 ? 22.443 -3.488 -6.303 1.00 93.06 322 ASN A N 1
ATOM 2457 C CA . ASN A 1 322 ? 23.675 -4.190 -6.631 1.00 93.06 322 ASN A CA 1
ATOM 2458 C C . ASN A 1 322 ? 24.786 -3.723 -5.672 1.00 93.06 322 ASN A C 1
ATOM 2460 O O . ASN A 1 322 ? 25.452 -2.720 -5.932 1.00 93.06 322 ASN A O 1
ATOM 2464 N N . PRO A 1 323 ? 25.033 -4.447 -4.566 1.00 86.44 323 PRO A N 1
ATOM 2465 C CA . PRO A 1 323 ? 26.064 -4.086 -3.594 1.00 86.44 323 PRO A CA 1
ATOM 2466 C C . PRO A 1 323 ? 27.505 -4.308 -4.100 1.00 86.44 323 PRO A C 1
ATOM 2468 O O . PRO A 1 323 ? 28.454 -4.136 -3.336 1.00 86.44 323 PRO A O 1
ATOM 2471 N N . GLY A 1 324 ? 27.704 -4.747 -5.351 1.00 85.25 324 GLY A N 1
ATOM 2472 C CA . GLY A 1 324 ? 29.031 -4.965 -5.938 1.00 85.25 324 GLY A CA 1
ATOM 2473 C C . GLY A 1 324 ? 29.787 -6.179 -5.383 1.00 85.25 324 GLY A C 1
ATOM 2474 O O . GLY A 1 324 ? 30.979 -6.335 -5.643 1.00 85.25 324 GLY A O 1
ATOM 2475 N N . ASN A 1 325 ? 29.116 -7.054 -4.625 1.00 82.88 325 ASN A N 1
ATOM 2476 C CA . ASN A 1 325 ? 29.710 -8.242 -3.997 1.00 82.88 325 ASN A CA 1
ATOM 2477 C C . ASN A 1 325 ? 29.472 -9.551 -4.783 1.00 82.88 325 ASN A C 1
ATOM 2479 O O . ASN A 1 325 ? 29.862 -10.621 -4.319 1.00 82.88 325 ASN A O 1
ATOM 2483 N N . GLY A 1 326 ? 28.855 -9.464 -5.967 1.00 79.44 326 GLY A N 1
ATOM 2484 C CA . GLY A 1 326 ? 28.546 -10.601 -6.839 1.00 79.44 326 GLY A CA 1
ATOM 2485 C C . GLY A 1 326 ? 27.137 -11.180 -6.682 1.00 79.44 326 GLY A C 1
ATOM 2486 O O . GLY A 1 326 ? 26.735 -11.960 -7.539 1.00 79.44 326 GLY A O 1
ATOM 2487 N N . ASN A 1 327 ? 26.381 -10.772 -5.658 1.00 88.38 327 ASN A N 1
ATOM 2488 C CA . ASN A 1 327 ? 24.965 -11.102 -5.488 1.00 88.38 327 ASN A CA 1
ATOM 2489 C C . ASN A 1 327 ? 24.122 -9.825 -5.548 1.00 88.38 327 ASN A C 1
ATOM 2491 O O . ASN A 1 327 ? 24.538 -8.784 -5.038 1.00 88.38 327 ASN A O 1
ATOM 2495 N N . GLY A 1 328 ? 22.923 -9.913 -6.123 1.00 93.94 328 GLY A N 1
ATOM 2496 C CA . GLY A 1 328 ? 21.914 -8.875 -5.948 1.00 93.94 328 GLY A CA 1
ATOM 2497 C C . GLY A 1 328 ? 21.312 -8.916 -4.547 1.00 93.94 328 GLY A C 1
ATOM 2498 O O . GLY A 1 328 ? 21.393 -9.929 -3.843 1.00 93.94 328 GLY A O 1
ATOM 2499 N N . SER A 1 329 ? 20.681 -7.820 -4.140 1.00 95.75 329 SER A N 1
ATOM 2500 C CA . SER A 1 329 ? 19.868 -7.800 -2.927 1.00 95.75 329 SER A CA 1
ATOM 2501 C C . SER A 1 329 ? 18.556 -7.065 -3.141 1.00 95.75 329 SER A C 1
ATOM 2503 O O . SER A 1 329 ? 18.506 -6.117 -3.920 1.00 95.75 329 SER A O 1
ATOM 2505 N N . ILE A 1 330 ? 17.518 -7.470 -2.422 1.00 96.38 330 ILE A N 1
ATOM 2506 C CA . ILE A 1 330 ? 16.182 -6.877 -2.489 1.00 96.38 330 ILE A CA 1
ATOM 2507 C C . ILE A 1 330 ? 15.632 -6.687 -1.081 1.00 96.38 330 ILE A C 1
ATOM 2509 O O . ILE A 1 330 ? 15.863 -7.518 -0.202 1.00 96.38 330 ILE A O 1
ATOM 2513 N N . GLY A 1 331 ? 14.915 -5.593 -0.869 1.00 94.62 331 GLY A N 1
ATOM 2514 C CA . GLY A 1 331 ? 14.199 -5.353 0.372 1.00 94.62 331 GLY A CA 1
ATOM 2515 C C . GLY A 1 331 ? 12.882 -4.651 0.115 1.00 94.62 331 GLY A C 1
ATOM 2516 O O . GLY A 1 331 ? 12.775 -3.862 -0.824 1.00 94.62 331 GLY A O 1
ATOM 2517 N N . PHE A 1 332 ? 11.904 -4.954 0.963 1.00 94.62 332 PHE A N 1
ATOM 2518 C CA . PHE A 1 332 ? 10.644 -4.238 1.048 1.00 94.62 332 PHE A CA 1
ATOM 2519 C C . PHE A 1 332 ? 10.466 -3.691 2.467 1.00 94.62 332 PHE A C 1
ATOM 2521 O O . PHE A 1 332 ? 10.645 -4.429 3.439 1.00 94.62 332 PHE A O 1
ATOM 2528 N N . ASP A 1 333 ? 10.197 -2.390 2.545 1.00 90.56 333 ASP A N 1
ATOM 2529 C CA . ASP A 1 333 ? 10.137 -1.559 3.748 1.00 90.56 333 ASP A CA 1
ATOM 2530 C C . ASP A 1 333 ? 11.283 -1.824 4.742 1.00 90.56 333 ASP A C 1
ATOM 2532 O O . ASP A 1 333 ? 11.149 -1.832 5.963 1.00 90.56 333 ASP A O 1
ATOM 2536 N N . ALA A 1 334 ? 12.457 -2.120 4.191 1.00 89.81 334 ALA A N 1
ATOM 2537 C CA . ALA A 1 334 ? 13.637 -2.514 4.939 1.00 89.81 334 ALA A CA 1
ATOM 2538 C C . ALA A 1 334 ? 14.730 -1.458 4.791 1.00 89.81 334 ALA A C 1
ATOM 2540 O O . ALA A 1 334 ? 14.794 -0.724 3.799 1.00 89.81 334 ALA A O 1
ATOM 2541 N N . GLN A 1 335 ? 15.644 -1.415 5.756 1.00 88.19 335 GLN A N 1
ATOM 2542 C CA . GLN A 1 335 ? 16.878 -0.657 5.602 1.00 88.19 335 GLN A CA 1
ATOM 2543 C C . GLN A 1 335 ? 17.875 -1.448 4.747 1.00 88.19 335 GLN A C 1
ATOM 2545 O O . GLN A 1 335 ? 17.854 -2.680 4.761 1.00 88.19 335 GLN A O 1
ATOM 2550 N N . PRO A 1 336 ? 18.799 -0.792 4.020 1.00 87.81 336 PRO A N 1
ATOM 2551 C CA . PRO A 1 336 ? 19.648 -1.481 3.049 1.00 87.81 336 PRO A CA 1
ATOM 2552 C C . PRO A 1 336 ? 20.564 -2.571 3.636 1.00 87.81 336 PRO A C 1
ATOM 2554 O O . PRO A 1 336 ? 21.058 -3.417 2.891 1.00 87.81 336 PRO A O 1
ATOM 2557 N N . GLY A 1 337 ? 20.814 -2.543 4.951 1.00 87.75 337 GLY A N 1
ATOM 2558 C CA . GLY A 1 337 ? 21.549 -3.583 5.679 1.00 87.75 337 GLY A CA 1
ATOM 2559 C C . GLY A 1 337 ? 20.755 -4.874 5.916 1.00 87.75 337 GLY A C 1
ATOM 2560 O O . GLY A 1 337 ? 21.370 -5.922 6.096 1.00 87.75 337 GLY A O 1
ATOM 2561 N N . ASP A 1 338 ? 19.425 -4.805 5.848 1.00 91.75 338 ASP A N 1
ATOM 2562 C CA . ASP A 1 338 ? 18.500 -5.915 6.103 1.00 91.75 338 ASP A CA 1
ATOM 2563 C C . ASP A 1 338 ? 17.962 -6.538 4.803 1.00 91.75 338 ASP A C 1
ATOM 2565 O O . ASP A 1 338 ? 17.078 -7.393 4.825 1.00 91.75 338 ASP A O 1
ATOM 2569 N N . TYR A 1 339 ? 18.489 -6.121 3.645 1.00 95.00 339 TYR A N 1
ATOM 2570 C CA . TYR A 1 339 ? 18.055 -6.643 2.349 1.00 95.00 339 TYR A CA 1
ATOM 2571 C C . TYR A 1 339 ? 18.466 -8.105 2.189 1.00 95.00 339 TYR A C 1
ATOM 2573 O O . TYR A 1 339 ? 19.589 -8.511 2.505 1.00 95.00 339 TYR A O 1
ATOM 2581 N N . LEU A 1 340 ? 17.569 -8.889 1.600 1.00 96.69 340 LEU A N 1
ATOM 2582 C CA . LEU A 1 340 ? 17.796 -10.291 1.298 1.00 96.69 340 LEU A CA 1
ATOM 2583 C C . LEU A 1 340 ? 18.790 -10.403 0.143 1.00 96.69 340 LEU A C 1
ATOM 2585 O O . LEU A 1 340 ? 18.533 -9.923 -0.962 1.00 96.69 340 LEU A O 1
ATOM 2589 N N . GLN A 1 341 ? 19.933 -11.040 0.390 1.00 95.38 341 GLN A N 1
ATOM 2590 C CA . GLN A 1 341 ? 20.937 -11.302 -0.641 1.00 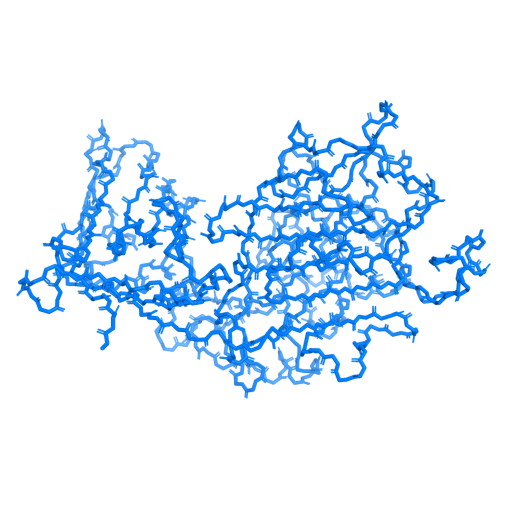95.38 341 GLN A CA 1
ATOM 2591 C C . GLN A 1 341 ? 20.647 -12.610 -1.365 1.00 95.38 341 GLN A C 1
ATOM 2593 O O . GLN A 1 341 ? 20.377 -13.635 -0.740 1.00 95.38 341 GLN A O 1
ATOM 2598 N N . THR A 1 342 ? 20.776 -12.600 -2.687 1.00 94.88 342 THR A N 1
ATOM 2599 C CA . THR A 1 342 ? 20.540 -13.787 -3.507 1.00 94.88 342 THR A CA 1
ATOM 2600 C C . THR A 1 342 ? 21.306 -13.718 -4.821 1.00 94.88 342 THR A C 1
ATOM 2602 O O . THR A 1 342 ? 21.495 -12.653 -5.405 1.00 94.88 342 THR A O 1
ATOM 2605 N N . ASN A 1 343 ? 21.749 -14.877 -5.302 1.00 93.25 343 ASN A N 1
ATOM 2606 C CA . ASN A 1 343 ? 22.342 -15.026 -6.630 1.00 93.25 343 ASN A CA 1
ATOM 2607 C C . ASN A 1 343 ? 21.283 -15.200 -7.733 1.00 93.25 343 ASN A C 1
ATOM 2609 O O . ASN A 1 343 ? 21.642 -15.287 -8.905 1.00 93.25 343 ASN A O 1
ATOM 2613 N N . LEU A 1 344 ? 19.999 -15.285 -7.368 1.00 94.12 344 LEU A N 1
ATOM 2614 C CA . LEU A 1 344 ? 18.895 -15.317 -8.324 1.00 94.12 344 LEU A CA 1
ATOM 2615 C C . LEU A 1 344 ? 18.596 -13.917 -8.881 1.00 94.12 344 LEU A C 1
ATOM 2617 O O . LEU A 1 344 ? 18.091 -13.811 -9.990 1.00 94.12 344 LEU A O 1
ATOM 2621 N N . LEU A 1 345 ? 18.965 -12.838 -8.190 1.00 94.88 345 LEU A N 1
ATOM 2622 C CA . LEU A 1 345 ? 18.935 -11.498 -8.782 1.00 94.88 345 LEU A CA 1
ATOM 2623 C C . LEU A 1 345 ? 20.208 -11.252 -9.581 1.00 94.88 345 LEU A C 1
ATOM 2625 O O . LEU A 1 345 ? 21.314 -11.382 -9.050 1.00 94.88 345 LEU A O 1
ATOM 2629 N N . GLY A 1 346 ? 20.052 -10.856 -10.840 1.00 92.50 346 GLY A N 1
ATOM 2630 C CA . GLY A 1 346 ? 21.186 -10.538 -11.692 1.00 92.50 346 GLY A CA 1
ATOM 2631 C C . GLY A 1 346 ? 20.791 -9.843 -12.991 1.00 92.50 346 GLY A C 1
ATOM 2632 O O . GLY A 1 346 ? 19.613 -9.825 -13.352 1.00 92.50 346 GLY A O 1
ATOM 2633 N N . PRO A 1 347 ? 21.782 -9.275 -13.693 1.00 95.00 347 PRO A N 1
ATOM 2634 C CA . PRO A 1 347 ? 21.562 -8.585 -14.949 1.00 95.00 347 PRO A CA 1
ATOM 2635 C C . PRO A 1 347 ? 21.263 -9.554 -16.085 1.00 95.00 347 PRO A C 1
ATOM 2637 O O . PRO A 1 347 ? 21.604 -10.737 -16.037 1.00 95.00 347 PRO A O 1
ATOM 2640 N N . ASP A 1 348 ? 20.733 -8.982 -17.159 1.00 95.75 348 ASP A N 1
ATOM 2641 C CA . ASP A 1 348 ? 20.665 -9.585 -18.485 1.00 95.75 348 ASP A CA 1
ATOM 2642 C C . ASP A 1 348 ? 19.928 -10.934 -18.542 1.00 95.75 348 ASP A C 1
ATOM 2644 O O . ASP A 1 348 ? 20.267 -11.841 -19.309 1.00 95.75 348 ASP A O 1
ATOM 2648 N N . ARG A 1 349 ? 18.890 -11.061 -17.712 1.00 95.00 349 ARG A N 1
ATOM 2649 C CA . ARG A 1 349 ? 17.973 -12.198 -17.704 1.00 95.00 349 ARG A CA 1
ATOM 2650 C C . ARG A 1 349 ? 16.572 -11.767 -17.289 1.00 95.00 349 ARG A C 1
ATOM 2652 O O . ARG A 1 349 ? 16.415 -10.800 -16.548 1.00 95.00 349 ARG A O 1
ATOM 2659 N N . TRP A 1 350 ? 15.583 -12.555 -17.701 1.00 96.50 350 TRP A N 1
ATOM 2660 C CA . TRP A 1 350 ? 14.240 -12.490 -17.133 1.00 96.50 350 TRP A CA 1
ATOM 2661 C C . TRP A 1 350 ? 14.223 -13.089 -15.734 1.00 96.50 350 TRP A C 1
ATOM 2663 O O . TRP A 1 350 ? 14.872 -14.110 -15.485 1.00 96.50 350 TRP A O 1
ATOM 2673 N N . MET A 1 351 ? 13.489 -12.436 -14.846 1.00 95.56 351 MET A N 1
ATOM 2674 C CA . MET A 1 351 ? 13.250 -12.812 -13.461 1.00 95.56 351 MET A CA 1
ATOM 2675 C C . MET A 1 351 ? 11.765 -12.654 -13.185 1.00 95.56 351 MET A C 1
ATOM 2677 O O . MET A 1 351 ? 11.209 -11.601 -13.489 1.00 95.56 351 MET A O 1
ATOM 2681 N N . ARG A 1 352 ? 11.149 -13.649 -12.551 1.00 96.12 352 ARG A N 1
ATOM 2682 C CA . ARG A 1 352 ? 9.834 -13.459 -11.940 1.00 96.12 352 ARG A CA 1
ATOM 2683 C C . ARG A 1 352 ? 10.017 -13.112 -10.476 1.00 96.12 352 ARG A C 1
ATOM 2685 O O . ARG A 1 352 ? 10.446 -13.968 -9.709 1.00 96.12 352 ARG A O 1
ATOM 2692 N N . ILE A 1 353 ? 9.700 -11.884 -10.090 1.00 97.12 353 ILE A N 1
ATOM 2693 C CA . ILE A 1 353 ? 9.789 -11.415 -8.704 1.00 97.12 353 ILE A CA 1
ATOM 2694 C C . ILE A 1 353 ? 8.375 -11.328 -8.145 1.00 97.12 353 ILE A C 1
ATOM 2696 O O . ILE A 1 353 ? 7.561 -10.602 -8.702 1.00 97.12 353 ILE A O 1
ATOM 2700 N N . ALA A 1 354 ? 8.088 -12.034 -7.053 1.00 97.88 354 ALA A N 1
ATOM 2701 C CA . ALA A 1 354 ? 6.824 -11.901 -6.333 1.00 97.88 354 ALA A CA 1
ATOM 2702 C C . ALA A 1 354 ? 7.059 -11.308 -4.943 1.00 97.88 354 ALA A C 1
ATOM 2704 O O . ALA A 1 354 ? 7.913 -11.794 -4.199 1.00 97.88 354 ALA A O 1
ATOM 2705 N N . LEU A 1 355 ? 6.279 -10.284 -4.607 1.00 97.62 355 LEU A N 1
ATOM 2706 C CA . LEU A 1 355 ? 6.145 -9.713 -3.273 1.00 97.62 355 LEU A CA 1
ATOM 2707 C C . LEU A 1 355 ? 4.793 -10.169 -2.718 1.00 97.62 355 LEU A C 1
ATOM 2709 O O . LEU A 1 355 ? 3.761 -9.814 -3.283 1.00 97.62 355 LEU A O 1
ATOM 2713 N N . VAL A 1 356 ? 4.798 -10.974 -1.656 1.00 97.19 356 VAL A N 1
ATOM 2714 C CA . VAL A 1 356 ? 3.585 -11.476 -0.991 1.00 97.19 356 VAL A CA 1
ATOM 2715 C C . VAL A 1 356 ? 3.518 -10.862 0.402 1.00 97.19 356 VAL A C 1
ATOM 2717 O O . VAL A 1 356 ? 4.218 -11.299 1.315 1.00 97.19 356 VAL A O 1
ATOM 2720 N N . ALA A 1 357 ? 2.712 -9.818 0.555 1.00 95.12 357 ALA A N 1
ATOM 2721 C CA . ALA A 1 357 ? 2.612 -9.050 1.786 1.00 95.12 357 ALA A CA 1
ATOM 2722 C C . ALA A 1 357 ? 1.521 -9.593 2.706 1.00 95.12 357 ALA A C 1
ATOM 2724 O O . ALA A 1 357 ? 0.371 -9.782 2.302 1.00 95.12 357 ALA A O 1
ATOM 2725 N N . ASN A 1 358 ? 1.887 -9.784 3.970 1.00 91.06 358 ASN A N 1
ATOM 2726 C CA . ASN A 1 358 ? 0.988 -10.144 5.054 1.00 91.06 358 ASN A CA 1
ATOM 2727 C C . ASN A 1 358 ? 1.170 -9.176 6.222 1.00 91.06 358 ASN A C 1
ATOM 2729 O O . ASN A 1 358 ? 1.593 -9.566 7.317 1.00 91.06 358 ASN A O 1
ATOM 2733 N N . PHE A 1 359 ? 0.871 -7.900 5.981 1.00 88.44 359 PHE A N 1
ATOM 2734 C CA . PHE A 1 359 ? 0.997 -6.865 7.001 1.00 88.44 359 PHE A CA 1
ATOM 2735 C C . PHE A 1 359 ? 0.148 -7.200 8.230 1.00 88.44 359 PHE A C 1
ATOM 2737 O O . PHE A 1 359 ? 0.629 -7.148 9.360 1.00 88.44 359 PHE A O 1
ATOM 2744 N N . MET A 1 360 ? -1.088 -7.647 7.998 1.00 82.19 360 MET A N 1
ATOM 2745 C CA . MET A 1 360 ? -2.063 -7.833 9.071 1.00 82.19 360 MET A CA 1
ATOM 2746 C C . MET A 1 360 ? -1.713 -8.967 10.031 1.00 82.19 360 MET A C 1
ATOM 2748 O O . MET A 1 360 ? -1.883 -8.783 11.226 1.00 82.19 360 MET A O 1
ATOM 2752 N N . GLN A 1 361 ? -1.224 -10.124 9.564 1.00 80.38 361 GLN A N 1
ATOM 2753 C CA . GLN A 1 361 ? -1.028 -11.274 10.459 1.00 80.38 361 GLN A CA 1
ATOM 2754 C C . GLN A 1 361 ? 0.416 -11.466 10.916 1.00 80.38 361 GLN A C 1
ATOM 2756 O O . GLN A 1 361 ? 0.634 -11.881 12.052 1.00 80.38 361 GLN A O 1
ATOM 2761 N N . THR A 1 362 ? 1.397 -11.235 10.041 1.00 83.69 362 THR A N 1
ATOM 2762 C CA . THR A 1 362 ? 2.812 -11.502 10.351 1.00 83.69 362 THR A CA 1
ATOM 2763 C C . THR A 1 362 ? 3.685 -10.261 10.280 1.00 83.69 362 THR A C 1
ATOM 2765 O O . THR A 1 362 ? 4.817 -10.313 10.754 1.00 83.69 362 THR A O 1
ATOM 2768 N N . ASN A 1 363 ? 3.170 -9.158 9.733 1.00 86.69 363 ASN A N 1
ATOM 2769 C CA . ASN A 1 363 ? 3.932 -7.961 9.403 1.00 86.69 363 ASN A CA 1
ATOM 2770 C C . ASN A 1 363 ? 5.189 -8.271 8.570 1.00 86.69 363 ASN A C 1
ATOM 2772 O O . ASN A 1 363 ? 6.274 -7.741 8.812 1.00 86.69 363 ASN A O 1
ATOM 2776 N N . THR A 1 364 ? 5.054 -9.188 7.608 1.00 91.81 364 THR A N 1
ATOM 2777 C CA . THR A 1 364 ? 6.156 -9.580 6.722 1.00 91.81 364 THR A CA 1
ATOM 2778 C C . THR A 1 364 ? 5.743 -9.620 5.262 1.00 91.81 364 THR A C 1
ATOM 2780 O O . THR A 1 364 ? 4.603 -9.953 4.939 1.00 91.81 364 THR A O 1
ATOM 2783 N N . THR A 1 365 ? 6.701 -9.337 4.385 1.00 96.25 365 THR A N 1
ATOM 2784 C CA . THR A 1 365 ? 6.570 -9.555 2.943 1.00 96.25 365 THR A CA 1
ATOM 2785 C C . THR A 1 365 ? 7.504 -10.675 2.530 1.00 96.25 365 THR A C 1
ATOM 2787 O O . THR A 1 365 ? 8.723 -10.532 2.631 1.00 96.25 365 THR A O 1
ATOM 2790 N N . ASP A 1 366 ? 6.942 -11.791 2.076 1.00 97.44 366 ASP A N 1
ATOM 2791 C CA . ASP A 1 366 ? 7.716 -12.886 1.502 1.00 97.44 366 ASP A CA 1
ATOM 2792 C C . ASP A 1 366 ? 8.118 -12.527 0.072 1.00 97.44 366 ASP A C 1
ATOM 2794 O O . ASP A 1 366 ? 7.288 -12.114 -0.742 1.00 97.44 366 ASP A O 1
ATOM 2798 N N . ILE A 1 367 ? 9.401 -12.699 -0.241 1.00 97.69 367 ILE A N 1
ATOM 2799 C CA . ILE A 1 367 ? 9.962 -12.375 -1.550 1.00 97.69 367 ILE A CA 1
ATOM 2800 C C . ILE A 1 367 ? 10.370 -13.661 -2.256 1.00 97.69 367 ILE A C 1
ATOM 2802 O O . ILE A 1 367 ? 11.244 -14.399 -1.787 1.00 97.69 367 ILE A O 1
ATOM 2806 N N . TYR A 1 368 ? 9.776 -13.897 -3.422 1.00 97.75 368 TYR A N 1
ATOM 2807 C CA . TYR A 1 368 ? 10.092 -15.030 -4.284 1.00 97.75 368 TYR A CA 1
ATOM 2808 C C . TYR A 1 368 ? 10.776 -14.556 -5.557 1.00 97.75 368 TYR A C 1
ATOM 2810 O O . TYR A 1 368 ? 10.419 -13.520 -6.116 1.00 97.75 368 TYR A O 1
ATOM 2818 N N . ILE A 1 369 ? 11.732 -15.347 -6.038 1.00 95.81 369 ILE A N 1
ATOM 2819 C CA . ILE A 1 369 ? 12.359 -15.149 -7.345 1.00 95.81 369 ILE A CA 1
ATOM 2820 C C . ILE A 1 369 ? 12.334 -16.465 -8.099 1.00 95.81 369 ILE A C 1
ATOM 2822 O O . ILE A 1 369 ? 12.797 -17.483 -7.583 1.00 95.81 369 ILE A O 1
ATOM 2826 N N . ASP A 1 370 ? 11.788 -16.438 -9.311 1.00 94.44 370 ASP A N 1
ATOM 2827 C CA . ASP A 1 370 ? 11.596 -17.608 -10.171 1.00 94.44 370 ASP A CA 1
ATOM 2828 C C . ASP A 1 370 ? 10.914 -18.762 -9.409 1.00 94.44 370 ASP A C 1
ATOM 2830 O O . ASP A 1 370 ? 11.366 -19.908 -9.412 1.00 94.44 370 ASP A O 1
ATOM 2834 N N . GLY A 1 371 ? 9.860 -18.425 -8.657 1.00 93.62 371 GLY A N 1
ATOM 2835 C CA . GLY A 1 371 ? 9.085 -19.366 -7.842 1.00 93.62 371 GLY A CA 1
ATOM 2836 C C . GLY A 1 371 ? 9.757 -19.818 -6.538 1.00 93.62 371 GLY A C 1
ATOM 2837 O O . GLY A 1 371 ? 9.139 -20.527 -5.750 1.00 93.62 371 GLY A O 1
ATOM 2838 N N . SER A 1 372 ? 11.005 -19.418 -6.274 1.00 94.56 372 SER A N 1
ATOM 2839 C CA . SER A 1 372 ? 11.748 -19.812 -5.070 1.00 94.56 372 SER A CA 1
ATOM 2840 C C . SER A 1 372 ? 11.691 -18.730 -3.995 1.00 94.56 372 SER A C 1
ATOM 2842 O O . SER A 1 372 ? 12.068 -17.590 -4.259 1.00 94.56 372 SER A O 1
ATOM 2844 N N . LEU A 1 373 ? 11.289 -19.088 -2.770 1.00 96.31 373 LEU A N 1
ATOM 2845 C CA . LEU A 1 373 ? 11.334 -18.175 -1.622 1.00 96.31 373 LEU A CA 1
ATOM 2846 C C . LEU A 1 373 ? 12.788 -17.811 -1.298 1.00 96.31 373 LEU A C 1
ATOM 2848 O O . LEU A 1 373 ? 13.614 -18.690 -1.041 1.00 96.31 373 LEU A O 1
ATOM 2852 N N . ILE A 1 374 ? 13.087 -16.515 -1.274 1.00 96.25 374 ILE A N 1
ATOM 2853 C CA . ILE A 1 374 ? 14.394 -15.984 -0.868 1.00 96.25 374 ILE A CA 1
ATOM 2854 C C . ILE A 1 374 ? 14.421 -15.713 0.637 1.00 96.25 374 ILE A C 1
ATOM 2856 O O . ILE A 1 374 ? 15.439 -15.925 1.295 1.00 96.25 374 ILE A O 1
ATOM 2860 N N . GLY A 1 375 ? 13.293 -15.261 1.176 1.00 97.06 375 GLY A N 1
ATOM 2861 C CA . GLY A 1 375 ? 13.109 -14.919 2.577 1.00 97.06 375 GLY A CA 1
ATOM 2862 C C . GLY A 1 375 ? 11.991 -13.897 2.732 1.00 97.06 375 GLY A C 1
ATOM 2863 O O . GLY A 1 375 ? 11.263 -13.622 1.777 1.00 97.06 375 GLY A O 1
ATOM 2864 N N . SER A 1 376 ? 11.903 -13.319 3.923 1.00 96.88 376 SER A N 1
ATOM 2865 C CA . SER A 1 376 ? 10.887 -12.328 4.268 1.00 96.88 376 SER A CA 1
ATOM 2866 C C . SER A 1 376 ? 11.550 -11.040 4.746 1.00 96.88 376 SER A C 1
ATOM 2868 O O . SER A 1 376 ? 12.582 -11.090 5.420 1.00 96.88 376 SER A O 1
ATOM 2870 N N . THR A 1 377 ? 10.954 -9.900 4.420 1.00 95.81 377 THR A N 1
ATOM 2871 C CA . THR A 1 377 ? 11.313 -8.583 4.973 1.00 95.81 377 THR A CA 1
ATOM 2872 C C . THR A 1 377 ? 10.124 -7.991 5.726 1.00 95.81 377 THR A C 1
ATOM 2874 O O . THR A 1 377 ? 9.144 -8.699 5.970 1.00 95.81 377 THR A O 1
ATOM 2877 N N . ASN A 1 378 ? 10.199 -6.711 6.096 1.00 92.81 378 ASN A N 1
ATOM 2878 C CA . ASN A 1 378 ? 9.068 -5.969 6.653 1.00 92.81 378 ASN A CA 1
ATOM 2879 C C . ASN A 1 378 ? 7.879 -5.951 5.676 1.00 92.81 378 ASN A C 1
ATOM 2881 O O . ASN A 1 378 ? 7.976 -6.413 4.533 1.00 92.81 378 ASN A O 1
ATOM 2885 N N . SER A 1 379 ? 6.735 -5.456 6.131 1.00 91.00 379 SER A N 1
ATOM 2886 C CA . SER A 1 379 ? 5.531 -5.323 5.319 1.00 91.00 379 SER A CA 1
ATOM 2887 C C . SER A 1 379 ? 4.865 -3.989 5.554 1.00 91.00 379 SER A C 1
ATOM 2889 O O . SER A 1 379 ? 5.186 -3.291 6.508 1.00 91.00 379 SER A O 1
ATOM 2891 N N . ASP A 1 380 ? 3.922 -3.685 4.677 1.00 87.94 380 ASP A N 1
ATOM 2892 C CA . ASP A 1 380 ? 3.127 -2.478 4.741 1.00 87.94 380 ASP A CA 1
ATOM 2893 C C . ASP A 1 380 ? 1.746 -2.742 4.137 1.00 87.94 380 ASP A C 1
ATOM 2895 O O . ASP A 1 380 ? 1.548 -3.678 3.345 1.00 87.94 380 ASP A O 1
ATOM 2899 N N . TRP A 1 381 ? 0.787 -1.922 4.535 1.00 87.94 381 TRP A N 1
ATOM 2900 C CA . TRP A 1 381 ? -0.543 -1.877 3.951 1.00 87.94 381 TRP A CA 1
ATOM 2901 C C . TRP A 1 381 ? -0.635 -0.709 2.973 1.00 87.94 381 TRP A C 1
ATOM 2903 O O . TRP A 1 381 ? 0.150 0.230 3.014 1.00 87.94 381 TRP A O 1
ATOM 2913 N N . TYR A 1 382 ? -1.623 -0.760 2.086 1.00 88.69 382 TYR A N 1
ATOM 2914 C CA . TYR A 1 382 ? -1.803 0.254 1.053 1.00 88.69 382 TYR A CA 1
ATOM 2915 C C . TYR A 1 382 ? -3.184 0.860 1.070 1.00 88.69 382 TYR A C 1
ATOM 2917 O O . TYR A 1 382 ? -4.157 0.177 1.373 1.00 88.69 382 TYR A O 1
ATOM 2925 N N . TYR A 1 383 ? -3.296 2.132 0.709 1.00 87.06 383 TYR A N 1
ATOM 2926 C CA . TYR A 1 383 ? -4.602 2.759 0.630 1.00 87.06 383 TYR A CA 1
ATOM 2927 C C . TYR A 1 383 ? -5.446 2.200 -0.524 1.00 87.06 383 TYR A C 1
ATOM 2929 O O . TYR A 1 383 ? -4.953 1.942 -1.622 1.00 87.06 383 TYR A O 1
ATOM 2937 N N . ASN A 1 384 ? -6.746 2.064 -0.277 1.00 89.81 384 ASN A N 1
ATOM 2938 C CA . ASN A 1 384 ? -7.751 1.625 -1.244 1.00 89.81 384 ASN A CA 1
ATOM 2939 C C . ASN A 1 384 ? -9.080 2.323 -0.944 1.00 89.81 384 ASN A C 1
ATOM 2941 O O . ASN A 1 384 ? -10.122 1.705 -0.723 1.00 89.81 384 ASN A O 1
ATOM 2945 N N . SER A 1 385 ? -9.008 3.642 -0.810 1.00 87.69 385 SER A N 1
ATOM 2946 C CA . SER A 1 385 ? -10.081 4.403 -0.174 1.00 87.69 385 SER A CA 1
ATOM 2947 C C . SER A 1 385 ? -11.239 4.722 -1.121 1.00 87.69 385 SER A C 1
ATOM 2949 O O . SER A 1 385 ? -12.328 5.079 -0.676 1.00 87.69 385 SER A O 1
ATOM 2951 N N . ILE A 1 386 ? -11.021 4.581 -2.432 1.00 89.75 386 ILE A N 1
ATOM 2952 C CA . ILE A 1 386 ? -11.989 4.991 -3.447 1.00 89.75 386 ILE A CA 1
ATOM 2953 C C . ILE A 1 386 ? -12.817 3.808 -3.938 1.00 89.75 386 ILE A C 1
ATOM 2955 O O . ILE A 1 386 ? -12.297 2.897 -4.578 1.00 89.75 386 ILE A O 1
ATOM 2959 N N . ASP A 1 387 ? -14.129 3.884 -3.707 1.00 90.69 387 ASP A N 1
ATOM 2960 C CA . ASP A 1 387 ? -15.131 3.122 -4.453 1.00 90.69 387 ASP A CA 1
ATOM 2961 C C . ASP A 1 387 ? -15.314 3.760 -5.842 1.00 90.69 387 ASP A C 1
ATOM 2963 O O . ASP A 1 387 ? -15.839 4.875 -5.932 1.00 90.69 387 ASP A O 1
ATOM 2967 N N . PRO A 1 388 ? -14.928 3.081 -6.939 1.00 89.31 388 PRO A N 1
ATOM 2968 C CA . PRO A 1 388 ? -15.031 3.647 -8.281 1.00 89.31 388 PRO A CA 1
ATOM 2969 C C . PRO A 1 388 ? -16.481 3.887 -8.732 1.00 89.31 388 PRO A C 1
ATOM 2971 O O . PRO A 1 388 ? -16.722 4.634 -9.679 1.00 89.31 388 PRO A O 1
ATOM 2974 N N . THR A 1 389 ? -17.465 3.273 -8.070 1.00 89.19 389 THR A N 1
ATOM 2975 C CA . THR A 1 389 ? -18.891 3.471 -8.362 1.00 89.19 389 THR A CA 1
ATOM 2976 C C . THR A 1 389 ? -19.484 4.676 -7.632 1.00 89.19 389 THR A C 1
ATOM 2978 O O . THR A 1 389 ? -20.483 5.236 -8.092 1.00 89.19 389 THR A O 1
ATOM 2981 N N . THR A 1 390 ? -18.869 5.084 -6.516 1.00 90.62 390 THR A N 1
ATOM 2982 C CA . THR A 1 390 ? -19.294 6.210 -5.674 1.00 90.62 390 THR A CA 1
ATOM 2983 C C . THR A 1 390 ? -18.063 6.901 -5.060 1.00 90.62 390 THR A C 1
ATOM 2985 O O . THR A 1 390 ? -17.829 6.779 -3.857 1.00 90.62 390 THR A O 1
ATOM 2988 N N . PRO A 1 391 ? -17.250 7.616 -5.859 1.00 91.88 391 PRO A N 1
ATOM 2989 C CA . PRO A 1 391 ? -15.974 8.148 -5.390 1.00 91.88 391 PRO A CA 1
ATOM 2990 C C . PRO A 1 391 ? -16.177 9.283 -4.376 1.00 91.88 391 PRO A C 1
ATOM 2992 O O . PRO A 1 391 ? -16.863 10.271 -4.660 1.00 91.88 391 PRO A O 1
ATOM 2995 N N . LEU A 1 392 ? -15.552 9.147 -3.203 1.00 92.00 392 LEU A N 1
ATOM 2996 C CA . LEU A 1 392 ? -15.543 10.126 -2.111 1.00 92.00 392 LEU A CA 1
ATOM 2997 C C . LEU A 1 392 ? -14.110 10.330 -1.603 1.00 92.00 392 LEU A C 1
ATOM 2999 O O . LEU A 1 392 ? -13.335 9.379 -1.548 1.00 92.00 392 LEU A O 1
ATOM 3003 N N . TYR A 1 393 ? -13.786 11.543 -1.172 1.00 92.19 393 TYR A N 1
ATOM 3004 C CA . TYR A 1 393 ? -12.599 11.817 -0.368 1.00 92.19 393 TYR A CA 1
ATOM 3005 C C . TYR A 1 393 ? -12.724 11.211 1.043 1.00 92.19 393 TYR A C 1
ATOM 3007 O O . TYR A 1 393 ? -13.808 10.804 1.470 1.00 92.19 393 TYR A O 1
ATOM 3015 N N . GLY A 1 394 ? -11.612 11.158 1.786 1.00 88.62 394 GLY A N 1
ATOM 3016 C CA . GLY A 1 394 ? -11.562 10.575 3.135 1.00 88.62 394 GLY A CA 1
ATOM 3017 C C . GLY A 1 394 ? -12.472 11.268 4.158 1.00 88.62 394 GLY A C 1
ATOM 3018 O O . GLY A 1 394 ? -12.945 10.621 5.086 1.00 88.62 394 GLY A O 1
ATOM 3019 N N . ASP A 1 395 ? -12.781 12.549 3.957 1.00 89.81 395 ASP A N 1
ATOM 3020 C CA . ASP A 1 395 ? -13.737 13.322 4.763 1.00 89.81 395 ASP A CA 1
ATOM 3021 C C . ASP A 1 395 ? -15.204 13.186 4.301 1.00 89.81 395 ASP A C 1
ATOM 3023 O O . ASP A 1 395 ? -16.100 13.846 4.835 1.00 89.81 395 ASP A O 1
ATOM 3027 N N . GLY A 1 396 ? -15.468 12.328 3.311 1.00 89.81 396 GLY A N 1
ATOM 3028 C CA . GLY A 1 396 ? -16.791 12.086 2.742 1.00 89.81 396 GLY A CA 1
ATOM 3029 C C . GLY A 1 396 ? -17.234 13.112 1.697 1.00 89.81 396 GLY A C 1
ATOM 3030 O O . GLY A 1 396 ? -18.372 13.025 1.222 1.00 89.81 396 GLY A O 1
ATOM 3031 N N . GLU A 1 397 ? -16.380 14.072 1.326 1.00 94.06 397 GLU A N 1
ATOM 3032 C CA . GLU A 1 397 ? -16.661 14.995 0.229 1.00 94.06 397 GLU A CA 1
ATOM 3033 C C . GLU A 1 397 ? -16.752 14.232 -1.108 1.00 94.06 397 GLU A C 1
ATOM 3035 O O . GLU A 1 397 ? -15.869 13.431 -1.419 1.00 94.06 397 GLU A O 1
ATOM 3040 N N . PRO A 1 398 ? -17.791 14.451 -1.936 1.00 94.06 398 PRO A N 1
ATOM 3041 C CA . PRO A 1 398 ? -17.834 13.886 -3.281 1.00 94.06 398 PRO A CA 1
ATOM 3042 C C . PRO A 1 398 ? -16.675 14.373 -4.149 1.00 94.06 398 PRO A C 1
ATOM 3044 O O . PRO A 1 398 ? -16.383 15.567 -4.180 1.00 94.06 398 PRO A O 1
ATOM 3047 N N . VAL A 1 399 ? -16.063 13.460 -4.903 1.00 92.06 399 VAL A N 1
ATOM 3048 C CA . VAL A 1 399 ? -14.975 13.811 -5.824 1.00 92.06 399 VAL A CA 1
ATOM 3049 C C . VAL A 1 399 ? -15.525 14.617 -7.002 1.00 92.06 399 VAL A C 1
ATOM 3051 O O . VAL A 1 399 ? -16.551 14.253 -7.588 1.00 92.06 399 VAL A O 1
ATOM 3054 N N . ASP A 1 400 ? -14.862 15.725 -7.351 1.00 88.19 400 ASP A N 1
ATOM 3055 C CA . ASP A 1 400 ? -15.256 16.540 -8.502 1.00 88.19 400 ASP A CA 1
ATOM 3056 C C . ASP A 1 400 ? -15.129 15.701 -9.790 1.00 88.19 400 ASP A C 1
ATOM 3058 O O . ASP A 1 400 ? -14.133 15.001 -9.975 1.00 88.19 400 ASP A O 1
ATOM 3062 N N . PRO A 1 401 ? -16.094 15.758 -10.725 1.00 86.12 401 PRO A N 1
ATOM 3063 C CA . PRO A 1 401 ? -15.933 15.221 -12.075 1.00 86.12 401 PRO A CA 1
ATOM 3064 C C . PRO A 1 401 ? -14.594 15.538 -12.757 1.00 86.12 401 PRO A C 1
ATOM 3066 O O . PRO A 1 401 ? -14.083 14.706 -13.510 1.00 86.12 401 PRO A O 1
ATOM 3069 N N . ALA A 1 402 ? -14.034 16.727 -12.519 1.00 81.06 402 ALA A N 1
ATOM 3070 C CA . ALA A 1 402 ? -12.727 17.132 -13.022 1.00 81.06 402 ALA A CA 1
ATOM 3071 C C . ALA A 1 402 ? -11.579 16.299 -12.435 1.00 81.06 402 ALA A C 1
ATOM 3073 O O . ALA A 1 402 ? -10.595 16.107 -13.139 1.00 81.06 402 ALA A O 1
ATOM 3074 N N . ASP A 1 403 ? -11.751 15.765 -11.223 1.00 80.69 403 ASP A N 1
ATOM 3075 C CA . ASP A 1 403 ? -10.770 14.956 -10.495 1.00 80.69 403 ASP A CA 1
ATOM 3076 C C . ASP A 1 403 ? -11.033 13.436 -10.590 1.00 80.69 403 ASP A C 1
ATOM 3078 O O . ASP A 1 403 ? -10.456 12.631 -9.856 1.00 80.69 403 ASP A O 1
ATOM 3082 N N . TRP A 1 404 ? -11.945 13.019 -11.473 1.00 86.75 404 TRP A N 1
ATOM 3083 C CA . TRP A 1 404 ? -12.310 11.609 -11.638 1.00 86.75 404 TRP A CA 1
ATOM 3084 C C . TRP A 1 404 ? -12.678 11.267 -13.083 1.00 86.75 404 TRP A C 1
ATOM 3086 O O . TRP A 1 404 ? -11.936 10.603 -13.809 1.00 86.75 404 TRP A O 1
ATOM 3096 N N . GLN A 1 405 ? -13.822 11.774 -13.544 1.00 84.50 405 GLN A N 1
ATOM 3097 C CA . GLN A 1 405 ? -14.413 11.430 -14.843 1.00 84.50 405 GLN A CA 1
ATOM 3098 C C . GLN A 1 405 ? -13.570 11.963 -16.001 1.00 84.50 405 GLN A C 1
ATOM 3100 O O . GLN A 1 405 ? -13.417 11.300 -17.027 1.00 84.50 405 GLN A O 1
ATOM 3105 N N . ALA A 1 406 ? -12.987 13.154 -15.837 1.00 78.94 406 ALA A N 1
ATOM 3106 C CA . ALA A 1 406 ? -12.071 13.729 -16.818 1.00 78.94 406 ALA A CA 1
ATOM 3107 C C . ALA A 1 406 ? -10.822 12.857 -17.048 1.00 78.94 406 ALA A C 1
ATOM 3109 O O . ALA A 1 406 ? -10.135 13.034 -18.056 1.00 78.94 406 ALA A O 1
ATOM 3110 N N . TRP A 1 407 ? -10.538 11.918 -16.142 1.00 79.44 407 TRP A N 1
ATOM 3111 C CA . TRP A 1 407 ? -9.330 11.094 -16.120 1.00 79.44 407 TRP A CA 1
ATOM 3112 C C . TRP A 1 407 ? -9.611 9.616 -16.397 1.00 79.44 407 TRP A C 1
ATOM 3114 O O . TRP A 1 407 ? -8.732 8.780 -16.200 1.00 79.44 407 TRP A O 1
ATOM 3124 N N . GLY A 1 408 ? -10.816 9.298 -16.881 1.00 83.81 408 GLY A N 1
ATOM 3125 C CA . GLY A 1 408 ? -11.209 7.925 -17.191 1.00 83.81 408 GLY A CA 1
ATOM 3126 C C . GLY A 1 408 ? -11.491 7.088 -15.948 1.00 83.81 408 GLY A C 1
ATOM 3127 O O . GLY A 1 408 ? -11.156 5.909 -15.941 1.00 83.81 408 GLY A O 1
ATOM 3128 N N . ASP A 1 409 ? -12.085 7.704 -14.919 1.00 89.81 409 ASP A N 1
ATOM 3129 C CA . ASP A 1 409 ? -12.468 7.048 -13.664 1.00 89.81 409 ASP A CA 1
ATOM 3130 C C . ASP A 1 409 ? -11.256 6.480 -12.900 1.00 89.81 409 ASP A C 1
ATOM 3132 O O . ASP A 1 409 ? -11.258 5.351 -12.407 1.00 89.81 409 ASP A O 1
ATOM 3136 N N . PHE A 1 410 ? -10.195 7.289 -12.824 1.00 92.44 410 PHE A N 1
ATOM 3137 C CA . PHE A 1 410 ? -8.942 6.969 -12.146 1.00 92.44 410 PHE A CA 1
ATOM 3138 C C . PHE A 1 410 ? -8.613 8.063 -11.117 1.00 92.44 410 PHE A C 1
ATOM 3140 O O . PHE A 1 410 ? -8.667 9.243 -11.475 1.00 92.44 410 PHE A O 1
ATOM 3147 N N . PRO A 1 411 ? -8.251 7.721 -9.865 1.00 90.06 411 PRO A N 1
ATOM 3148 C CA . PRO A 1 411 ? -7.970 8.723 -8.838 1.00 90.06 411 PRO A CA 1
ATOM 3149 C C . PRO A 1 411 ? -6.673 9.466 -9.159 1.00 90.06 411 PRO A C 1
ATOM 3151 O O . PRO A 1 411 ? -5.668 8.820 -9.435 1.00 90.06 411 PRO A O 1
ATOM 3154 N N . SER A 1 412 ? -6.641 10.800 -9.083 1.00 88.69 412 SER A N 1
ATOM 3155 C CA . SER A 1 412 ? -5.340 11.487 -9.090 1.00 88.69 412 SER A CA 1
ATOM 3156 C C . SER A 1 412 ? -4.633 11.299 -7.754 1.00 88.69 412 SER A C 1
ATOM 3158 O O . SER A 1 412 ? -5.249 11.493 -6.701 1.00 88.69 412 SER A O 1
ATOM 3160 N N . PRO A 1 413 ? -3.324 11.012 -7.781 1.00 87.12 413 PRO A N 1
ATOM 3161 C CA . PRO A 1 413 ? -2.496 11.012 -6.582 1.00 87.12 413 PRO A CA 1
ATOM 3162 C C . PRO A 1 413 ? -2.296 12.422 -6.000 1.00 87.12 413 PRO A C 1
ATOM 3164 O O . PRO A 1 413 ? -1.825 12.562 -4.875 1.00 87.12 413 PRO A O 1
ATOM 3167 N N . TRP A 1 414 ? -2.653 13.467 -6.752 1.00 87.75 414 TRP A N 1
ATOM 3168 C CA . TRP A 1 414 ? -2.404 14.876 -6.429 1.00 87.75 414 TRP A CA 1
ATOM 3169 C C . TRP A 1 414 ? -3.652 15.619 -5.940 1.00 87.75 414 TRP A C 1
ATOM 3171 O O . TRP A 1 414 ? -3.550 16.767 -5.512 1.00 87.75 414 TRP A O 1
ATOM 3181 N N . ALA A 1 415 ? -4.829 14.993 -6.027 1.00 87.69 415 ALA A N 1
ATOM 3182 C CA . ALA A 1 415 ? -6.092 15.621 -5.660 1.00 87.69 415 ALA A CA 1
ATOM 3183 C C . ALA A 1 415 ? -6.330 15.582 -4.142 1.00 87.69 415 ALA A C 1
ATOM 3185 O O . ALA A 1 415 ? -6.127 14.556 -3.486 1.00 87.69 415 ALA A O 1
ATOM 3186 N N . GLN A 1 416 ? -6.816 16.701 -3.604 1.00 89.31 416 GLN A N 1
ATOM 3187 C CA . GLN A 1 416 ? -7.220 16.862 -2.209 1.00 89.31 416 GLN A CA 1
ATOM 3188 C C . GLN A 1 416 ? -8.659 17.376 -2.140 1.00 89.31 416 GLN A C 1
ATOM 3190 O O . GLN A 1 416 ? -9.083 18.166 -2.987 1.00 89.31 416 GLN A O 1
ATOM 3195 N N . SER A 1 417 ? -9.389 16.968 -1.101 1.00 91.75 417 SER A N 1
ATOM 3196 C CA . SER A 1 417 ? -10.695 17.542 -0.780 1.00 91.75 417 SER A CA 1
ATOM 3197 C C . SER A 1 417 ? -10.575 19.031 -0.444 1.00 91.75 417 SER A C 1
ATOM 3199 O O . SER A 1 417 ? -9.491 19.568 -0.204 1.00 91.75 417 SER A O 1
ATOM 3201 N N . SER A 1 418 ? -11.707 19.732 -0.383 1.00 92.12 418 SER A N 1
ATOM 3202 C CA . SER A 1 418 ? -11.720 21.151 -0.019 1.00 92.12 418 SER A CA 1
ATOM 3203 C C . SER A 1 418 ? -11.310 21.402 1.437 1.00 92.12 418 SER A C 1
ATOM 3205 O O . SER A 1 418 ? -10.982 22.536 1.795 1.00 92.12 418 SER A O 1
ATOM 3207 N N . GLY A 1 419 ? -11.412 20.382 2.299 1.00 91.69 419 GLY A N 1
ATOM 3208 C CA . GLY A 1 419 ? -11.296 20.511 3.753 1.00 91.69 419 GLY A CA 1
ATOM 3209 C C . GLY A 1 419 ? -12.431 21.313 4.401 1.00 91.69 419 GLY A C 1
ATOM 3210 O O . GLY A 1 419 ? -12.321 21.735 5.550 1.00 91.69 419 GLY A O 1
ATOM 3211 N N . THR A 1 420 ? -13.510 21.593 3.659 1.00 92.69 420 THR A N 1
ATOM 3212 C CA . THR A 1 420 ? -14.649 22.406 4.129 1.00 92.69 420 THR A CA 1
ATOM 3213 C C . THR A 1 420 ? -15.978 21.656 4.134 1.00 92.69 420 THR A C 1
ATOM 3215 O O . THR A 1 420 ? -17.010 22.229 4.502 1.00 92.69 420 THR A O 1
ATOM 3218 N N . TYR A 1 421 ? -15.968 20.378 3.749 1.00 92.56 421 TYR A N 1
ATOM 3219 C CA . TYR A 1 421 ? -17.144 19.522 3.804 1.00 92.56 421 TYR A CA 1
ATOM 3220 C C . TYR A 1 421 ? -17.651 19.375 5.255 1.00 92.56 421 TYR A C 1
ATOM 3222 O O . TYR A 1 421 ? -16.847 19.405 6.191 1.00 92.56 421 TYR A O 1
ATOM 3230 N N . PRO A 1 422 ? -18.972 19.272 5.507 1.00 91.62 422 PRO A N 1
ATOM 3231 C CA . PRO A 1 422 ? -19.490 19.191 6.870 1.00 91.62 422 PRO A CA 1
ATOM 3232 C C . PRO A 1 422 ? -18.885 18.026 7.667 1.00 91.62 422 PRO A C 1
ATOM 3234 O O . PRO A 1 422 ? -19.107 16.869 7.330 1.00 91.62 422 PRO A O 1
ATOM 3237 N N . GLY A 1 423 ? -18.178 18.348 8.755 1.00 83.44 423 GLY A N 1
ATOM 3238 C CA . GLY A 1 423 ? -17.483 17.364 9.597 1.00 83.44 423 GLY A CA 1
ATOM 3239 C C . GLY A 1 423 ? -16.012 17.138 9.232 1.00 83.44 423 GLY A C 1
ATOM 3240 O O . GLY A 1 423 ? -15.321 16.459 9.980 1.00 83.44 423 GLY A O 1
ATOM 3241 N N . SER A 1 424 ? -15.523 17.741 8.146 1.00 88.62 424 SER A N 1
ATOM 3242 C CA . SER A 1 424 ? -14.113 17.692 7.757 1.00 88.62 424 SER A CA 1
ATOM 3243 C C . SER A 1 424 ? -13.231 18.452 8.757 1.00 88.62 424 SER A C 1
ATOM 3245 O O . SER A 1 424 ? -13.594 19.531 9.239 1.00 88.62 424 SER A O 1
ATOM 3247 N N . LEU A 1 425 ? -12.067 17.875 9.067 1.00 87.44 425 LEU A N 1
ATOM 3248 C CA . LEU A 1 425 ? -11.027 18.462 9.921 1.00 87.44 425 LEU A CA 1
ATOM 3249 C C . LEU A 1 425 ? -9.830 18.991 9.116 1.00 87.44 425 LEU A C 1
ATOM 3251 O O . LEU A 1 425 ? -8.939 19.628 9.678 1.00 87.44 425 LEU A O 1
ATOM 3255 N N . GLY A 1 426 ? -9.842 18.788 7.799 1.00 88.38 426 GLY A N 1
ATOM 3256 C CA . GLY A 1 426 ? -8.814 19.243 6.877 1.00 88.38 426 GLY A CA 1
ATOM 3257 C C . GLY A 1 426 ? -8.979 18.602 5.499 1.00 88.38 426 GLY A C 1
ATOM 3258 O O . GLY A 1 426 ? -9.753 17.655 5.355 1.00 88.38 426 GLY A O 1
ATOM 3259 N N . PRO A 1 427 ? -8.280 19.118 4.475 1.00 90.12 427 PRO A N 1
ATOM 3260 C CA . PRO A 1 427 ? -8.202 18.464 3.176 1.00 90.12 427 PRO A CA 1
ATOM 3261 C C . PRO A 1 427 ? -7.745 17.014 3.329 1.00 90.12 427 PRO A C 1
ATOM 3263 O O . PRO A 1 427 ? -6.796 16.741 4.060 1.00 90.12 427 PRO A O 1
ATOM 3266 N N . THR A 1 428 ? -8.403 16.097 2.629 1.00 90.44 428 THR A N 1
ATOM 3267 C CA . THR A 1 428 ? -8.026 14.680 2.607 1.00 90.44 428 THR A CA 1
ATOM 3268 C C . THR A 1 428 ? -7.697 14.252 1.180 1.00 90.44 428 THR A C 1
ATOM 3270 O O . THR A 1 428 ? -8.377 14.683 0.244 1.00 90.44 428 THR A O 1
ATOM 3273 N N . PRO A 1 429 ? -6.662 13.429 0.963 1.00 88.62 429 PRO A N 1
ATOM 3274 C CA . PRO A 1 429 ? -6.360 12.903 -0.361 1.00 88.62 429 PRO A CA 1
ATOM 3275 C C . PRO A 1 429 ? -7.354 11.807 -0.767 1.00 88.62 429 PRO A C 1
ATOM 3277 O O . PRO A 1 429 ? -7.977 11.160 0.082 1.00 88.62 429 PRO A O 1
ATOM 3280 N N . LEU A 1 430 ? -7.440 11.525 -2.074 1.00 87.62 430 LEU A N 1
ATOM 3281 C CA . LEU A 1 430 ? -8.157 10.336 -2.562 1.00 87.62 430 LEU A CA 1
ATOM 3282 C C . LEU A 1 430 ? -7.552 9.044 -2.005 1.00 87.62 430 LEU A C 1
ATOM 3284 O O . LEU A 1 430 ? -8.288 8.101 -1.743 1.00 87.62 430 LEU A O 1
ATOM 3288 N N . ALA A 1 431 ? -6.225 9.017 -1.816 1.00 87.19 431 ALA A N 1
ATOM 3289 C CA . ALA A 1 431 ? -5.475 7.919 -1.211 1.00 87.19 431 ALA A CA 1
ATOM 3290 C C . ALA A 1 431 ? -5.962 6.540 -1.680 1.00 87.19 431 ALA A C 1
ATOM 3292 O O . ALA A 1 431 ? -6.670 5.826 -0.973 1.00 87.19 431 ALA A O 1
ATOM 3293 N N . SER A 1 432 ? -5.644 6.177 -2.919 1.00 90.00 432 SER A N 1
ATOM 3294 C CA . SER A 1 432 ? -6.034 4.873 -3.468 1.00 90.00 432 SER A CA 1
ATOM 3295 C C . SER A 1 432 ? -5.097 4.415 -4.581 1.00 90.00 432 SER A C 1
ATOM 3297 O O . SER A 1 432 ? -5.522 3.740 -5.517 1.00 90.00 432 SER A O 1
ATOM 3299 N N . LEU A 1 433 ? -3.833 4.831 -4.504 1.00 91.31 433 LEU A N 1
ATOM 3300 C CA . LEU A 1 433 ? -2.819 4.554 -5.508 1.00 91.31 433 LEU A CA 1
ATOM 3301 C C . LEU A 1 433 ? -1.554 3.996 -4.889 1.00 91.31 433 LEU A C 1
ATOM 3303 O O . LEU A 1 433 ? -1.230 4.276 -3.738 1.00 91.31 433 LEU A O 1
ATOM 3307 N N . LEU A 1 434 ? -0.835 3.254 -5.720 1.00 92.81 434 LEU A N 1
ATOM 3308 C CA . LEU A 1 434 ? 0.500 2.751 -5.466 1.00 92.81 434 LEU A CA 1
ATOM 3309 C C . LEU A 1 434 ? 1.435 3.240 -6.557 1.00 92.81 434 LEU A C 1
ATOM 3311 O O . LEU A 1 434 ? 1.099 3.173 -7.740 1.00 92.81 434 LEU A O 1
ATOM 3315 N N . GLY A 1 435 ? 2.612 3.711 -6.167 1.00 93.62 435 GLY A N 1
ATOM 3316 C CA . GLY A 1 435 ? 3.655 4.067 -7.117 1.00 93.62 435 GLY A CA 1
ATOM 3317 C C . GLY A 1 435 ? 4.448 2.831 -7.536 1.00 93.62 435 GLY A C 1
ATOM 3318 O O . GLY A 1 435 ? 4.817 2.021 -6.691 1.00 93.62 435 GLY A O 1
ATOM 3319 N N . LEU A 1 436 ? 4.749 2.679 -8.824 1.00 95.69 436 LEU A N 1
ATOM 3320 C CA . LEU A 1 436 ? 5.679 1.671 -9.339 1.00 95.69 436 LEU A CA 1
ATOM 3321 C C . LEU A 1 436 ? 6.816 2.362 -10.086 1.00 95.69 436 LEU A C 1
ATOM 3323 O O . LEU A 1 436 ? 6.591 3.303 -10.848 1.00 95.69 436 LEU A O 1
ATOM 3327 N N . PHE A 1 437 ? 8.038 1.859 -9.913 1.00 95.19 437 PHE A N 1
ATOM 3328 C CA . PHE A 1 437 ? 9.237 2.397 -10.572 1.00 95.19 437 PHE A CA 1
ATOM 3329 C C . PHE A 1 437 ? 9.511 3.888 -10.300 1.00 95.19 437 PHE A C 1
ATOM 3331 O O . PHE A 1 437 ? 10.188 4.541 -11.092 1.00 95.19 437 PHE A O 1
ATOM 3338 N N . CYS A 1 438 ? 9.029 4.404 -9.168 1.00 92.12 438 CYS A N 1
ATOM 3339 C CA . CYS A 1 438 ? 9.180 5.784 -8.713 1.00 92.12 438 CYS A CA 1
ATOM 3340 C C . CYS A 1 438 ? 9.971 5.848 -7.394 1.00 92.12 438 CYS A C 1
ATOM 3342 O O . CYS A 1 438 ? 9.966 4.892 -6.619 1.00 92.12 438 CYS A O 1
ATOM 3344 N N . ASP A 1 439 ? 10.683 6.953 -7.159 1.00 91.25 439 ASP A N 1
ATOM 3345 C CA . ASP A 1 439 ? 11.467 7.189 -5.937 1.00 91.25 439 ASP A CA 1
ATOM 3346 C C . ASP A 1 439 ? 11.778 8.687 -5.790 1.00 91.25 439 ASP A C 1
ATOM 3348 O O . ASP A 1 439 ? 12.592 9.221 -6.546 1.00 91.25 439 ASP A O 1
ATOM 3352 N N . LEU A 1 440 ? 11.167 9.374 -4.818 1.00 86.69 440 LEU A N 1
ATOM 3353 C CA . LEU A 1 440 ? 11.496 10.777 -4.516 1.00 86.69 440 LEU A CA 1
ATOM 3354 C C . LEU A 1 440 ? 12.754 10.901 -3.637 1.00 86.69 440 LEU A C 1
ATOM 3356 O O . LEU A 1 440 ? 13.466 11.907 -3.684 1.00 86.69 440 LEU A O 1
ATOM 3360 N N . GLY A 1 441 ? 13.097 9.827 -2.923 1.00 84.12 441 GLY A N 1
ATOM 3361 C CA . GLY A 1 441 ? 14.227 9.754 -2.001 1.00 84.12 441 GLY A CA 1
ATOM 3362 C C . GLY A 1 441 ? 13.823 10.019 -0.556 1.00 84.12 441 GLY A C 1
ATOM 3363 O O . GLY A 1 441 ? 12.648 10.147 -0.238 1.00 84.12 441 GLY A O 1
ATOM 3364 N N . ASP A 1 442 ? 14.812 10.062 0.334 1.00 76.94 442 ASP A N 1
ATOM 3365 C CA . ASP A 1 442 ? 14.605 10.341 1.755 1.00 76.94 442 ASP A CA 1
ATOM 3366 C C . ASP A 1 442 ? 15.850 11.020 2.364 1.00 76.94 442 ASP A C 1
ATOM 3368 O O . ASP A 1 442 ? 16.941 10.990 1.776 1.00 76.94 442 ASP A O 1
ATOM 3372 N N . PRO A 1 443 ? 15.728 11.647 3.546 1.00 69.50 443 PRO A N 1
ATOM 3373 C CA . PRO A 1 443 ? 16.865 12.277 4.215 1.00 69.50 443 PRO A CA 1
ATOM 3374 C C . PRO A 1 443 ? 18.027 11.321 4.538 1.00 69.50 443 PRO A C 1
ATOM 3376 O O . PRO A 1 443 ? 19.174 11.767 4.611 1.00 69.50 443 PRO A O 1
ATOM 3379 N N . ASP A 1 444 ? 17.752 10.025 4.713 1.00 68.81 444 ASP A N 1
ATOM 3380 C CA . ASP A 1 444 ? 18.721 9.037 5.204 1.00 68.81 444 ASP A CA 1
ATOM 3381 C C . ASP A 1 444 ? 19.637 8.478 4.109 1.00 68.81 444 ASP A C 1
ATOM 3383 O O . ASP A 1 444 ? 20.815 8.199 4.350 1.00 68.81 444 ASP A O 1
ATOM 3387 N N . LEU A 1 445 ? 19.124 8.322 2.891 1.00 71.88 445 LEU A N 1
ATOM 3388 C CA . LEU A 1 445 ? 19.859 7.791 1.746 1.00 71.88 445 LEU A CA 1
ATOM 3389 C C . LEU A 1 445 ? 20.240 8.892 0.743 1.00 71.88 445 LEU A C 1
ATOM 3391 O O . LEU A 1 445 ? 21.100 8.667 -0.115 1.00 71.88 445 LEU A O 1
ATOM 3395 N N . GLY A 1 446 ? 19.634 10.082 0.846 1.00 77.38 446 GLY A N 1
ATOM 3396 C CA . GLY A 1 446 ? 19.898 11.256 0.008 1.00 77.38 446 GLY A CA 1
ATOM 3397 C C . GLY A 1 446 ? 18.815 11.522 -1.054 1.00 77.38 446 GLY A C 1
ATOM 3398 O O . GLY A 1 446 ? 17.711 10.983 -0.956 1.00 77.38 446 GLY A O 1
ATOM 3399 N N . PRO A 1 447 ? 19.112 12.305 -2.111 1.00 77.69 447 PRO A N 1
ATOM 3400 C CA . PRO A 1 447 ? 18.129 12.592 -3.157 1.00 77.69 447 PRO A CA 1
ATOM 3401 C C . PRO A 1 447 ? 17.685 11.302 -3.859 1.00 77.69 447 PRO A C 1
ATOM 3403 O O . PRO A 1 447 ? 18.493 10.374 -3.999 1.00 77.69 447 PRO A O 1
ATOM 3406 N N . GLY A 1 448 ? 16.416 11.252 -4.268 1.00 82.56 448 GLY A N 1
ATOM 3407 C CA . GLY A 1 448 ? 15.831 10.098 -4.948 1.00 82.56 448 GLY A CA 1
ATOM 3408 C C . GLY A 1 448 ? 16.254 9.950 -6.400 1.00 82.56 448 GLY A C 1
ATOM 3409 O O . GLY A 1 448 ? 17.393 10.237 -6.777 1.00 82.56 448 GLY A O 1
ATOM 3410 N N . GLY A 1 449 ? 15.327 9.474 -7.226 1.00 84.06 449 GLY A N 1
ATOM 3411 C CA . GLY A 1 449 ? 15.593 9.084 -8.605 1.00 84.06 449 GLY A CA 1
ATOM 3412 C C . GLY A 1 449 ? 16.345 7.758 -8.716 1.00 84.06 449 GLY A C 1
ATOM 3413 O O . GLY A 1 449 ? 16.988 7.494 -9.741 1.00 84.06 449 GLY A O 1
ATOM 3414 N N . ARG A 1 450 ? 16.285 6.927 -7.662 1.00 85.81 450 ARG A N 1
ATOM 3415 C CA . ARG A 1 450 ? 16.958 5.625 -7.556 1.00 85.81 450 ARG A CA 1
ATOM 3416 C C . ARG A 1 450 ? 16.148 4.522 -8.221 1.00 85.81 450 ARG A C 1
ATOM 3418 O O . ARG A 1 450 ? 15.648 3.600 -7.586 1.00 85.81 450 ARG A O 1
ATOM 3425 N N . SER A 1 451 ? 16.031 4.627 -9.529 1.00 91.75 451 SER A N 1
ATOM 3426 C CA . SER A 1 451 ? 15.503 3.570 -10.376 1.00 91.75 451 SER A CA 1
ATOM 3427 C C . SER A 1 451 ? 16.037 3.798 -11.775 1.00 91.75 451 SER A C 1
ATOM 3429 O O . SER A 1 451 ? 15.907 4.904 -12.308 1.00 91.75 451 SER A O 1
ATOM 3431 N N . GLU A 1 452 ? 16.659 2.783 -12.358 1.00 95.00 452 GLU A N 1
ATOM 3432 C CA . GLU A 1 452 ? 17.054 2.799 -13.759 1.00 95.00 452 GLU A CA 1
ATOM 3433 C C . GLU A 1 452 ? 15.997 2.092 -14.615 1.00 95.00 452 GLU A C 1
ATOM 3435 O O . GLU A 1 452 ? 15.057 1.474 -14.118 1.00 95.00 452 GLU A O 1
ATOM 3440 N N . THR A 1 453 ? 16.157 2.172 -15.932 1.00 95.88 453 THR A N 1
ATOM 3441 C CA . THR A 1 453 ? 15.286 1.469 -16.877 1.00 95.88 453 THR A CA 1
ATOM 3442 C C . THR A 1 453 ? 15.371 -0.045 -16.676 1.00 95.88 453 THR A C 1
ATOM 3444 O O . THR A 1 453 ? 16.456 -0.632 -16.736 1.00 95.88 453 THR A O 1
ATOM 3447 N N . ALA A 1 454 ? 14.216 -0.684 -16.529 1.00 97.25 454 ALA A N 1
ATOM 3448 C CA . ALA A 1 454 ? 14.022 -2.122 -16.643 1.00 97.25 454 ALA A CA 1
ATOM 3449 C C . ALA A 1 454 ? 13.001 -2.419 -17.750 1.00 97.25 454 ALA A C 1
ATOM 3451 O O . ALA A 1 454 ? 12.352 -1.514 -18.280 1.00 97.25 454 ALA A O 1
ATOM 3452 N N . TYR A 1 455 ? 12.878 -3.689 -18.125 1.00 97.88 455 TYR A N 1
ATOM 3453 C CA . TYR A 1 455 ? 11.858 -4.145 -19.063 1.00 97.88 455 TYR A CA 1
ATOM 3454 C C . TYR A 1 455 ? 10.882 -5.056 -18.339 1.00 97.88 455 TYR A C 1
ATOM 3456 O O . TYR A 1 455 ? 11.301 -5.943 -17.595 1.00 97.88 455 TYR A O 1
ATOM 3464 N N . LEU A 1 456 ? 9.596 -4.830 -18.561 1.00 97.50 456 LEU A N 1
ATOM 3465 C CA . LEU A 1 456 ? 8.506 -5.540 -17.918 1.00 97.50 456 LEU A CA 1
ATOM 3466 C C . LEU A 1 456 ? 7.696 -6.257 -18.999 1.00 97.50 456 LEU A C 1
ATOM 3468 O O . LEU A 1 456 ? 7.166 -5.606 -19.897 1.00 97.50 456 LEU A O 1
ATOM 3472 N N . ALA A 1 457 ? 7.652 -7.586 -18.934 1.00 96.44 457 ALA A N 1
ATOM 3473 C CA . ALA A 1 457 ? 6.831 -8.393 -19.837 1.00 96.44 457 ALA A CA 1
ATOM 3474 C C . ALA A 1 457 ? 5.417 -8.553 -19.283 1.00 96.44 457 ALA A C 1
ATOM 3476 O O . ALA A 1 457 ? 4.445 -8.314 -19.981 1.00 96.44 457 ALA A O 1
ATOM 3477 N N . ASN A 1 458 ? 5.308 -8.875 -17.992 1.00 95.88 458 ASN A N 1
ATOM 3478 C CA . ASN A 1 458 ? 4.024 -9.027 -17.323 1.00 95.88 458 ASN A CA 1
ATOM 3479 C C . ASN A 1 458 ? 4.040 -8.396 -15.934 1.00 95.88 458 ASN A C 1
ATOM 3481 O O . ASN A 1 458 ? 5.068 -8.378 -15.248 1.00 95.88 458 ASN A O 1
ATOM 3485 N N . LEU A 1 459 ? 2.870 -7.930 -15.510 1.00 97.69 459 LEU A N 1
ATOM 3486 C CA . LEU A 1 459 ? 2.579 -7.544 -14.135 1.00 97.69 459 LEU A CA 1
ATOM 3487 C C . LEU A 1 459 ? 1.324 -8.285 -13.683 1.00 97.69 459 LEU A C 1
ATOM 3489 O O . LEU A 1 459 ? 0.385 -8.455 -14.458 1.00 97.69 459 LEU A O 1
ATOM 3493 N N . TYR A 1 460 ? 1.290 -8.691 -12.423 1.00 97.19 460 TYR A N 1
ATOM 3494 C CA . TYR A 1 460 ? 0.111 -9.276 -11.805 1.00 97.19 460 TYR A CA 1
ATOM 3495 C C . TYR A 1 460 ? -0.075 -8.701 -10.406 1.00 97.19 460 TYR A C 1
ATOM 3497 O O . TYR A 1 460 ? 0.857 -8.716 -9.604 1.00 97.19 460 TYR A O 1
ATOM 3505 N N . PHE A 1 461 ? -1.282 -8.232 -10.108 1.00 97.00 461 PHE A N 1
ATOM 3506 C CA . PHE A 1 461 ? -1.691 -7.766 -8.787 1.00 97.00 461 PHE A CA 1
ATOM 3507 C C . PHE A 1 461 ? -2.844 -8.622 -8.268 1.00 97.00 461 PHE A C 1
ATOM 3509 O O . PHE A 1 461 ? -3.770 -8.935 -9.016 1.00 97.00 461 PHE A O 1
ATOM 3516 N N . ALA A 1 462 ? -2.813 -8.955 -6.982 1.00 95.06 462 ALA A N 1
ATOM 3517 C CA . ALA A 1 462 ? -3.937 -9.547 -6.277 1.00 95.06 462 ALA A CA 1
ATOM 3518 C C . ALA A 1 462 ? -4.162 -8.883 -4.919 1.00 95.06 462 ALA A C 1
ATOM 3520 O O . ALA A 1 462 ? -3.211 -8.599 -4.189 1.00 95.06 462 ALA A O 1
ATOM 3521 N N . ASP A 1 463 ? -5.433 -8.753 -4.548 1.00 92.19 463 ASP A N 1
ATOM 3522 C CA . ASP A 1 463 ? -5.903 -8.287 -3.238 1.00 92.19 463 ASP A CA 1
ATOM 3523 C C . ASP A 1 463 ? -5.789 -9.357 -2.132 1.00 92.19 463 ASP A C 1
ATOM 3525 O O . ASP A 1 463 ? -6.519 -9.326 -1.148 1.00 92.19 463 ASP A O 1
ATOM 3529 N N . ASP A 1 464 ? -4.931 -10.360 -2.308 1.00 91.44 464 ASP A N 1
ATOM 3530 C CA . ASP A 1 464 ? -4.758 -11.468 -1.369 1.00 91.44 464 ASP A CA 1
ATOM 3531 C C . ASP A 1 464 ? -3.318 -11.994 -1.427 1.00 91.44 464 ASP A C 1
ATOM 3533 O O . ASP A 1 464 ? -2.542 -11.674 -2.334 1.00 91.44 464 ASP A O 1
ATOM 3537 N N . MET A 1 465 ? -2.966 -12.847 -0.472 1.00 92.94 465 MET A N 1
ATOM 3538 C CA . MET A 1 465 ? -1.689 -13.546 -0.423 1.00 92.94 465 MET A CA 1
ATOM 3539 C C . MET A 1 465 ? -1.747 -14.804 -1.285 1.00 92.94 465 MET A C 1
ATOM 3541 O O . MET A 1 465 ? -2.494 -15.739 -0.985 1.00 92.94 465 MET A O 1
ATOM 3545 N N . LEU A 1 466 ? -0.935 -14.865 -2.338 1.00 94.38 466 LEU A N 1
ATOM 3546 C CA . LEU A 1 466 ? -0.752 -16.113 -3.070 1.00 94.38 466 LEU A CA 1
ATOM 3547 C C . LEU A 1 466 ? 0.062 -17.099 -2.229 1.00 94.38 466 LEU A C 1
ATOM 3549 O O . LEU A 1 466 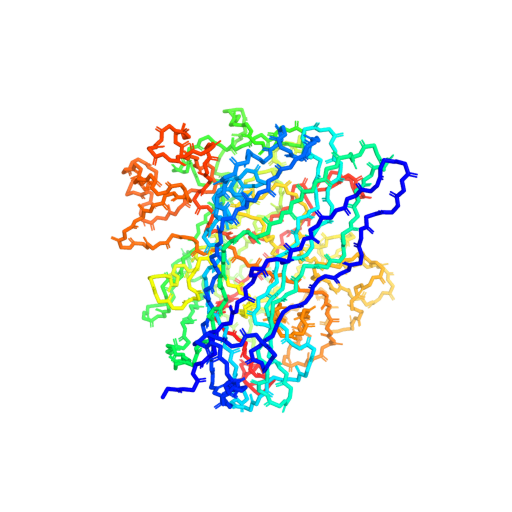? 1.045 -16.747 -1.578 1.00 94.38 466 LEU A O 1
ATOM 3553 N N . THR A 1 467 ? -0.350 -18.362 -2.261 1.00 92.94 467 THR A N 1
ATOM 3554 C CA . THR A 1 467 ? 0.367 -19.446 -1.588 1.00 92.94 467 THR A CA 1
ATOM 3555 C C . THR A 1 467 ? 1.706 -19.738 -2.276 1.00 92.94 467 THR A C 1
ATOM 3557 O O . THR A 1 467 ? 1.847 -19.498 -3.479 1.00 92.94 467 THR A O 1
ATOM 3560 N N . PRO A 1 468 ? 2.685 -20.334 -1.566 1.00 92.88 468 PRO A N 1
ATOM 3561 C CA . PRO A 1 468 ? 3.947 -20.746 -2.179 1.00 92.88 468 PRO A CA 1
ATOM 3562 C C . PRO A 1 468 ? 3.758 -21.659 -3.398 1.00 92.88 468 PRO A C 1
ATOM 3564 O O . PRO A 1 468 ? 4.488 -21.531 -4.377 1.00 92.88 468 PRO A O 1
ATOM 3567 N N . ASP A 1 469 ? 2.762 -22.551 -3.359 1.00 92.00 469 ASP A N 1
ATOM 3568 C CA . ASP A 1 469 ? 2.444 -23.442 -4.476 1.00 92.00 469 ASP A CA 1
ATOM 3569 C C . ASP A 1 469 ? 1.900 -22.658 -5.678 1.00 92.00 469 ASP A C 1
ATOM 3571 O O . ASP A 1 469 ? 2.349 -22.886 -6.799 1.00 92.00 469 ASP A O 1
ATOM 3575 N N . GLU A 1 470 ? 0.992 -21.698 -5.465 1.00 93.69 470 GLU A N 1
ATOM 3576 C CA . GLU A 1 470 ? 0.517 -20.819 -6.541 1.00 93.69 470 GLU A CA 1
ATOM 3577 C C . GLU A 1 470 ? 1.687 -20.049 -7.168 1.00 93.69 470 GLU A C 1
ATOM 3579 O O . GLU A 1 470 ? 1.865 -20.110 -8.384 1.00 93.69 470 GLU A O 1
ATOM 3584 N N . ILE A 1 471 ? 2.547 -19.425 -6.354 1.00 93.88 471 ILE A N 1
ATOM 3585 C CA . ILE A 1 471 ? 3.735 -18.700 -6.831 1.00 93.88 471 ILE A CA 1
ATOM 3586 C C . ILE A 1 471 ? 4.683 -19.610 -7.623 1.00 93.88 471 ILE A C 1
ATOM 3588 O O . ILE A 1 471 ? 5.149 -19.231 -8.698 1.00 93.88 471 ILE A O 1
ATOM 3592 N N . ALA A 1 472 ? 4.945 -20.823 -7.132 1.00 86.38 472 ALA A N 1
ATOM 3593 C CA . ALA A 1 472 ? 5.809 -21.781 -7.813 1.00 86.38 472 ALA A CA 1
ATOM 3594 C C . ALA A 1 472 ? 5.222 -22.260 -9.152 1.00 86.38 472 ALA A C 1
ATOM 3596 O O . ALA A 1 472 ? 5.977 -22.555 -10.077 1.00 86.38 472 ALA A O 1
ATOM 3597 N N . THR A 1 473 ? 3.891 -22.338 -9.271 1.00 83.12 473 THR A N 1
ATOM 3598 C CA . THR A 1 473 ? 3.212 -22.778 -10.504 1.00 83.12 473 THR A CA 1
ATOM 3599 C C . THR A 1 473 ? 3.063 -21.703 -11.569 1.00 83.12 473 THR A C 1
ATOM 3601 O O . THR A 1 473 ? 2.829 -22.051 -12.723 1.00 83.12 473 THR A O 1
ATOM 3604 N N . LEU A 1 474 ? 3.197 -20.425 -11.208 1.00 73.25 474 LEU A N 1
ATOM 3605 C CA . LEU A 1 474 ? 3.139 -19.339 -12.186 1.00 73.25 474 LEU A CA 1
ATOM 3606 C C . LEU A 1 474 ? 4.359 -19.354 -13.119 1.00 73.25 474 LEU A C 1
ATOM 3608 O O . LEU A 1 474 ? 4.223 -18.889 -14.246 1.00 73.25 474 LEU A O 1
ATOM 3612 N N . GLY A 1 475 ? 5.489 -19.919 -12.645 1.00 53.00 475 GLY A N 1
ATOM 3613 C CA . GLY A 1 475 ? 6.816 -20.100 -13.272 1.00 53.00 475 GLY A CA 1
ATOM 3614 C C . GLY A 1 475 ? 6.867 -20.361 -14.772 1.00 53.00 475 GLY A C 1
ATOM 3615 O O . GLY A 1 475 ? 6.331 -21.400 -15.213 1.00 53.00 475 GLY A O 1
#

InterPro domains:
  IPR013320 Concanavalin A-like lectin/glucanase domain superfamily [SSF49899] (282-391)

Organism: NCBI:txid652676